Protein AF-A0A6A0IP07-F1 (afdb_monomer)

Mean predicted aligned error: 9.45 Å

Radius of gyration: 27.87 Å; Cα contacts (8 Å, |Δi|>4): 1183; chains: 1; bounding box: 54×119×68 Å

Sequence (436 aa):
MTGLREAGRGGFFGLLAGALLALASPRAQAQEIVVAAAGDIACDPSDPGFNGGEGTATRCRMRATSDLLVGAGLTAVLLLGDDQYWDGAYAKFLASYDPTWGRVKAITRPAPGNHDYGTAGAAGYFAYFGPAAGEPGKGWYSFDLGSWHVVVLNSSCDSVGGCGAGSPQETWLKADLAASAAPCTLALWHHPRFSSGPHGDDVGFDAFWRALHEAAADVVLNGHEHSYERFAPQDPHGRADPAGGIRELVVGTGGIELRPFTTVRANSEVRDASSFGVLKLTLKPASYEWRFVAAPPGTLADAGFGTCHRAPPARFHALPPCRLADTRRAAGPDGSPALGAGASREFPVAGACGIPPSARAAALNVTAVGATAAGHLRLGPAGTPPPETSVVNFAAGRTRANNAVALLGTAGKVSVTNGMSDGTVHVVLDASGWFE

pLDDT: mean 92.01, std 14.82, range [34.69, 98.94]

Nearest PDB structures (foldseek):
  8xmz-assembly2_B  TM=5.438E-01  e=3.748E-02  Aquimarina sp. BL5
  4kmq-assembly1_A  TM=3.718E-01  e=8.012E-02  Listeria monocytogenes EGD-e
  5f7u-assembly1_A  TM=1.801E-01  e=2.215E-02  Listeria monocytogenes EGD-e
  3afg-assembly2_B  TM=1.953E-01  e=3.334E-02  Thermococcus kodakarensis
  4qd2-assembly1_A  TM=3.144E-01  e=6.568E-01  Clostridium botulinum A str. Hall

Solvent-accessible surface area (backbone atoms only — not comparable to full-atom values): 22124 Å² total; per-residue (Å²): 132,88,87,86,90,88,86,88,79,86,84,81,86,76,88,79,83,78,82,79,77,80,76,76,71,80,75,76,71,79,76,76,43,26,34,37,32,30,4,30,20,18,38,28,75,82,41,91,40,17,64,95,47,62,25,49,97,71,24,14,28,22,33,55,29,31,61,68,54,65,90,61,75,60,67,34,38,40,36,12,7,25,56,22,35,73,28,12,44,44,71,43,34,65,68,28,25,35,82,30,54,42,76,51,48,93,38,42,42,51,16,44,18,71,27,17,50,57,27,80,79,20,48,20,44,42,67,70,53,37,76,53,32,32,54,84,68,56,29,41,48,69,51,75,59,89,46,29,37,36,40,32,36,46,58,51,24,92,76,47,69,37,40,38,78,81,13,66,52,36,51,47,48,50,53,52,55,70,70,53,84,49,22,27,32,40,39,34,22,7,70,42,51,72,42,30,33,80,82,30,60,35,75,66,41,48,39,49,49,42,49,38,44,76,66,38,28,35,37,39,38,15,6,72,43,29,21,37,37,31,39,51,26,21,42,90,82,61,44,80,25,91,82,64,23,33,27,41,36,32,30,4,18,17,14,38,51,60,44,67,72,68,55,81,49,92,42,56,73,48,76,45,52,78,40,40,19,35,40,36,36,41,54,50,70,44,32,38,35,43,32,47,46,43,22,84,92,26,75,58,80,48,56,38,71,52,68,25,68,56,28,78,82,64,44,81,45,79,46,79,79,35,79,61,34,36,16,84,44,69,78,46,88,47,19,21,70,55,41,39,44,65,32,71,50,64,42,66,44,34,71,41,92,82,38,49,77,74,39,48,26,34,37,31,40,44,29,44,33,72,18,66,33,52,35,31,35,24,67,27,32,20,70,45,83,78,55,95,60,70,63,40,73,44,42,51,71,38,74,37,70,32,78,46,78,38,50,40,27,59,88,24,11,32,24,42,32,28,66,21,90,50,54,38,32,24,48,34,36,31,36,44,27,36,25,73

Secondary structure (DSSP, 8-state):
---------PPP------------PPP-----EEEEEE-S-BPPTT-TT-GGGT--SSB-THHHHHTTTTTS--SEEEEES--BTTT--HHHIIIIITTTGGGGGGGEEEEP-TTGGGSGGGHHHHHHHGGGG-STTT--EEEEETTEEEEE----GGGTT-SSTT-HHHHHHHHHHHH---SEEEEE-SS-SS-SSSS---GGGHHHHHHHHHTT--EEEE-SSSSEEEEPSB-TTS-B-TTTPBEEEEE--SSSB-----S--TTEEEEESS--EEEEEEEETTEEEEEEEEPTT-----EEEEE-TTSPPPPEEEEEEEEEEETTSSBSTTSBSPEETT-EEEEE-TTSTT--TT--EEEEEEEEES-SS-EEEEEEETTSPPPSS-SEEE-TT--EEEEEEEE--GGGEEEEEE--SSSEEEEEEEEEEEE-

Foldseek 3Di:
DDDDDDDDDDDDDDDDPDDDPPPPDPPPPPQFAKEWEFEQAWEQPPPPQCPQQCGDLFFNNLQLQQVCVPPVSHQAYEYQAPQFPDALALVRCVRINCVHNVNRLVRYQYAHDPNCHSDPQSVNVCVVNPCSQPDRQFSWDWDDDPLEIETEHHPPQVSRQAQDPPGPRLVVLLVSLVPDPRLAYEYHYEDDQADQAPVGHDCSNLSVQQSCLVSLHAEYEYENQQWWWKFAFDDSVSDHDNQRGHIYIYRNLRGGGFGDGDHDDPRIDDIGRNFRYMWMWGDARFKIKIFTDTRPPDDDTDIWMDGGNSRPFWDKDFDDKAWQAWQCDDDDLRHDDFAWAQGKHKTADDPPRPHHLNFFKFWKKKKKAQWQAWWFKFKEAPPDDTDPDGQDTDGHHDIDIGIDIYTYHPSRIMMITTNDPGTGIIIIIITGITID

Structure (mmCIF, N/CA/C/O backbone):
data_AF-A0A6A0IP07-F1
#
_entry.id   AF-A0A6A0IP07-F1
#
loop_
_atom_site.group_PDB
_atom_site.id
_atom_site.type_symbol
_atom_site.label_atom_id
_atom_site.label_alt_id
_atom_site.label_comp_id
_atom_site.label_asym_id
_atom_site.label_entity_id
_atom_site.label_seq_id
_atom_site.pdbx_PDB_ins_code
_atom_site.Cartn_x
_atom_site.Cartn_y
_atom_site.Cartn_z
_atom_site.occupancy
_atom_site.B_iso_or_equiv
_atom_site.auth_seq_id
_atom_site.auth_comp_id
_atom_site.auth_asym_id
_atom_site.auth_atom_id
_atom_site.pdbx_PDB_model_num
ATOM 1 N N . MET A 1 1 ? -21.171 -97.384 33.807 1.00 41.00 1 MET A N 1
ATOM 2 C CA . MET A 1 1 ? -19.738 -97.483 34.157 1.00 41.00 1 MET A CA 1
ATOM 3 C C . MET A 1 1 ? -18.973 -96.553 33.232 1.00 41.00 1 MET A C 1
ATOM 5 O O . MET A 1 1 ? -19.302 -96.557 32.055 1.00 41.00 1 MET A O 1
ATOM 9 N N . THR A 1 2 ? -18.040 -95.774 33.806 1.00 38.56 2 THR A N 1
ATOM 10 C CA . THR A 1 2 ? -16.982 -94.938 33.174 1.00 38.56 2 THR A CA 1
ATOM 11 C C . THR A 1 2 ? -17.436 -93.863 32.165 1.00 38.56 2 THR A C 1
ATOM 13 O O . THR A 1 2 ? -17.964 -94.205 31.123 1.00 38.56 2 THR A O 1
ATOM 16 N N . GLY A 1 3 ? -17.259 -92.548 32.339 1.00 35.31 3 GLY A N 1
ATOM 17 C CA . GLY A 1 3 ? -16.491 -91.746 33.302 1.00 35.31 3 GLY A CA 1
ATOM 18 C C .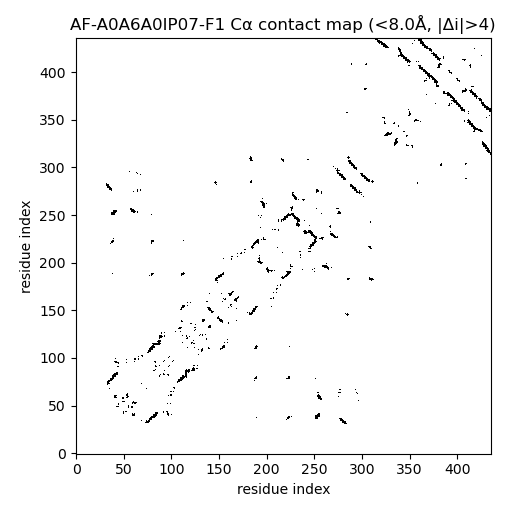 GLY A 1 3 ? -15.585 -90.729 32.576 1.00 35.31 3 GLY A C 1
ATOM 19 O O . GLY A 1 3 ? -14.901 -91.131 31.646 1.00 35.31 3 GLY A O 1
ATOM 20 N N . LEU A 1 4 ? -15.548 -89.483 33.094 1.00 36.91 4 LEU A N 1
ATOM 21 C CA . LEU A 1 4 ? -14.625 -88.340 32.835 1.00 36.91 4 LEU A CA 1
ATOM 22 C C . LEU A 1 4 ? -15.051 -87.363 31.712 1.00 36.91 4 LEU A C 1
ATOM 24 O O . LEU A 1 4 ? -15.030 -87.712 30.543 1.00 36.91 4 LEU A O 1
ATOM 28 N N . ARG A 1 5 ? -15.684 -86.219 32.037 1.00 40.66 5 ARG A N 1
ATOM 29 C CA . ARG A 1 5 ? -15.185 -84.917 32.572 1.00 40.66 5 ARG A CA 1
ATOM 30 C C . ARG A 1 5 ? -14.577 -84.013 31.488 1.00 40.66 5 ARG A C 1
ATOM 32 O O . ARG A 1 5 ? -13.480 -84.300 31.047 1.00 40.66 5 ARG A O 1
ATOM 39 N N . GLU A 1 6 ? -15.210 -82.863 31.229 1.00 36.78 6 GLU A N 1
ATOM 40 C CA . GLU A 1 6 ? -14.540 -81.551 31.265 1.00 36.78 6 GLU A CA 1
ATOM 41 C C . GLU A 1 6 ? -15.523 -80.367 31.278 1.00 36.78 6 GLU A C 1
ATOM 43 O O . GLU A 1 6 ? -16.719 -80.513 31.039 1.00 36.78 6 GLU A O 1
ATOM 48 N N . ALA A 1 7 ? -14.997 -79.231 31.729 1.00 37.44 7 ALA A N 1
ATOM 49 C CA . ALA A 1 7 ? -15.658 -78.141 32.431 1.00 37.44 7 ALA A CA 1
ATOM 50 C C . ALA A 1 7 ? -16.333 -77.088 31.536 1.00 37.44 7 ALA A C 1
ATOM 52 O O . ALA A 1 7 ? -15.896 -76.802 30.426 1.00 37.44 7 ALA A O 1
ATOM 53 N N . GLY A 1 8 ? -17.365 -76.442 32.084 1.00 39.81 8 GLY A N 1
ATOM 54 C CA . GLY A 1 8 ? -17.989 -75.263 31.493 1.00 39.81 8 GLY A CA 1
ATOM 55 C C . GLY A 1 8 ? -17.217 -73.967 31.747 1.00 39.81 8 GLY A C 1
ATOM 56 O O . GLY A 1 8 ? -16.426 -73.866 32.684 1.00 39.81 8 GLY A O 1
ATOM 57 N N . ARG A 1 9 ? -17.529 -72.943 30.947 1.00 39.59 9 ARG A N 1
ATOM 58 C CA . ARG A 1 9 ? -17.380 -71.526 31.303 1.00 39.59 9 ARG A CA 1
ATOM 59 C C . ARG A 1 9 ? -18.317 -70.681 30.440 1.00 39.59 9 ARG A C 1
ATOM 61 O O . ARG A 1 9 ? -18.189 -70.651 29.221 1.00 39.59 9 ARG A O 1
ATOM 68 N N . GLY A 1 10 ? -19.274 -70.029 31.099 1.00 35.66 10 GLY A N 1
ATOM 69 C CA . GLY A 1 10 ? -20.163 -69.036 30.505 1.00 35.66 10 GLY A CA 1
ATOM 70 C C . GLY A 1 10 ? -19.410 -67.744 30.186 1.00 35.66 10 GLY A C 1
ATOM 71 O O . GLY A 1 10 ? -18.614 -67.266 30.994 1.00 35.66 10 GLY A O 1
ATOM 72 N N . GLY A 1 11 ? -19.659 -67.200 28.996 1.00 34.69 11 GLY A N 1
ATOM 73 C CA . GLY A 1 11 ? -19.146 -65.906 28.564 1.00 34.69 11 GLY A CA 1
ATOM 74 C C . GLY A 1 11 ? -19.986 -64.765 29.134 1.00 34.69 11 GLY A C 1
ATOM 75 O O . GLY A 1 11 ? -21.178 -64.663 28.857 1.00 34.69 11 GLY A O 1
ATOM 76 N N . PHE A 1 12 ? -19.344 -63.909 29.926 1.00 37.66 12 PHE A N 1
ATOM 77 C CA . PHE A 1 12 ? -19.845 -62.598 30.331 1.00 37.66 12 PHE A CA 1
ATOM 78 C C . PHE A 1 12 ? -19.728 -61.623 29.145 1.00 37.66 12 PHE A C 1
ATOM 80 O O . PHE A 1 12 ? -18.630 -61.396 28.641 1.00 37.66 12 PHE A O 1
ATOM 87 N N . PHE A 1 13 ? -20.842 -61.019 28.723 1.00 37.38 13 PHE A N 1
ATOM 88 C CA . PHE A 1 13 ? -20.849 -59.848 27.839 1.00 37.38 13 PHE A CA 1
ATOM 89 C C . PHE A 1 13 ? -20.558 -58.594 28.678 1.00 37.38 13 PHE A C 1
ATOM 91 O O . PHE A 1 13 ? -21.405 -58.148 29.447 1.00 37.38 13 PHE A O 1
ATOM 98 N N . GLY A 1 14 ? -19.355 -58.032 28.549 1.00 36.22 14 GLY A N 1
ATOM 99 C CA . GLY A 1 14 ? -19.017 -56.711 29.078 1.00 36.22 14 GLY A CA 1
ATOM 100 C C . GLY A 1 14 ? -19.212 -55.641 28.004 1.00 36.22 14 GLY A C 1
ATOM 101 O O . GLY A 1 14 ? -18.491 -55.640 27.009 1.00 36.22 14 GLY A O 1
ATOM 102 N N . LEU A 1 15 ? -20.168 -54.727 28.200 1.00 41.00 15 LEU A N 1
ATOM 103 C CA . LEU A 1 15 ? -20.252 -53.486 27.427 1.00 41.00 15 LEU A CA 1
ATOM 104 C C . LEU A 1 15 ? -19.100 -52.557 27.839 1.00 41.00 15 LEU A C 1
ATOM 106 O O . LEU A 1 15 ? -19.097 -52.011 28.940 1.00 41.00 15 LEU A O 1
ATOM 110 N N . LEU A 1 16 ? -18.141 -52.349 26.938 1.00 39.84 16 LEU A N 1
ATOM 111 C CA . LEU A 1 16 ? -17.163 -51.265 27.021 1.00 39.84 16 LEU A CA 1
ATOM 112 C C . LEU A 1 16 ? -17.750 -50.023 26.339 1.00 39.84 16 LEU A C 1
ATOM 114 O O . LEU A 1 16 ? -17.776 -49.926 25.114 1.00 39.84 16 LEU A O 1
ATOM 118 N N . ALA A 1 17 ? -18.228 -49.071 27.139 1.00 43.97 17 ALA A N 1
ATOM 119 C CA . ALA A 1 17 ? -18.533 -47.722 26.679 1.00 43.97 17 ALA A CA 1
ATOM 120 C C . ALA A 1 17 ? -17.212 -46.961 26.472 1.00 43.97 17 ALA A C 1
ATOM 122 O O . ALA A 1 17 ? -16.594 -46.487 27.425 1.00 43.97 17 ALA A O 1
ATOM 123 N N . GLY A 1 18 ? -16.750 -46.885 25.224 1.00 39.25 18 GLY A N 1
ATOM 124 C CA . GLY A 1 18 ? -15.611 -46.055 24.840 1.00 39.25 18 GLY A CA 1
ATOM 125 C C . GLY A 1 18 ? -16.012 -44.582 24.806 1.00 39.25 18 GLY A C 1
ATOM 126 O O . GLY A 1 18 ? -16.773 -44.166 23.936 1.00 39.25 18 GLY A O 1
ATOM 127 N N . ALA A 1 19 ? -15.498 -43.787 25.743 1.00 47.31 19 ALA A N 1
ATOM 128 C CA . ALA A 1 19 ? -15.572 -42.335 25.667 1.00 47.31 19 ALA A CA 1
ATOM 129 C C . ALA A 1 19 ? -14.651 -41.843 24.535 1.00 47.31 19 ALA A C 1
ATOM 131 O O . ALA A 1 19 ? -13.428 -41.856 24.669 1.00 47.31 19 ALA A O 1
ATOM 132 N N . LEU A 1 20 ? -15.235 -41.416 23.413 1.00 41.00 20 LEU A N 1
ATOM 133 C CA . LEU A 1 20 ? -14.522 -40.657 22.387 1.00 41.00 20 LEU A CA 1
ATOM 134 C C . LEU A 1 20 ? -14.231 -39.252 22.928 1.00 41.00 20 LEU A C 1
ATOM 136 O O . LEU A 1 20 ? -15.091 -38.373 22.899 1.00 41.00 20 LEU A O 1
ATOM 140 N N . LEU A 1 21 ? -13.007 -39.026 23.411 1.00 43.88 21 LEU A N 1
ATOM 141 C CA . LEU A 1 21 ? -12.469 -37.673 23.513 1.00 43.88 21 LEU A CA 1
ATOM 142 C C . LEU A 1 21 ? -12.229 -37.153 22.092 1.00 43.88 21 LEU A C 1
ATOM 144 O O . LEU A 1 21 ? -11.258 -37.526 21.436 1.00 43.88 21 LEU A O 1
ATOM 148 N N . ALA A 1 22 ? -13.121 -36.285 21.619 1.00 42.53 22 ALA A N 1
ATOM 149 C CA . ALA A 1 22 ? -12.862 -35.461 20.451 1.00 42.53 22 ALA A CA 1
ATOM 150 C C . ALA A 1 22 ? -11.725 -34.486 20.795 1.00 42.53 22 ALA A C 1
ATOM 152 O O . ALA A 1 22 ? -11.934 -33.466 21.451 1.00 42.53 22 ALA A O 1
ATOM 153 N N . LEU A 1 23 ? -10.504 -34.821 20.379 1.00 43.94 23 LEU A N 1
ATOM 154 C CA . LEU A 1 23 ? -9.408 -33.863 20.320 1.00 43.94 23 LEU A CA 1
ATOM 155 C C . LEU A 1 23 ? -9.808 -32.795 19.300 1.00 43.94 23 LEU A C 1
ATOM 157 O O . LEU A 1 23 ? -9.828 -33.053 18.098 1.00 43.94 23 LEU A O 1
ATOM 161 N N . ALA A 1 24 ? -10.178 -31.609 19.782 1.00 42.50 24 ALA A N 1
ATOM 162 C CA . ALA A 1 24 ? -10.356 -30.451 18.924 1.00 42.50 24 ALA A CA 1
ATOM 163 C C . ALA A 1 24 ? -9.035 -30.207 18.182 1.00 42.50 24 ALA A C 1
ATOM 165 O O . ALA A 1 24 ? -8.013 -29.915 18.806 1.00 42.50 24 ALA A O 1
ATOM 166 N N . SER A 1 25 ? -9.043 -30.359 16.857 1.00 41.47 25 SER A N 1
ATOM 167 C CA . SER A 1 25 ? -7.923 -29.925 16.028 1.00 41.47 25 SER A CA 1
ATOM 168 C C . SER A 1 25 ? -7.661 -28.443 16.308 1.00 41.47 25 SER A C 1
ATOM 170 O O . SER A 1 25 ? -8.627 -27.674 16.388 1.00 41.47 25 SER A O 1
ATOM 172 N N . PRO A 1 26 ? -6.397 -28.004 16.448 1.00 37.50 26 PRO A N 1
ATOM 173 C CA . PRO A 1 26 ? -6.109 -26.581 16.464 1.00 37.50 26 PRO A CA 1
ATOM 174 C C . PRO A 1 26 ? -6.655 -26.008 15.155 1.00 37.50 26 PRO A C 1
ATOM 176 O O . PRO A 1 26 ? -6.240 -26.421 14.072 1.00 37.50 26 PRO A O 1
ATOM 179 N N . ARG A 1 27 ? -7.650 -25.114 15.244 1.00 44.09 27 ARG A N 1
ATOM 180 C CA . ARG A 1 27 ? -8.077 -24.321 14.089 1.00 44.09 27 ARG A CA 1
ATOM 181 C C . ARG A 1 27 ? -6.814 -23.662 13.550 1.00 44.09 27 ARG A C 1
ATOM 183 O O . ARG A 1 27 ? -6.182 -22.906 14.285 1.00 44.0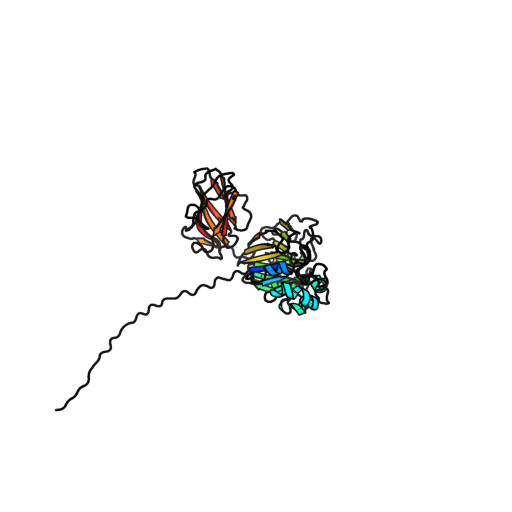9 27 ARG A O 1
ATOM 190 N N . ALA A 1 28 ? -6.447 -23.978 12.309 1.00 38.44 28 ALA A N 1
ATOM 191 C CA . ALA A 1 28 ? -5.443 -23.221 11.583 1.00 38.44 28 ALA A CA 1
ATOM 192 C C . ALA A 1 28 ? -5.865 -21.754 11.678 1.00 38.44 28 ALA A C 1
ATOM 194 O O . ALA A 1 28 ? -6.934 -21.375 11.197 1.00 38.44 28 ALA A O 1
ATOM 195 N N . GLN A 1 29 ? -5.093 -20.964 12.417 1.00 42.34 29 GLN A N 1
ATOM 196 C CA . GLN A 1 29 ? -5.284 -19.529 12.475 1.00 42.34 29 GLN A CA 1
ATOM 197 C C . GLN A 1 29 ? -5.183 -19.058 11.025 1.00 42.34 29 GLN A C 1
ATOM 199 O O . GLN A 1 29 ? -4.175 -19.337 10.378 1.00 42.34 29 GLN A O 1
ATOM 204 N N . ALA A 1 30 ? -6.262 -18.483 10.480 1.00 53.06 30 ALA A N 1
ATOM 205 C CA . ALA A 1 30 ? -6.257 -17.987 9.110 1.00 53.06 30 ALA A CA 1
ATOM 206 C C . ALA A 1 30 ? -5.044 -17.062 8.975 1.00 53.06 30 ALA A C 1
ATOM 208 O O . ALA A 1 30 ? -4.939 -16.085 9.718 1.00 53.06 30 ALA A O 1
ATOM 209 N N . GLN A 1 31 ? -4.084 -17.452 8.135 1.00 56.81 31 GLN A N 1
ATOM 210 C CA . GLN A 1 31 ? -2.835 -16.724 7.998 1.00 56.81 31 GLN A CA 1
ATOM 211 C C . GLN A 1 31 ? -3.179 -15.325 7.491 1.00 56.81 31 GLN A C 1
ATOM 213 O O . GLN A 1 31 ? -3.814 -15.178 6.448 1.00 56.81 31 GLN A O 1
ATOM 218 N N . GLU A 1 32 ? -2.841 -14.314 8.285 1.00 75.94 32 GLU A N 1
ATOM 219 C CA . GLU A 1 32 ? -3.067 -12.920 7.931 1.00 75.94 32 GLU A CA 1
ATOM 220 C C . GLU A 1 32 ? -2.316 -12.630 6.625 1.00 75.94 32 GLU A C 1
ATOM 222 O O . GLU A 1 32 ? -1.118 -12.903 6.519 1.00 75.94 32 GLU A O 1
ATOM 227 N N . ILE A 1 33 ? -3.033 -12.147 5.606 1.00 93.75 33 ILE A N 1
ATOM 228 C CA . ILE A 1 33 ? -2.446 -11.876 4.296 1.00 93.75 33 ILE A CA 1
ATOM 229 C C . ILE A 1 33 ? -1.699 -10.556 4.398 1.00 93.75 33 ILE A C 1
ATOM 231 O O . ILE A 1 33 ? -2.293 -9.480 4.421 1.00 93.75 33 ILE A O 1
ATOM 235 N N . VAL A 1 34 ? -0.381 -10.651 4.486 1.00 96.44 34 VAL A N 1
ATOM 236 C CA . VAL A 1 34 ? 0.491 -9.493 4.644 1.00 96.44 34 VAL A CA 1
ATOM 237 C C . VAL A 1 34 ? 1.375 -9.374 3.417 1.00 96.44 34 VAL A C 1
ATOM 239 O O . VAL A 1 34 ? 2.101 -10.309 3.082 1.00 96.44 34 VAL A O 1
ATOM 242 N N . VAL A 1 35 ? 1.347 -8.218 2.766 1.00 98.62 35 VAL A N 1
ATOM 243 C CA . VAL A 1 35 ? 2.211 -7.905 1.626 1.00 98.62 35 VAL A CA 1
ATOM 244 C C . VAL A 1 35 ? 3.077 -6.689 1.924 1.00 98.62 35 VAL A C 1
ATOM 246 O O . VAL A 1 35 ? 2.769 -5.895 2.814 1.00 98.62 35 VAL A O 1
ATOM 249 N N . ALA A 1 36 ? 4.176 -6.551 1.191 1.00 98.75 36 ALA A N 1
ATOM 250 C CA . ALA A 1 36 ? 4.981 -5.335 1.193 1.00 98.75 36 ALA A CA 1
ATOM 251 C C . ALA A 1 36 ? 5.161 -4.813 -0.234 1.00 98.75 36 ALA A C 1
ATOM 253 O O . ALA A 1 36 ? 5.177 -5.616 -1.164 1.00 98.75 36 ALA A O 1
ATOM 254 N N . ALA A 1 37 ? 5.306 -3.501 -0.401 1.00 98.94 37 ALA A N 1
ATOM 255 C CA . ALA A 1 37 ? 5.463 -2.867 -1.703 1.00 98.94 37 ALA A CA 1
ATOM 256 C C . ALA A 1 37 ? 6.478 -1.717 -1.688 1.00 98.94 37 ALA A C 1
ATOM 258 O O . ALA A 1 37 ? 6.545 -0.967 -0.711 1.00 98.94 37 ALA A O 1
ATOM 259 N N . ALA A 1 38 ? 7.244 -1.589 -2.771 1.00 98.88 38 ALA A N 1
ATOM 260 C CA . ALA A 1 38 ? 8.024 -0.401 -3.125 1.00 98.88 38 ALA A CA 1
ATOM 261 C C . ALA A 1 38 ? 8.397 -0.443 -4.620 1.00 98.88 38 ALA A C 1
ATOM 263 O O . ALA A 1 38 ? 8.440 -1.524 -5.213 1.00 98.88 38 ALA A O 1
ATOM 264 N N . GLY A 1 39 ? 8.674 0.720 -5.204 1.00 98.75 39 GLY A N 1
ATOM 265 C CA . GLY A 1 39 ? 9.317 0.881 -6.514 1.00 98.75 39 GLY A CA 1
ATOM 266 C C . GLY A 1 39 ? 10.666 1.588 -6.387 1.00 98.75 39 GLY A C 1
ATOM 267 O O . GLY A 1 39 ? 11.075 1.952 -5.278 1.00 98.75 39 GLY A O 1
ATOM 268 N N . ASP A 1 40 ? 11.348 1.776 -7.516 1.00 98.88 40 ASP A N 1
ATOM 269 C CA . ASP A 1 40 ? 12.549 2.618 -7.622 1.00 98.88 40 ASP A CA 1
ATOM 270 C C . ASP A 1 40 ? 13.717 2.056 -6.786 1.00 98.88 40 ASP A C 1
ATOM 272 O O . ASP A 1 40 ? 14.269 2.686 -5.873 1.00 98.88 40 ASP A O 1
ATOM 276 N N . ILE A 1 41 ? 14.042 0.786 -7.057 1.00 98.69 41 ILE A N 1
ATOM 277 C CA . ILE A 1 41 ? 14.749 -0.098 -6.125 1.00 98.69 41 ILE A CA 1
ATOM 278 C C . ILE A 1 41 ? 16.262 -0.100 -6.352 1.00 98.69 41 ILE A C 1
ATOM 280 O O . ILE A 1 41 ? 17.007 0.550 -5.611 1.00 98.69 41 ILE A O 1
ATOM 284 N N . ALA A 1 42 ? 16.746 -0.921 -7.290 1.00 98.50 42 ALA A N 1
ATOM 285 C CA . ALA A 1 42 ? 18.143 -1.327 -7.312 1.00 98.50 42 ALA A CA 1
ATOM 286 C C . ALA A 1 42 ? 18.951 -0.412 -8.222 1.00 98.50 42 ALA A C 1
ATOM 288 O O . ALA A 1 42 ? 18.735 -0.357 -9.432 1.00 98.50 42 ALA A O 1
ATOM 289 N N . CYS A 1 43 ? 19.938 0.264 -7.639 1.00 98.31 43 CYS A N 1
ATOM 290 C CA . CYS A 1 43 ? 20.883 1.062 -8.405 1.00 98.31 43 CYS A CA 1
ATOM 291 C C . CYS A 1 43 ? 21.606 0.240 -9.472 1.00 98.31 43 CYS A C 1
ATOM 293 O O . CYS A 1 43 ? 21.829 -0.967 -9.333 1.00 98.31 43 CYS A O 1
ATOM 295 N N . ASP A 1 44 ? 22.062 0.933 -10.505 1.00 98.06 44 ASP A N 1
ATOM 296 C CA . ASP A 1 44 ? 23.038 0.388 -11.436 1.00 98.06 44 ASP A CA 1
ATOM 297 C C . ASP A 1 44 ? 24.328 -0.015 -10.688 1.00 98.06 44 ASP A C 1
ATOM 299 O O . ASP A 1 44 ? 24.786 0.743 -9.828 1.00 98.06 44 ASP A O 1
ATOM 303 N N . PRO A 1 45 ? 24.949 -1.173 -10.993 1.00 97.88 45 PRO A N 1
ATOM 304 C CA . PRO A 1 45 ? 26.214 -1.578 -10.373 1.00 97.88 45 PRO A CA 1
ATOM 305 C C . PRO A 1 45 ? 27.365 -0.569 -10.531 1.00 97.88 45 PRO A C 1
ATOM 307 O O . PRO A 1 45 ? 28.318 -0.599 -9.754 1.00 97.88 45 PRO A O 1
ATOM 310 N N . SER A 1 46 ? 27.306 0.299 -11.546 1.00 97.62 46 SER A N 1
ATOM 311 C CA . SER A 1 46 ? 28.275 1.374 -11.779 1.00 97.62 46 SER A CA 1
ATOM 312 C C . SER A 1 46 ? 27.926 2.690 -11.079 1.00 97.62 46 SER A C 1
ATOM 314 O O . SER A 1 46 ? 28.709 3.639 -11.156 1.00 97.62 46 SER A O 1
ATOM 316 N N . ASP A 1 47 ? 26.779 2.772 -10.396 1.00 98.06 47 ASP A N 1
ATOM 317 C CA . ASP A 1 47 ? 26.395 3.976 -9.671 1.00 98.06 47 ASP A CA 1
ATOM 318 C C . ASP A 1 47 ? 27.447 4.297 -8.591 1.00 98.06 47 ASP A C 1
ATOM 320 O O . ASP A 1 47 ? 27.824 3.408 -7.819 1.00 98.06 47 ASP A O 1
ATOM 324 N N . PRO A 1 48 ? 27.917 5.553 -8.474 1.00 96.38 48 PRO A N 1
ATOM 325 C CA . PRO A 1 48 ? 28.893 5.927 -7.450 1.00 96.38 48 PRO A CA 1
ATOM 326 C C . PRO A 1 48 ? 28.432 5.625 -6.018 1.00 96.38 48 PRO A C 1
ATOM 328 O O . PRO A 1 48 ? 29.256 5.432 -5.126 1.00 96.38 48 PRO A O 1
ATOM 331 N N . GLY A 1 49 ? 27.117 5.595 -5.789 1.00 96.56 49 GLY A N 1
ATOM 332 C CA . GLY A 1 49 ? 26.498 5.245 -4.522 1.00 96.56 49 GLY A CA 1
ATOM 333 C C . GLY A 1 49 ? 26.276 3.749 -4.312 1.00 96.56 49 GLY A C 1
ATOM 334 O O . GLY A 1 49 ? 25.890 3.388 -3.207 1.00 96.56 49 GLY A O 1
ATOM 335 N N . PHE A 1 50 ? 26.514 2.879 -5.304 1.00 97.88 50 PHE A N 1
ATOM 336 C CA . PHE A 1 50 ? 26.201 1.444 -5.226 1.00 97.88 50 PHE A CA 1
ATOM 337 C C . PHE A 1 50 ? 26.927 0.750 -4.068 1.00 97.88 50 PHE A C 1
ATOM 339 O O . PHE A 1 50 ? 26.319 -0.041 -3.349 1.00 97.88 50 PHE A O 1
ATOM 346 N N . ASN A 1 51 ? 28.213 1.067 -3.866 1.00 97.25 51 ASN A N 1
ATOM 347 C CA . ASN A 1 51 ? 29.035 0.587 -2.746 1.00 97.25 51 ASN A CA 1
ATOM 348 C C . ASN A 1 51 ? 28.915 -0.936 -2.504 1.00 97.25 51 ASN A C 1
ATOM 350 O O . ASN A 1 51 ? 28.647 -1.394 -1.394 1.00 97.25 51 ASN A O 1
ATOM 354 N N . GLY A 1 52 ? 29.034 -1.727 -3.578 1.00 95.31 52 GLY A N 1
ATOM 355 C CA . GLY A 1 52 ? 28.914 -3.189 -3.516 1.00 95.31 52 GLY A CA 1
ATOM 356 C C . GLY A 1 52 ? 27.521 -3.704 -3.131 1.00 95.31 52 GLY A C 1
ATOM 357 O O . GLY A 1 52 ? 27.404 -4.832 -2.665 1.00 95.31 52 GLY A O 1
ATOM 358 N N . GLY A 1 53 ? 26.481 -2.885 -3.289 1.00 94.56 53 GLY A N 1
ATOM 359 C CA . GLY A 1 53 ? 25.106 -3.197 -2.909 1.00 94.56 53 GLY A CA 1
ATOM 360 C C . GLY A 1 53 ? 24.683 -2.629 -1.551 1.00 94.56 53 GLY A C 1
ATOM 361 O O . GLY A 1 53 ? 23.492 -2.614 -1.254 1.00 94.56 53 GLY A O 1
ATOM 362 N N . GLU A 1 54 ? 25.617 -2.137 -0.732 1.00 96.44 54 GLU A N 1
ATOM 363 C CA . GLU A 1 54 ? 25.316 -1.600 0.607 1.00 96.44 54 GLU A CA 1
ATOM 364 C C . GLU A 1 54 ? 24.783 -0.160 0.574 1.00 96.44 54 GLU A C 1
ATOM 366 O O . GLU A 1 54 ? 24.131 0.296 1.519 1.00 96.44 54 GLU A O 1
ATOM 371 N N . GLY A 1 55 ? 25.034 0.562 -0.518 1.00 97.44 55 GLY A N 1
ATOM 372 C CA . GLY A 1 55 ? 24.578 1.932 -0.671 1.00 97.44 55 GLY A CA 1
ATOM 373 C C . GLY A 1 55 ? 25.358 2.961 0.146 1.00 97.44 55 GLY A C 1
ATOM 374 O O . GLY A 1 55 ? 26.389 2.689 0.771 1.00 97.44 55 GLY A O 1
ATOM 375 N N . THR A 1 56 ? 24.809 4.173 0.169 1.00 97.00 56 THR A N 1
ATOM 376 C CA . THR A 1 56 ? 25.203 5.270 1.068 1.00 97.00 56 THR A CA 1
ATOM 377 C C . THR A 1 56 ? 24.050 5.601 2.018 1.00 97.00 56 THR A C 1
ATOM 379 O O . THR A 1 56 ? 23.097 4.834 2.113 1.00 97.00 56 THR A O 1
ATOM 382 N N . ALA A 1 57 ? 24.100 6.718 2.752 1.00 93.38 57 ALA A N 1
ATOM 383 C CA . ALA A 1 57 ? 22.973 7.156 3.584 1.00 93.38 57 ALA A CA 1
ATOM 384 C C . ALA A 1 57 ? 21.784 7.697 2.765 1.00 93.38 57 ALA A C 1
ATOM 386 O O . ALA A 1 57 ? 20.651 7.633 3.233 1.00 93.38 57 ALA A O 1
ATOM 387 N N . THR A 1 58 ? 22.031 8.216 1.559 1.00 95.75 58 THR A N 1
ATOM 388 C CA . THR A 1 58 ? 21.038 8.960 0.760 1.00 95.75 58 THR A CA 1
ATOM 389 C C . THR A 1 58 ? 20.827 8.399 -0.645 1.00 95.75 58 THR A C 1
ATOM 391 O O . THR A 1 58 ? 20.044 8.954 -1.410 1.00 95.75 58 THR A O 1
ATOM 394 N N . ARG A 1 59 ? 21.533 7.324 -1.006 1.00 97.06 59 ARG A N 1
ATOM 395 C CA . ARG A 1 59 ? 21.513 6.740 -2.350 1.00 97.06 59 ARG A CA 1
ATOM 396 C C . ARG A 1 59 ? 21.738 5.235 -2.295 1.00 97.06 59 ARG A C 1
ATOM 398 O O . ARG A 1 59 ? 22.505 4.778 -1.444 1.00 97.06 59 ARG A O 1
ATOM 405 N N . CYS A 1 60 ? 21.125 4.493 -3.208 1.00 98.31 60 CYS A N 1
ATOM 406 C CA . CYS A 1 60 ? 21.269 3.045 -3.361 1.00 98.31 60 CYS A CA 1
ATOM 407 C C . CYS A 1 60 ? 20.964 2.252 -2.081 1.00 98.31 60 CYS A C 1
ATOM 409 O O . CYS A 1 60 ? 21.704 1.360 -1.678 1.00 98.31 60 CYS A O 1
ATOM 411 N N . ARG A 1 61 ? 19.855 2.570 -1.414 1.00 98.38 61 ARG A N 1
ATOM 412 C CA . ARG A 1 61 ? 19.409 1.934 -0.164 1.00 98.38 61 ARG A CA 1
ATOM 413 C C . ARG A 1 61 ? 18.712 0.581 -0.360 1.00 98.38 61 ARG A C 1
ATOM 415 O O . ARG A 1 61 ? 18.100 0.098 0.590 1.00 98.38 61 ARG A O 1
ATOM 422 N N . MET A 1 62 ? 18.821 -0.058 -1.529 1.00 98.31 62 MET A N 1
ATOM 423 C CA . MET A 1 62 ? 18.117 -1.311 -1.844 1.00 98.31 62 MET A CA 1
ATOM 424 C C . MET A 1 62 ? 18.409 -2.446 -0.856 1.00 98.31 62 MET A C 1
ATOM 426 O O . MET A 1 62 ? 17.514 -3.228 -0.543 1.00 98.31 62 MET A O 1
ATOM 430 N N . ARG A 1 63 ? 19.626 -2.538 -0.298 1.00 98.38 63 ARG A N 1
ATOM 431 C CA . ARG A 1 63 ? 19.924 -3.521 0.755 1.00 98.38 63 ARG A CA 1
ATOM 432 C C . ARG A 1 63 ? 19.166 -3.220 2.047 1.00 98.38 63 ARG A C 1
ATOM 434 O O . ARG A 1 63 ? 18.525 -4.115 2.592 1.00 98.38 63 ARG A O 1
ATOM 441 N N . ALA A 1 64 ? 19.200 -1.966 2.495 1.00 98.50 64 ALA A N 1
ATOM 442 C CA . ALA A 1 64 ? 18.555 -1.535 3.731 1.00 98.50 64 ALA A CA 1
ATOM 443 C C . ALA A 1 64 ? 17.027 -1.691 3.683 1.00 98.50 64 ALA A C 1
ATOM 445 O O . ALA A 1 64 ? 16.423 -2.094 4.674 1.00 98.50 64 ALA A O 1
ATOM 446 N N . THR A 1 65 ? 16.400 -1.408 2.540 1.00 98.62 65 THR A N 1
ATOM 447 C CA . THR A 1 65 ? 14.959 -1.627 2.344 1.00 98.62 65 THR A CA 1
ATOM 448 C C . THR A 1 65 ? 14.627 -3.110 2.203 1.00 98.62 65 THR A C 1
ATOM 450 O O . THR A 1 65 ? 13.664 -3.580 2.803 1.00 98.62 65 THR A O 1
ATOM 453 N N . SER A 1 66 ? 15.458 -3.886 1.502 1.00 98.44 66 SER A N 1
ATOM 454 C CA . SER A 1 66 ? 15.282 -5.335 1.370 1.00 98.44 66 SER A CA 1
ATOM 455 C C . SER A 1 66 ? 15.396 -6.076 2.708 1.00 98.44 66 SER A C 1
ATOM 457 O O . SER A 1 66 ? 14.683 -7.055 2.932 1.00 98.44 66 SER A O 1
ATOM 459 N N . ASP A 1 67 ? 16.246 -5.612 3.629 1.00 98.50 67 ASP A N 1
ATOM 460 C CA . ASP A 1 67 ? 16.374 -6.197 4.972 1.00 98.50 67 ASP A CA 1
ATOM 461 C C . ASP A 1 67 ? 15.069 -6.098 5.791 1.00 98.50 67 ASP A C 1
ATOM 463 O O . ASP A 1 67 ? 14.862 -6.899 6.699 1.00 98.50 67 ASP A O 1
ATOM 467 N N . LEU A 1 68 ? 14.146 -5.193 5.434 1.00 98.50 68 LEU A N 1
ATOM 468 C CA . LEU A 1 68 ? 12.807 -5.115 6.037 1.00 98.50 68 LEU A CA 1
ATOM 469 C C . LEU A 1 68 ? 11.867 -6.246 5.582 1.00 98.50 68 LEU A C 1
ATOM 471 O O . LEU A 1 68 ? 10.831 -6.471 6.207 1.00 98.50 68 LEU A O 1
ATOM 475 N N . LEU A 1 69 ? 12.198 -6.935 4.486 1.00 98.56 69 LEU A N 1
ATOM 476 C CA . LEU A 1 69 ? 11.352 -7.950 3.851 1.00 98.56 69 LEU A CA 1
ATOM 477 C C . LEU A 1 69 ? 11.739 -9.371 4.266 1.00 98.56 69 LEU A C 1
ATOM 479 O O . LEU A 1 69 ? 10.879 -10.241 4.435 1.00 98.56 69 LEU A O 1
ATOM 483 N N . VAL A 1 70 ? 13.040 -9.626 4.414 1.00 97.75 70 VAL A N 1
ATOM 484 C CA . VAL A 1 70 ? 13.572 -10.965 4.684 1.00 97.75 70 VAL A CA 1
ATOM 485 C C . VAL A 1 70 ? 13.121 -11.445 6.064 1.00 97.75 70 VAL A C 1
ATOM 487 O O . VAL A 1 70 ? 13.369 -10.804 7.079 1.00 97.75 70 VAL A O 1
ATOM 490 N N . GLY A 1 71 ? 12.452 -12.600 6.107 1.00 94.19 71 GLY A N 1
ATOM 491 C CA . GLY A 1 71 ? 11.960 -13.185 7.358 1.00 94.19 71 GLY A CA 1
ATOM 492 C C . GLY A 1 71 ? 10.761 -12.457 7.981 1.00 94.19 71 GLY A C 1
ATOM 493 O O . GLY A 1 71 ? 10.334 -12.834 9.068 1.00 94.19 71 GLY A O 1
ATOM 494 N N . ALA A 1 72 ? 10.169 -11.469 7.300 1.00 94.50 72 ALA A N 1
ATOM 495 C CA . ALA A 1 72 ? 9.053 -10.676 7.826 1.00 94.50 72 ALA A CA 1
ATOM 496 C C . ALA A 1 72 ? 7.681 -11.386 7.779 1.00 94.50 72 ALA A C 1
ATOM 498 O O . ALA A 1 72 ? 6.667 -10.789 8.144 1.00 94.50 72 ALA A O 1
ATOM 499 N N . GLY A 1 73 ? 7.633 -12.649 7.333 1.00 94.56 73 GLY A N 1
ATOM 500 C CA . GLY A 1 73 ? 6.400 -13.443 7.260 1.00 94.56 73 GLY A CA 1
ATOM 501 C C . GLY A 1 73 ? 5.411 -12.964 6.191 1.00 94.56 73 GLY A C 1
ATOM 502 O O . GLY A 1 73 ? 4.205 -13.105 6.372 1.00 94.56 73 GLY A O 1
ATOM 503 N N . LEU A 1 74 ? 5.910 -12.367 5.104 1.00 97.06 74 LEU A N 1
ATOM 504 C CA . LEU A 1 74 ? 5.092 -11.834 4.014 1.00 97.06 74 LEU A CA 1
ATOM 505 C C . LEU A 1 74 ? 4.529 -12.954 3.131 1.00 97.06 74 LEU A C 1
ATOM 507 O O . LEU A 1 74 ? 5.199 -13.946 2.853 1.00 97.06 74 LEU A O 1
ATOM 511 N N . THR A 1 75 ? 3.303 -12.757 2.653 1.00 98.06 75 THR A N 1
ATOM 512 C CA . THR A 1 75 ? 2.647 -13.609 1.653 1.00 98.06 75 THR A CA 1
ATOM 513 C C . THR A 1 75 ? 3.101 -13.255 0.235 1.00 98.06 75 THR A C 1
ATOM 515 O O . THR A 1 75 ? 3.289 -14.149 -0.586 1.00 98.06 75 THR A O 1
ATOM 518 N N . ALA A 1 76 ? 3.291 -11.964 -0.053 1.00 98.38 76 ALA A N 1
ATOM 519 C CA . ALA A 1 76 ? 3.799 -11.478 -1.334 1.00 98.38 76 ALA A CA 1
ATOM 520 C C . ALA A 1 76 ? 4.592 -10.171 -1.176 1.00 98.38 76 ALA A C 1
ATOM 522 O O . ALA A 1 76 ? 4.382 -9.414 -0.224 1.00 98.38 76 ALA A O 1
ATOM 523 N N . VAL A 1 77 ? 5.480 -9.901 -2.131 1.00 98.88 77 VAL A N 1
ATOM 524 C CA . VAL A 1 77 ? 6.174 -8.616 -2.296 1.00 98.88 77 VAL A CA 1
ATOM 525 C C . VAL A 1 77 ? 5.796 -8.042 -3.657 1.00 98.88 77 VAL A C 1
ATOM 527 O O . VAL A 1 77 ? 6.022 -8.681 -4.680 1.00 98.88 77 VAL A O 1
ATOM 530 N N . LEU A 1 78 ? 5.192 -6.860 -3.666 1.00 98.94 78 LEU A N 1
ATOM 531 C CA . LEU A 1 78 ? 4.685 -6.187 -4.857 1.00 98.94 78 LEU A CA 1
ATOM 532 C C . LEU A 1 78 ? 5.723 -5.157 -5.314 1.00 98.94 78 LEU A C 1
ATOM 534 O O . LEU A 1 78 ? 6.042 -4.248 -4.548 1.00 98.94 78 LEU A O 1
ATOM 538 N N . LEU A 1 79 ? 6.271 -5.291 -6.521 1.00 98.88 79 LEU A N 1
ATOM 539 C CA . LEU A 1 79 ? 7.202 -4.279 -7.034 1.00 98.88 79 LEU A CA 1
ATOM 540 C C . LEU A 1 79 ? 6.457 -3.267 -7.883 1.00 98.88 79 LEU A C 1
ATOM 542 O O . LEU A 1 79 ? 5.647 -3.646 -8.728 1.00 98.88 79 LEU A O 1
ATOM 546 N N . LEU A 1 80 ? 6.752 -1.992 -7.657 1.00 98.94 80 LEU A N 1
ATOM 547 C CA . LEU A 1 80 ? 6.063 -0.874 -8.294 1.00 98.94 80 LEU A CA 1
ATOM 548 C C . LEU A 1 80 ? 6.884 -0.296 -9.457 1.00 98.94 80 LEU A C 1
ATOM 550 O O . LEU A 1 80 ? 6.808 0.899 -9.719 1.00 98.94 80 LEU A O 1
ATOM 554 N N . GLY A 1 81 ? 7.663 -1.137 -10.143 1.00 98.50 81 GLY A N 1
ATOM 555 C CA . GLY A 1 81 ? 8.498 -0.777 -11.289 1.00 98.50 81 GLY A CA 1
ATOM 556 C C . GLY A 1 81 ? 9.815 -0.095 -10.938 1.00 98.50 81 GLY A C 1
ATOM 557 O O . GLY A 1 81 ? 10.056 0.297 -9.793 1.00 98.50 81 GLY A O 1
ATOM 558 N N . ASP A 1 82 ? 10.657 0.028 -11.965 1.00 98.81 82 ASP A N 1
ATOM 559 C CA . ASP A 1 82 ? 12.052 0.448 -11.863 1.00 98.81 82 ASP A CA 1
ATOM 560 C C . ASP A 1 82 ? 12.822 -0.443 -10.888 1.00 98.81 82 ASP A C 1
ATOM 562 O O . ASP A 1 82 ? 13.448 -0.016 -9.908 1.00 98.81 82 ASP A O 1
ATOM 566 N N . ASP A 1 83 ? 12.741 -1.740 -11.171 1.00 98.50 83 ASP A N 1
ATOM 567 C CA . ASP A 1 83 ? 13.314 -2.762 -10.311 1.00 98.50 83 ASP A CA 1
ATOM 568 C C . ASP A 1 83 ? 14.842 -2.709 -10.373 1.00 98.50 83 ASP A C 1
ATOM 570 O O . ASP A 1 83 ? 15.509 -2.773 -9.338 1.00 98.50 83 ASP A O 1
ATOM 574 N N . GLN A 1 84 ? 15.401 -2.539 -11.577 1.00 98.56 84 GLN A N 1
ATOM 575 C CA . GLN A 1 84 ? 16.840 -2.447 -11.816 1.00 98.56 84 GLN A CA 1
ATOM 576 C C . GLN A 1 84 ? 17.205 -1.287 -12.748 1.00 98.56 84 GLN A C 1
ATOM 578 O O . GLN A 1 84 ? 16.989 -1.326 -13.960 1.00 98.56 84 GLN A O 1
ATOM 583 N N . TYR A 1 85 ? 17.921 -0.310 -12.202 1.00 98.44 85 TYR A N 1
ATOM 584 C CA . TYR A 1 85 ? 18.457 0.810 -12.966 1.00 98.44 85 TYR A CA 1
ATOM 585 C C . TYR A 1 85 ? 19.757 0.465 -13.715 1.00 98.44 85 TYR A C 1
ATOM 587 O O . TYR A 1 85 ? 20.490 -0.451 -13.349 1.00 98.44 85 TYR A O 1
ATOM 595 N N . TRP A 1 86 ? 20.130 1.198 -14.763 1.00 95.19 86 TRP A N 1
ATOM 596 C CA . TRP A 1 86 ? 19.335 2.240 -15.441 1.00 95.19 86 TRP A CA 1
ATOM 597 C C . TRP A 1 86 ? 18.510 1.715 -16.619 1.00 95.19 86 TRP A C 1
ATOM 599 O O . TRP A 1 86 ? 17.736 2.466 -17.196 1.00 95.19 86 TRP A O 1
ATOM 609 N N . ASP A 1 87 ? 18.712 0.469 -17.027 1.00 96.25 87 ASP A N 1
ATOM 610 C CA . ASP A 1 87 ? 18.189 -0.051 -18.292 1.00 96.25 87 ASP A CA 1
ATOM 611 C C . ASP A 1 87 ? 17.543 -1.437 -18.176 1.00 96.25 87 ASP A C 1
ATOM 613 O O . ASP A 1 87 ? 17.216 -2.048 -19.195 1.00 96.25 87 ASP A O 1
ATOM 617 N N . GLY A 1 88 ? 17.379 -1.966 -16.958 1.00 97.12 88 GLY A N 1
ATOM 618 C CA . GLY A 1 88 ? 16.741 -3.263 -16.749 1.00 97.12 88 GLY A CA 1
ATOM 619 C C . GLY A 1 88 ? 17.512 -4.433 -17.362 1.00 97.12 88 GLY A C 1
ATOM 620 O O . GLY A 1 88 ? 16.933 -5.489 -17.623 1.00 97.12 88 GLY A O 1
ATOM 621 N N . ALA A 1 89 ? 18.811 -4.281 -17.647 1.00 98.44 89 ALA A N 1
ATOM 622 C CA . ALA A 1 89 ? 19.599 -5.348 -18.252 1.00 98.44 89 ALA A CA 1
ATOM 623 C C . ALA A 1 89 ? 19.699 -6.574 -17.325 1.00 98.44 89 ALA A C 1
ATOM 625 O O . ALA A 1 89 ? 20.015 -6.454 -16.141 1.00 98.44 89 ALA A O 1
ATOM 626 N N . TYR A 1 90 ? 19.531 -7.781 -17.883 1.00 98.56 90 TYR A N 1
ATOM 627 C CA . TYR A 1 90 ? 19.564 -9.039 -17.117 1.00 98.56 90 TYR A CA 1
ATOM 628 C C . TYR A 1 90 ? 20.838 -9.198 -16.271 1.00 98.56 90 TYR A C 1
ATOM 630 O O . TYR A 1 90 ? 20.787 -9.606 -15.115 1.00 98.56 90 TYR A O 1
ATOM 638 N N . ALA A 1 91 ? 21.995 -8.820 -16.824 1.00 98.62 91 ALA A N 1
ATOM 639 C CA . ALA A 1 91 ? 23.262 -8.880 -16.101 1.00 98.62 91 ALA A CA 1
ATOM 640 C C . ALA A 1 91 ? 23.287 -7.954 -14.870 1.00 98.62 91 ALA A C 1
ATOM 642 O O . ALA A 1 91 ? 23.897 -8.303 -13.862 1.00 98.62 91 ALA A O 1
ATOM 643 N N . LYS A 1 92 ? 22.606 -6.802 -14.924 1.00 98.56 92 LYS A N 1
ATOM 644 C CA . LYS A 1 92 ? 22.500 -5.877 -13.789 1.00 98.56 92 LYS A CA 1
ATOM 645 C C . LYS A 1 92 ? 21.524 -6.394 -12.744 1.00 98.56 92 LYS A C 1
ATOM 647 O O . LYS A 1 92 ? 21.848 -6.309 -11.566 1.00 98.56 92 LYS A O 1
ATOM 652 N N . PHE A 1 93 ? 20.427 -7.032 -13.164 1.00 98.75 93 PHE A N 1
ATOM 653 C CA . PHE A 1 93 ? 19.558 -7.760 -12.239 1.00 98.75 93 PHE A CA 1
ATOM 654 C C . PHE A 1 93 ? 20.365 -8.773 -11.424 1.00 98.75 93 PHE A C 1
ATOM 656 O O . PHE A 1 93 ? 20.276 -8.773 -10.206 1.00 98.75 93 PHE A O 1
ATOM 663 N N . LEU A 1 94 ? 21.215 -9.581 -12.065 1.00 98.69 94 LEU A N 1
ATOM 664 C CA . LEU A 1 94 ? 22.064 -10.545 -11.353 1.00 98.69 94 LEU A CA 1
ATOM 665 C C . LEU A 1 94 ? 23.136 -9.888 -10.464 1.00 98.69 94 LEU A C 1
ATOM 667 O O . LEU A 1 94 ? 23.532 -10.469 -9.458 1.00 98.69 94 LEU A O 1
ATOM 671 N N . ALA A 1 95 ? 23.627 -8.703 -10.832 1.00 98.38 95 ALA A N 1
ATOM 672 C CA . ALA A 1 95 ? 24.730 -8.042 -10.137 1.00 98.38 95 ALA A CA 1
ATOM 673 C C . ALA A 1 95 ? 24.301 -7.103 -8.992 1.00 98.38 95 ALA A C 1
ATOM 675 O O . ALA A 1 95 ? 25.100 -6.872 -8.087 1.00 98.38 95 ALA A O 1
ATOM 676 N N . SER A 1 96 ? 23.085 -6.544 -9.023 1.00 98.38 96 SER A N 1
ATOM 677 C CA . SER A 1 96 ? 22.619 -5.521 -8.070 1.00 98.38 96 SER A CA 1
ATOM 678 C C . SER A 1 96 ? 21.281 -5.878 -7.413 1.00 98.38 96 SER A C 1
ATOM 680 O O . SER A 1 96 ? 21.210 -5.985 -6.182 1.00 98.38 96 SER A O 1
ATOM 682 N N . TYR A 1 97 ? 20.235 -6.137 -8.202 1.00 98.62 97 TYR A N 1
ATOM 683 C CA . TYR A 1 97 ? 18.929 -6.518 -7.659 1.00 98.62 97 TYR A CA 1
ATOM 684 C C . TYR A 1 97 ? 18.963 -7.873 -6.930 1.00 98.62 97 TYR A C 1
ATOM 686 O O . TYR A 1 97 ? 18.505 -7.981 -5.792 1.00 98.62 97 TYR A O 1
ATOM 694 N N . ASP A 1 98 ? 19.518 -8.914 -7.557 1.00 98.69 98 ASP A N 1
ATOM 695 C CA . ASP A 1 98 ? 19.458 -10.299 -7.074 1.00 98.69 98 ASP A CA 1
ATOM 696 C C . ASP A 1 98 ? 20.118 -10.493 -5.695 1.00 98.69 98 ASP A C 1
ATOM 698 O O . ASP A 1 98 ? 19.469 -11.054 -4.806 1.00 98.69 98 ASP A O 1
ATOM 702 N N . PRO A 1 99 ? 21.321 -9.938 -5.430 1.00 98.44 99 PRO A N 1
ATOM 703 C CA . PRO A 1 99 ? 21.941 -10.009 -4.105 1.00 98.44 99 PRO A CA 1
ATOM 704 C C . PRO A 1 99 ? 21.156 -9.284 -2.999 1.00 98.44 99 PRO A C 1
ATOM 706 O O . PRO A 1 99 ? 21.387 -9.536 -1.814 1.00 98.44 99 PRO A O 1
ATOM 709 N N . THR A 1 100 ? 20.247 -8.372 -3.361 1.00 97.81 100 THR A N 1
ATOM 710 C CA . THR A 1 100 ? 19.456 -7.573 -2.419 1.00 97.81 100 THR A CA 1
ATOM 711 C C . THR A 1 100 ? 17.992 -8.009 -2.426 1.00 97.81 100 THR A C 1
ATOM 713 O O . THR A 1 100 ? 17.619 -8.913 -1.677 1.00 97.81 100 THR A O 1
ATOM 716 N N . TRP A 1 101 ? 17.150 -7.406 -3.259 1.00 98.38 101 TRP A N 1
ATOM 717 C CA . TRP A 1 101 ? 15.723 -7.713 -3.354 1.00 98.38 101 TRP A CA 1
ATOM 718 C C . TRP A 1 101 ? 15.428 -9.095 -3.954 1.00 98.38 101 TRP A C 1
ATOM 720 O O . TRP A 1 101 ? 14.404 -9.691 -3.618 1.00 98.38 101 TRP A O 1
ATOM 730 N N . GLY A 1 102 ? 16.352 -9.691 -4.715 1.00 98.50 102 GLY A N 1
ATOM 731 C CA . GLY A 1 102 ? 16.221 -11.078 -5.185 1.00 98.50 102 GLY A CA 1
ATOM 732 C C . GLY A 1 102 ? 16.085 -12.113 -4.063 1.00 98.50 102 GLY A C 1
ATOM 733 O O . GLY A 1 102 ? 15.505 -13.179 -4.272 1.00 98.50 102 GLY A O 1
ATOM 734 N N . ARG A 1 103 ? 16.493 -11.776 -2.831 1.00 98.38 103 ARG A N 1
ATOM 735 C CA . ARG A 1 103 ? 16.312 -12.619 -1.634 1.00 98.38 103 ARG A CA 1
ATOM 736 C C . ARG A 1 103 ? 14.847 -12.958 -1.330 1.00 98.38 103 ARG A C 1
ATOM 738 O O . ARG A 1 103 ? 14.593 -13.953 -0.656 1.00 98.38 103 ARG A O 1
ATOM 745 N N . VAL A 1 104 ? 13.891 -12.163 -1.821 1.00 98.44 104 VAL A N 1
ATOM 746 C CA . VAL A 1 104 ? 12.441 -12.410 -1.677 1.00 98.44 104 VAL A CA 1
ATOM 747 C C . VAL A 1 104 ? 11.747 -12.770 -2.996 1.00 98.44 104 VAL A C 1
ATOM 749 O O . VAL A 1 104 ? 10.526 -12.912 -3.023 1.00 98.44 104 VAL A O 1
ATOM 752 N N . LYS A 1 105 ? 12.508 -13.021 -4.073 1.00 98.50 105 LYS A N 1
ATOM 753 C CA . LYS A 1 105 ? 12.000 -13.292 -5.431 1.00 98.50 105 LYS A CA 1
ATOM 754 C C . LYS A 1 105 ? 10.908 -14.362 -5.496 1.00 98.50 105 LYS A C 1
ATOM 756 O O . LYS A 1 105 ? 9.991 -14.256 -6.303 1.00 98.50 105 LYS A O 1
ATOM 761 N N . ALA A 1 106 ? 10.989 -15.387 -4.646 1.00 98.19 106 ALA A N 1
ATOM 762 C CA . ALA A 1 106 ? 10.028 -16.492 -4.621 1.00 98.19 106 ALA A CA 1
ATOM 763 C C . ALA A 1 106 ? 8.577 -16.051 -4.339 1.00 98.19 106 ALA A C 1
ATOM 765 O O . ALA A 1 106 ? 7.644 -16.747 -4.734 1.00 98.19 106 ALA A O 1
ATOM 766 N N . ILE A 1 107 ? 8.389 -14.906 -3.675 1.00 98.19 107 ILE A N 1
ATOM 767 C CA . ILE A 1 107 ? 7.076 -14.333 -3.349 1.00 98.19 107 ILE A CA 1
ATOM 768 C C . ILE A 1 107 ? 6.831 -12.995 -4.063 1.00 98.19 107 ILE A C 1
ATOM 770 O O . ILE A 1 107 ? 5.888 -12.276 -3.735 1.00 98.19 107 ILE A O 1
ATOM 774 N N . THR A 1 108 ? 7.673 -12.649 -5.037 1.00 98.75 108 THR A N 1
ATOM 775 C CA . THR A 1 108 ? 7.603 -11.372 -5.745 1.00 98.75 108 THR A CA 1
ATOM 776 C C . THR A 1 108 ? 6.537 -11.384 -6.846 1.00 98.75 108 THR A C 1
ATOM 778 O O . THR A 1 108 ? 6.350 -12.370 -7.569 1.00 98.75 108 THR A O 1
ATOM 781 N N . ARG A 1 109 ? 5.838 -10.255 -6.975 1.00 98.69 109 ARG A N 1
ATOM 782 C CA . ARG A 1 109 ? 4.860 -9.921 -8.015 1.00 98.69 109 ARG A CA 1
ATOM 783 C C . ARG A 1 109 ? 5.244 -8.556 -8.599 1.00 98.69 109 ARG A C 1
ATOM 785 O O . ARG A 1 109 ? 4.921 -7.535 -7.993 1.00 98.69 109 ARG A O 1
ATOM 792 N N . PRO A 1 110 ? 6.026 -8.528 -9.689 1.00 98.75 110 PRO A N 1
ATOM 793 C CA . PRO A 1 110 ? 6.586 -7.294 -10.216 1.00 98.75 110 PRO A CA 1
ATOM 794 C C . PRO A 1 110 ? 5.642 -6.615 -11.218 1.00 98.75 110 PRO A C 1
ATOM 796 O O . PRO A 1 110 ? 5.037 -7.301 -12.043 1.00 98.75 110 PRO A O 1
ATOM 799 N N . ALA A 1 111 ? 5.568 -5.286 -11.181 1.00 98.81 111 ALA A N 1
ATOM 800 C CA . ALA A 1 111 ? 5.204 -4.442 -12.320 1.00 98.81 111 ALA A CA 1
ATOM 801 C C . ALA A 1 111 ? 6.491 -3.899 -12.965 1.00 98.81 111 ALA A C 1
ATOM 803 O O . ALA A 1 111 ? 7.438 -3.641 -12.227 1.00 98.81 111 ALA A O 1
ATOM 804 N N . PRO A 1 112 ? 6.558 -3.702 -14.291 1.00 98.56 112 PRO A N 1
ATOM 805 C CA . PRO A 1 112 ? 7.689 -3.020 -14.912 1.00 98.56 112 PRO A CA 1
ATOM 806 C C . PRO A 1 112 ? 7.550 -1.488 -14.831 1.00 98.56 112 PRO A C 1
ATOM 808 O O . PRO A 1 112 ? 6.441 -0.942 -14.889 1.00 98.56 112 PRO A O 1
ATOM 811 N N . GLY A 1 113 ? 8.687 -0.798 -14.749 1.00 98.19 113 GLY A N 1
ATOM 812 C CA . GLY A 1 113 ? 8.832 0.654 -14.882 1.00 98.19 113 GLY A CA 1
ATOM 813 C C . GLY A 1 113 ? 9.559 1.072 -16.159 1.00 98.19 113 GLY A C 1
ATOM 814 O O . GLY A 1 113 ? 9.905 0.248 -17.012 1.00 98.19 113 GLY A O 1
ATOM 815 N N . ASN A 1 114 ? 9.780 2.376 -16.334 1.00 98.00 114 ASN A N 1
ATOM 816 C CA . ASN A 1 114 ? 10.442 2.886 -17.537 1.00 98.00 114 ASN A CA 1
ATOM 817 C C . ASN A 1 114 ? 11.910 2.448 -17.634 1.00 98.00 114 ASN A C 1
ATOM 819 O O . ASN A 1 114 ? 12.392 2.224 -18.745 1.00 98.00 114 ASN A O 1
ATOM 823 N N . HIS A 1 115 ? 12.613 2.274 -16.514 1.00 98.44 115 HIS A N 1
ATOM 824 C CA . HIS A 1 115 ? 13.989 1.781 -16.525 1.00 98.44 115 HIS A CA 1
ATOM 825 C C . HIS A 1 115 ? 14.076 0.289 -16.859 1.00 98.44 115 HIS A C 1
ATOM 827 O O . HIS A 1 115 ? 15.056 -0.124 -17.475 1.00 98.44 115 HIS A O 1
ATOM 833 N N . ASP A 1 116 ? 13.038 -0.507 -16.590 1.00 98.19 116 ASP A N 1
ATOM 834 C CA . ASP A 1 116 ? 12.989 -1.920 -16.998 1.00 98.19 116 ASP A CA 1
ATOM 835 C C . ASP A 1 116 ? 12.914 -2.086 -18.528 1.00 98.19 116 ASP A C 1
ATOM 837 O O . ASP A 1 116 ? 13.406 -3.068 -19.092 1.00 98.19 116 ASP A O 1
ATOM 841 N N . TYR A 1 117 ? 12.359 -1.082 -19.214 1.00 97.50 117 TYR A N 1
ATOM 842 C CA . TYR A 1 117 ? 12.265 -0.988 -20.673 1.00 97.50 117 TYR A CA 1
ATOM 843 C C . TYR A 1 117 ? 13.487 -0.347 -21.349 1.00 97.50 117 TYR A C 1
ATOM 845 O O . TYR A 1 117 ? 13.472 -0.137 -22.564 1.00 97.50 117 TYR A O 1
ATOM 853 N N . GLY A 1 118 ? 14.575 -0.086 -20.615 1.00 95.12 118 GLY A N 1
ATOM 854 C CA . GLY A 1 118 ? 15.829 0.380 -21.221 1.00 95.12 118 GLY A CA 1
ATOM 855 C C . GLY A 1 118 ? 16.497 -0.662 -22.129 1.00 95.12 118 GLY A C 1
ATOM 856 O O . GLY A 1 118 ? 17.291 -0.309 -23.002 1.00 95.12 118 GLY A O 1
ATOM 857 N N . THR A 1 119 ? 16.130 -1.941 -21.990 1.00 94.19 119 THR A N 1
ATOM 858 C CA . THR A 1 119 ? 16.398 -2.989 -22.983 1.00 94.19 119 THR A CA 1
ATOM 859 C C . THR A 1 119 ? 15.171 -3.248 -23.855 1.00 94.19 119 THR A C 1
ATOM 861 O O . THR A 1 119 ? 14.031 -3.151 -23.403 1.00 94.19 119 THR A O 1
ATOM 864 N N . ALA A 1 120 ? 15.398 -3.619 -25.120 1.00 94.44 120 ALA A N 1
ATOM 865 C CA . ALA A 1 120 ? 14.322 -3.863 -26.079 1.00 94.44 120 ALA A CA 1
ATOM 866 C C . ALA A 1 120 ? 13.285 -4.861 -25.529 1.00 94.44 120 ALA A C 1
ATOM 868 O O . ALA A 1 120 ? 13.627 -5.989 -25.171 1.00 94.44 120 ALA A O 1
ATOM 869 N N . GLY A 1 121 ? 12.023 -4.425 -25.454 1.00 95.38 121 GLY A N 1
ATOM 870 C CA . GLY A 1 121 ? 10.910 -5.230 -24.943 1.00 95.38 121 GLY A CA 1
ATOM 871 C C . GLY A 1 121 ? 11.036 -5.636 -23.470 1.00 95.38 121 GLY A C 1
ATOM 872 O O . GLY A 1 121 ? 10.448 -6.645 -23.091 1.00 95.38 121 GLY A O 1
ATOM 873 N N . ALA A 1 122 ? 11.826 -4.907 -22.672 1.00 97.69 122 ALA A N 1
ATOM 874 C CA . ALA A 1 122 ? 12.154 -5.248 -21.286 1.00 97.69 122 ALA A CA 1
ATOM 875 C C . ALA A 1 122 ? 12.719 -6.675 -21.140 1.00 97.69 122 ALA A C 1
ATOM 877 O O . ALA A 1 122 ? 12.395 -7.417 -20.209 1.00 97.69 122 ALA A O 1
ATOM 878 N N . ALA A 1 123 ? 13.560 -7.096 -22.093 1.00 97.88 123 ALA A N 1
ATOM 879 C CA . ALA A 1 123 ? 14.065 -8.466 -22.165 1.00 97.88 123 ALA A CA 1
ATOM 880 C C . ALA A 1 123 ? 14.755 -8.921 -20.868 1.00 97.88 123 ALA A C 1
ATOM 882 O O . ALA A 1 123 ? 14.597 -10.074 -20.468 1.00 97.88 123 ALA A O 1
ATOM 883 N N . GLY A 1 124 ? 15.500 -8.035 -20.197 1.00 98.31 124 GLY A N 1
ATOM 884 C CA . GLY A 1 124 ? 16.169 -8.382 -18.943 1.00 98.31 124 GLY A CA 1
ATOM 885 C C . GLY A 1 124 ? 15.209 -8.595 -17.773 1.00 98.31 124 GLY A C 1
ATOM 886 O O . GLY A 1 124 ? 15.360 -9.576 -17.044 1.00 98.31 124 GLY A O 1
ATOM 887 N N . TYR A 1 125 ? 14.181 -7.754 -17.664 1.00 98.69 125 TYR A N 1
ATOM 888 C CA . TYR A 1 125 ? 13.095 -7.883 -16.693 1.00 98.69 125 TYR A CA 1
ATOM 889 C C . TYR A 1 125 ? 12.343 -9.214 -16.856 1.00 98.69 125 TYR A C 1
ATOM 891 O O . TYR A 1 125 ? 12.268 -10.010 -15.914 1.00 98.69 125 TYR A O 1
ATOM 899 N N . PHE A 1 126 ? 11.874 -9.530 -18.070 1.00 98.56 126 PHE A N 1
ATOM 900 C CA . PHE A 1 126 ? 11.159 -10.788 -18.325 1.00 98.56 126 PHE A CA 1
ATOM 901 C C . PHE A 1 126 ? 12.057 -12.019 -18.160 1.00 98.56 126 PHE A C 1
ATOM 903 O O . PHE A 1 126 ? 11.601 -13.046 -17.660 1.00 98.56 126 PHE A O 1
ATOM 910 N N . ALA A 1 127 ? 13.340 -11.933 -18.528 1.00 98.44 127 ALA A N 1
ATOM 911 C CA . ALA A 1 127 ? 14.291 -13.019 -18.298 1.00 98.44 127 ALA A CA 1
ATOM 912 C C . ALA A 1 127 ? 14.549 -13.260 -16.803 1.00 98.44 127 ALA A C 1
ATOM 914 O O . ALA A 1 127 ? 14.709 -14.406 -16.380 1.00 98.44 127 ALA A O 1
ATOM 915 N N . TYR A 1 128 ? 14.589 -12.199 -15.992 1.00 98.75 128 TYR A N 1
ATOM 916 C CA . TYR A 1 128 ? 14.831 -12.318 -14.560 1.00 98.75 128 TYR A CA 1
ATOM 917 C C . TYR A 1 128 ? 13.609 -12.838 -13.804 1.00 98.75 128 TYR A C 1
ATOM 919 O O . TYR A 1 128 ? 13.730 -13.825 -13.073 1.00 98.75 128 TYR A O 1
ATOM 927 N N . PHE A 1 129 ? 12.439 -12.223 -13.973 1.00 98.62 129 PHE A N 1
ATOM 928 C CA . PHE A 1 129 ? 11.236 -12.588 -13.218 1.00 98.62 129 PHE A CA 1
ATOM 929 C C . PHE A 1 129 ? 10.460 -13.766 -13.818 1.00 98.62 129 PHE A C 1
ATOM 931 O O . PHE A 1 129 ? 9.710 -14.436 -13.103 1.00 98.62 129 PHE A O 1
ATOM 938 N N . GLY A 1 130 ? 10.666 -14.071 -15.102 1.00 98.19 130 GLY A N 1
ATOM 939 C CA . GLY A 1 130 ? 10.011 -15.186 -15.775 1.00 98.19 130 GLY A CA 1
ATOM 940 C C . GLY A 1 130 ? 8.481 -15.082 -15.689 1.00 98.19 130 GLY A C 1
ATOM 941 O O . GLY A 1 130 ? 7.937 -13.988 -15.825 1.00 98.19 130 GLY A O 1
ATOM 942 N N . PRO A 1 131 ? 7.764 -16.188 -15.415 1.00 97.06 131 PRO A N 1
ATOM 943 C CA . PRO A 1 131 ? 6.300 -16.188 -15.361 1.00 97.06 131 PRO A CA 1
ATOM 944 C C . PRO A 1 131 ? 5.682 -15.246 -14.318 1.00 97.06 131 PRO A C 1
ATOM 946 O O . PRO A 1 131 ? 4.506 -14.913 -14.431 1.00 97.06 131 PRO A O 1
ATOM 949 N N . ALA A 1 132 ? 6.440 -14.821 -13.297 1.00 97.81 132 ALA A N 1
ATOM 950 C CA . ALA A 1 132 ? 5.931 -13.889 -12.293 1.00 97.81 132 ALA A CA 1
ATOM 951 C C . ALA A 1 132 ? 5.627 -12.501 -12.881 1.00 97.81 132 ALA A C 1
ATOM 953 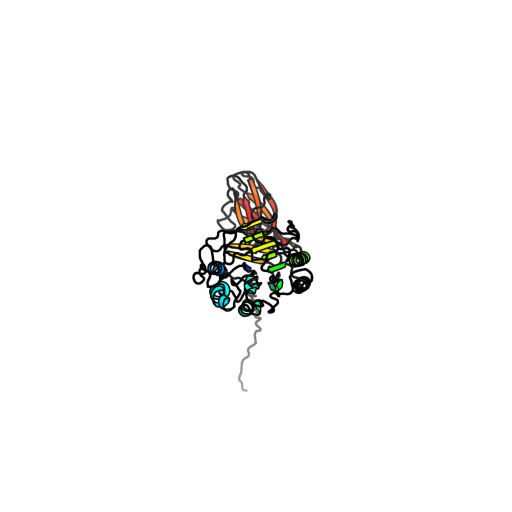O O . ALA A 1 132 ? 4.783 -11.803 -12.338 1.00 97.81 132 ALA A O 1
ATOM 954 N N . ALA A 1 133 ? 6.276 -12.128 -13.989 1.00 97.94 133 ALA A N 1
ATOM 955 C CA . ALA A 1 133 ? 6.075 -10.864 -14.698 1.00 97.94 133 ALA A CA 1
ATOM 956 C C . ALA A 1 133 ? 4.890 -10.881 -15.688 1.00 97.94 133 ALA A C 1
ATOM 958 O O . ALA A 1 133 ? 4.725 -9.956 -16.483 1.00 97.94 133 ALA A O 1
ATOM 959 N N . GLY A 1 134 ? 4.073 -11.937 -15.678 1.00 96.44 134 GLY A N 1
ATOM 960 C CA . GLY A 1 134 ? 3.009 -12.126 -16.659 1.00 96.44 134 GLY A CA 1
ATOM 961 C C . GLY A 1 134 ? 3.541 -12.528 -18.038 1.00 96.44 134 GLY A C 1
ATOM 962 O O . GLY A 1 134 ? 4.652 -13.040 -18.185 1.00 96.44 134 GLY A O 1
ATOM 963 N N . GLU A 1 135 ? 2.712 -12.344 -19.065 1.00 96.00 135 GLU A N 1
ATOM 964 C CA . GLU A 1 135 ? 3.071 -12.703 -20.438 1.00 96.00 135 GLU A CA 1
ATOM 965 C C . GLU A 1 135 ? 4.188 -11.780 -20.967 1.00 96.00 135 GLU A C 1
ATOM 967 O O . GLU A 1 135 ? 4.020 -10.552 -20.95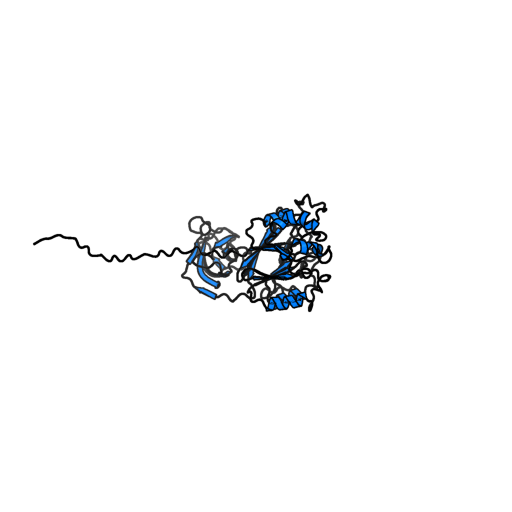1 1.00 96.00 135 GLU A O 1
ATOM 972 N N . PRO A 1 136 ? 5.313 -12.337 -21.461 1.00 93.56 136 PRO A N 1
ATOM 973 C CA . PRO A 1 136 ? 6.372 -11.547 -22.076 1.00 93.56 136 PRO A CA 1
ATOM 974 C C . PRO A 1 136 ? 5.845 -10.641 -23.190 1.00 93.56 136 PRO A C 1
ATOM 976 O O . PRO A 1 136 ? 5.096 -11.077 -24.061 1.00 93.56 136 PRO A O 1
ATOM 979 N N . GLY A 1 137 ? 6.243 -9.369 -23.156 1.00 90.38 137 GLY A N 1
ATOM 980 C CA . GLY A 1 137 ? 5.770 -8.341 -24.088 1.00 90.38 137 GLY A CA 1
ATOM 981 C C . GLY A 1 137 ? 4.481 -7.627 -23.664 1.00 90.38 137 GLY A C 1
ATOM 982 O O . GLY A 1 137 ? 4.172 -6.589 -24.243 1.00 90.38 137 GLY A O 1
ATOM 983 N N . LYS A 1 138 ? 3.766 -8.118 -22.641 1.00 96.25 138 LYS A N 1
ATOM 984 C CA . LYS A 1 138 ? 2.626 -7.414 -22.026 1.00 96.25 138 LYS A CA 1
ATOM 985 C C . LYS A 1 138 ? 2.999 -6.813 -20.678 1.00 96.25 138 LYS A C 1
ATOM 987 O O . LYS A 1 138 ? 2.907 -5.606 -20.506 1.00 96.25 138 LYS A O 1
ATOM 992 N N . GLY A 1 139 ? 3.455 -7.630 -19.727 1.00 96.69 139 GLY A N 1
ATOM 993 C CA . GLY A 1 139 ? 3.827 -7.150 -18.387 1.00 96.69 139 GLY A CA 1
ATOM 994 C C . GLY A 1 139 ? 2.651 -6.705 -17.503 1.00 96.69 139 GLY A C 1
ATOM 995 O O . GLY A 1 139 ? 2.881 -6.068 -16.482 1.00 96.69 139 GLY A O 1
ATOM 996 N N . TRP A 1 140 ? 1.408 -7.025 -17.883 1.00 98.50 140 TRP A N 1
ATOM 997 C CA . TRP A 1 140 ? 0.219 -6.899 -17.031 1.00 98.50 140 TRP A CA 1
ATOM 998 C C . TRP A 1 140 ? -0.432 -8.258 -16.806 1.00 98.50 140 TRP A C 1
ATOM 1000 O O . TRP A 1 140 ? -0.375 -9.144 -17.665 1.00 98.50 140 TRP A O 1
ATOM 1010 N N . TYR A 1 141 ? -1.031 -8.424 -15.635 1.00 98.88 141 TYR A N 1
ATOM 1011 C CA . TYR A 1 141 ? -1.680 -9.652 -15.188 1.00 98.88 141 TYR A CA 1
ATOM 1012 C C . TYR A 1 141 ? -2.503 -9.375 -13.926 1.00 98.88 141 TYR A C 1
ATOM 1014 O O . TYR A 1 141 ? -2.392 -8.315 -13.315 1.00 98.88 141 TYR A O 1
ATOM 1022 N N . SER A 1 142 ? -3.313 -10.341 -13.512 1.00 98.88 142 SER A N 1
ATOM 1023 C CA . SER A 1 142 ? -4.060 -10.288 -12.258 1.00 98.88 142 SER A CA 1
ATOM 1024 C C . SER A 1 142 ? -3.933 -11.608 -11.503 1.00 98.88 142 SER A C 1
ATOM 1026 O O . SER A 1 142 ? -3.543 -12.639 -12.063 1.00 98.88 142 SER A O 1
ATOM 1028 N N . PHE A 1 143 ? -4.190 -11.571 -10.201 1.00 98.56 143 PHE A N 1
ATOM 1029 C CA . PHE A 1 143 ? -4.244 -12.751 -9.346 1.00 98.56 143 PHE A CA 1
ATOM 1030 C C . PHE A 1 143 ? -5.060 -12.460 -8.091 1.00 98.56 143 PHE A C 1
ATOM 1032 O O . PHE A 1 143 ? -5.157 -11.318 -7.647 1.00 98.56 143 PHE A O 1
ATOM 1039 N N . ASP A 1 144 ? -5.587 -13.513 -7.473 1.00 98.12 144 ASP A N 1
ATOM 1040 C CA . ASP A 1 144 ? -6.289 -13.381 -6.202 1.00 98.12 144 ASP A CA 1
ATOM 1041 C C . ASP A 1 144 ? -5.354 -13.677 -5.024 1.00 98.12 144 ASP A C 1
ATOM 1043 O O . ASP A 1 144 ? -4.550 -14.616 -5.047 1.00 98.12 144 ASP A O 1
ATOM 1047 N N . LEU A 1 145 ? -5.477 -12.879 -3.964 1.00 95.56 145 LEU A N 1
ATOM 1048 C CA . LEU A 1 145 ? -4.753 -13.042 -2.710 1.00 95.56 145 LEU A CA 1
ATOM 1049 C C . LEU A 1 145 ? -5.739 -13.028 -1.536 1.00 95.56 145 LEU A C 1
ATOM 1051 O O . LEU A 1 145 ? -6.154 -11.982 -1.038 1.00 95.56 145 LEU A O 1
ATOM 1055 N N . GLY A 1 146 ? -6.152 -14.216 -1.094 1.00 92.88 146 GLY A N 1
ATOM 1056 C CA . GLY A 1 146 ? -7.246 -14.342 -0.132 1.00 92.88 146 GLY A CA 1
ATOM 1057 C C . GLY A 1 146 ? -8.564 -13.872 -0.752 1.00 92.88 146 GLY A C 1
ATOM 1058 O O . GLY A 1 146 ? -9.043 -14.469 -1.707 1.00 92.88 146 GLY A O 1
ATOM 1059 N N . SER A 1 147 ? -9.155 -12.815 -0.201 1.00 92.00 147 SER A N 1
ATOM 1060 C CA . SER A 1 147 ? -10.381 -12.182 -0.713 1.00 92.00 147 SER A CA 1
ATOM 1061 C C . SER A 1 147 ? -10.115 -10.977 -1.620 1.00 92.00 147 SER A C 1
ATOM 1063 O O . SER A 1 147 ? -11.046 -10.237 -1.929 1.00 92.00 147 SER A O 1
ATOM 1065 N N . TRP A 1 148 ? -8.852 -10.700 -1.936 1.00 97.75 148 TRP A N 1
ATOM 1066 C CA . TRP A 1 148 ? -8.457 -9.544 -2.726 1.00 97.75 148 TRP A CA 1
ATOM 1067 C C . TRP A 1 148 ? -8.206 -9.957 -4.157 1.00 97.75 148 TRP A C 1
ATOM 1069 O O . TRP A 1 148 ? -7.488 -10.925 -4.392 1.00 97.75 148 TRP A O 1
ATOM 1079 N N . HIS A 1 149 ? -8.735 -9.175 -5.085 1.00 98.81 149 HIS A N 1
ATOM 1080 C CA . HIS A 1 149 ? -8.308 -9.214 -6.467 1.00 98.81 149 HIS A CA 1
ATOM 1081 C C . HIS A 1 149 ? -7.174 -8.208 -6.658 1.00 98.81 149 HIS A C 1
ATOM 1083 O O . HIS A 1 149 ? -7.322 -7.028 -6.332 1.00 98.81 149 HIS A O 1
ATOM 1089 N N . VAL A 1 150 ? -6.019 -8.679 -7.117 1.00 98.94 150 VAL A N 1
ATOM 1090 C CA . VAL A 1 150 ? -4.831 -7.850 -7.324 1.00 98.94 150 VAL A CA 1
ATOM 1091 C C . VAL A 1 150 ? -4.558 -7.737 -8.813 1.00 98.94 150 VAL A C 1
ATOM 1093 O O . VAL A 1 150 ? -4.406 -8.750 -9.494 1.00 98.94 150 VAL A O 1
ATOM 1096 N N . VAL A 1 151 ? -4.456 -6.505 -9.302 1.00 98.94 151 VAL A N 1
ATOM 1097 C CA . VAL A 1 151 ? -4.195 -6.191 -10.707 1.00 98.94 151 VAL A CA 1
ATOM 1098 C C . VAL A 1 151 ? -2.841 -5.508 -10.841 1.00 98.94 151 VAL A C 1
ATOM 1100 O O . VAL A 1 151 ? -2.551 -4.527 -10.159 1.00 98.94 151 VAL A O 1
ATOM 1103 N N . VAL A 1 152 ? -2.005 -6.024 -11.733 1.00 98.94 152 VAL A N 1
ATOM 1104 C CA . VAL A 1 152 ? -0.693 -5.469 -12.061 1.00 98.94 152 VAL A CA 1
ATOM 1105 C C . VAL A 1 152 ? -0.754 -4.921 -13.476 1.00 98.94 152 VAL A C 1
ATOM 1107 O O . VAL A 1 152 ? -1.039 -5.669 -14.411 1.00 98.94 152 VAL A O 1
ATOM 1110 N N . LEU A 1 153 ? -0.502 -3.622 -13.629 1.00 98.88 153 LEU A N 1
ATOM 1111 C CA . LEU A 1 153 ? -0.513 -2.935 -14.918 1.00 98.88 153 LEU A CA 1
ATOM 1112 C C . LEU A 1 153 ? 0.900 -2.520 -15.330 1.00 98.88 153 LEU A C 1
ATOM 1114 O O . LEU A 1 153 ? 1.767 -2.220 -14.509 1.00 98.88 153 LEU A O 1
ATOM 1118 N N . ASN A 1 154 ? 1.105 -2.465 -16.637 1.00 98.69 154 ASN A N 1
ATOM 1119 C CA . ASN A 1 154 ? 2.306 -1.969 -17.272 1.00 98.69 154 ASN A CA 1
ATOM 1120 C C . ASN A 1 154 ? 2.083 -0.540 -17.761 1.00 98.69 154 ASN A C 1
ATOM 1122 O O . ASN A 1 154 ? 1.272 -0.291 -18.655 1.00 98.69 154 ASN A O 1
ATOM 1126 N N . SER A 1 155 ? 2.841 0.391 -17.195 1.00 98.31 155 SER A N 1
ATOM 1127 C CA . SER A 1 155 ? 2.728 1.818 -17.514 1.00 98.31 155 SER A CA 1
ATOM 1128 C C . SER A 1 155 ? 3.736 2.308 -18.560 1.00 98.31 155 SER A C 1
ATOM 1130 O O . SER A 1 155 ? 3.778 3.497 -18.858 1.00 98.31 155 SER A O 1
ATOM 1132 N N . SER A 1 156 ? 4.514 1.415 -19.179 1.00 96.69 156 SER A N 1
ATOM 1133 C CA . SER A 1 156 ? 5.395 1.731 -20.312 1.00 96.69 156 SER A CA 1
ATOM 1134 C C . SER A 1 156 ? 4.606 1.746 -21.626 1.00 96.69 156 SER A C 1
ATOM 1136 O O . SER A 1 156 ? 4.824 0.925 -22.517 1.00 96.69 156 SER A O 1
ATOM 1138 N N . CYS A 1 157 ? 3.647 2.671 -21.724 1.00 95.94 157 CYS A N 1
ATOM 1139 C CA . CYS A 1 157 ? 2.562 2.679 -22.712 1.00 95.94 157 CYS A CA 1
ATOM 1140 C C . CYS A 1 157 ? 3.020 2.536 -24.169 1.00 95.94 157 CYS A C 1
ATOM 1142 O O . CYS A 1 157 ? 2.423 1.763 -24.924 1.00 95.94 157 CYS A O 1
ATOM 1144 N N . ASP A 1 158 ? 4.094 3.228 -24.552 1.00 94.06 158 ASP A N 1
ATOM 1145 C CA . ASP A 1 158 ? 4.641 3.193 -25.915 1.00 94.06 158 ASP A CA 1
ATOM 1146 C C . ASP A 1 158 ? 5.125 1.796 -26.325 1.00 94.06 158 ASP A C 1
ATOM 1148 O O . ASP A 1 158 ? 5.094 1.436 -27.502 1.00 94.06 158 ASP A O 1
ATOM 1152 N N . SER A 1 159 ? 5.518 0.974 -25.352 1.00 94.69 159 SER A N 1
ATOM 1153 C CA . SER A 1 159 ? 6.026 -0.377 -25.582 1.00 94.69 159 SER A CA 1
ATOM 1154 C C . SER A 1 159 ? 4.927 -1.431 -25.697 1.00 94.69 159 SER A C 1
ATOM 1156 O O . SER A 1 159 ? 5.217 -2.561 -26.087 1.00 94.69 159 SER A O 1
ATOM 1158 N N . VAL A 1 160 ? 3.684 -1.102 -25.333 1.00 95.62 160 VAL A N 1
ATOM 1159 C CA . VAL A 1 160 ? 2.640 -2.113 -25.106 1.00 95.62 160 VAL A CA 1
ATOM 1160 C C . VAL A 1 160 ? 1.279 -1.800 -25.734 1.00 95.62 160 VAL A C 1
ATOM 1162 O O . VAL A 1 160 ? 0.255 -2.380 -25.371 1.00 95.62 160 VAL A O 1
ATOM 1165 N N . GLY A 1 161 ? 1.262 -0.908 -26.725 1.00 95.19 161 GLY A N 1
ATOM 1166 C CA . GLY A 1 161 ? 0.047 -0.564 -27.471 1.00 95.19 161 GLY A CA 1
ATOM 1167 C C . GLY A 1 161 ? -0.832 0.487 -26.787 1.00 95.19 161 GLY A C 1
ATOM 1168 O O . GLY A 1 161 ? -2.010 0.608 -27.128 1.00 95.19 161 GLY A O 1
ATOM 1169 N N . GLY A 1 162 ? -0.261 1.255 -25.855 1.00 96.94 162 GLY A N 1
ATOM 1170 C CA . GLY A 1 162 ? -0.906 2.364 -25.158 1.00 96.94 162 GLY A CA 1
ATOM 1171 C C . GLY A 1 162 ? -1.545 1.988 -23.817 1.00 96.94 162 GLY A C 1
ATOM 1172 O O . GLY A 1 162 ? -1.767 0.819 -23.511 1.00 96.94 162 GLY A O 1
ATOM 1173 N N . CYS A 1 163 ? -1.870 3.021 -23.034 1.00 97.81 163 CYS A N 1
ATOM 1174 C CA . CYS A 1 163 ? -2.579 2.914 -21.748 1.00 97.81 163 CYS A CA 1
ATOM 1175 C C . CYS A 1 163 ? -3.924 3.663 -21.728 1.00 97.81 163 CYS A C 1
ATOM 1177 O O . CYS A 1 163 ? -4.649 3.630 -20.738 1.00 97.81 163 CYS A O 1
ATOM 1179 N N . GLY A 1 164 ? -4.263 4.357 -22.819 1.00 97.69 164 GLY A N 1
ATOM 1180 C CA . GLY A 1 164 ? -5.500 5.125 -22.933 1.00 97.69 164 GLY A CA 1
ATOM 1181 C C . GLY A 1 164 ? -6.745 4.254 -23.122 1.00 97.69 164 GLY A C 1
ATOM 1182 O O . GLY A 1 164 ? -6.672 3.028 -23.241 1.00 97.69 164 GLY A O 1
ATOM 1183 N N . ALA A 1 165 ? -7.903 4.913 -23.195 1.00 97.88 165 ALA A N 1
ATOM 1184 C CA . ALA A 1 165 ? -9.185 4.255 -23.430 1.00 97.88 165 ALA A CA 1
ATOM 1185 C C . ALA A 1 165 ? -9.179 3.492 -24.765 1.00 97.88 165 ALA A C 1
ATOM 1187 O O . ALA A 1 165 ? -8.785 4.039 -25.797 1.00 97.88 165 ALA A O 1
ATOM 1188 N N . GLY A 1 166 ? -9.616 2.232 -24.744 1.00 97.62 166 GLY A N 1
ATOM 1189 C CA . GLY A 1 166 ? -9.609 1.351 -25.912 1.00 97.62 166 GLY A CA 1
ATOM 1190 C C . GLY A 1 166 ? -8.245 0.736 -26.236 1.00 97.62 166 GLY A C 1
ATOM 1191 O O . GLY A 1 166 ? -8.138 0.002 -27.218 1.00 97.62 166 GLY A O 1
ATOM 1192 N N . SER A 1 167 ? -7.205 0.991 -25.432 1.00 98.56 167 SER A N 1
ATOM 1193 C CA . SER A 1 167 ? -5.946 0.247 -25.544 1.00 98.56 167 SER A CA 1
ATOM 1194 C C . SER A 1 167 ? -6.163 -1.243 -25.235 1.00 98.56 167 SER A C 1
ATOM 1196 O O . SER A 1 167 ? -7.113 -1.599 -24.522 1.00 98.56 167 SER A O 1
ATOM 1198 N N . PRO A 1 168 ? -5.286 -2.143 -25.726 1.00 98.56 168 PRO A N 1
ATOM 1199 C CA . PRO A 1 168 ? -5.383 -3.568 -25.414 1.00 98.56 168 PRO A CA 1
ATOM 1200 C C . PRO A 1 168 ? -5.393 -3.842 -23.906 1.00 98.56 168 PRO A C 1
ATOM 1202 O O . PRO A 1 168 ? -6.169 -4.672 -23.434 1.00 98.56 168 PRO A O 1
ATOM 1205 N N . GLN A 1 169 ? -4.565 -3.115 -23.153 1.00 98.56 169 GLN A N 1
ATOM 1206 C CA . GLN A 1 169 ? -4.455 -3.270 -21.708 1.00 98.56 169 GLN A CA 1
ATOM 1207 C C . GLN A 1 169 ? -5.676 -2.721 -20.963 1.00 98.56 169 GLN A C 1
ATOM 1209 O O . GLN A 1 169 ? -6.172 -3.387 -20.063 1.00 98.56 169 GLN A O 1
ATOM 1214 N N . GLU A 1 170 ? -6.208 -1.555 -21.342 1.00 98.69 170 GLU A N 1
ATOM 1215 C CA . GLU A 1 170 ? -7.413 -1.011 -20.696 1.00 98.69 170 GLU A CA 1
ATOM 1216 C C . GLU A 1 170 ? -8.659 -1.860 -20.987 1.00 98.69 170 GLU A C 1
ATOM 1218 O O . GLU A 1 170 ? -9.475 -2.102 -20.096 1.00 98.69 170 GLU A O 1
ATOM 1223 N N . THR A 1 171 ? -8.765 -2.396 -22.205 1.00 98.75 171 THR A N 1
ATOM 1224 C CA . THR A 1 171 ? -9.837 -3.331 -22.573 1.00 98.75 171 THR A CA 1
ATOM 1225 C C . THR A 1 171 ? -9.747 -4.617 -21.751 1.00 98.75 171 THR A C 1
ATOM 1227 O O . THR A 1 171 ? -10.761 -5.107 -21.250 1.00 98.75 171 THR A O 1
ATOM 1230 N N . TRP A 1 172 ? -8.534 -5.154 -21.584 1.00 98.81 172 TRP A N 1
ATOM 1231 C CA . TRP A 1 172 ? -8.283 -6.307 -20.721 1.00 98.81 172 TRP A CA 1
ATOM 1232 C C . TRP A 1 172 ? -8.634 -6.006 -19.259 1.00 98.81 172 TRP A C 1
ATOM 1234 O O . TRP A 1 172 ? -9.375 -6.778 -18.660 1.00 98.81 172 TRP A O 1
ATOM 1244 N N . LEU A 1 173 ? -8.186 -4.867 -18.722 1.00 98.88 173 LEU A N 1
ATOM 1245 C CA . LEU A 1 173 ? -8.442 -4.442 -17.344 1.00 98.88 173 LEU A CA 1
ATOM 1246 C C . LEU A 1 173 ? -9.943 -4.399 -17.044 1.00 98.88 173 LEU A C 1
ATOM 1248 O O . LEU A 1 173 ? -10.397 -4.949 -16.045 1.00 98.88 173 LEU A O 1
ATOM 1252 N N . LYS A 1 174 ? -10.741 -3.795 -17.929 1.00 98.88 174 LYS A N 1
ATOM 1253 C CA . LYS A 1 174 ? -12.201 -3.757 -17.767 1.00 98.88 174 LYS A CA 1
ATOM 1254 C C . LYS A 1 174 ? -12.825 -5.150 -17.738 1.00 98.88 174 LYS A C 1
ATOM 1256 O O . LYS A 1 174 ? -13.726 -5.394 -16.938 1.00 98.88 174 LYS A O 1
ATOM 1261 N N . ALA A 1 175 ? -12.366 -6.053 -18.602 1.00 98.88 175 ALA A N 1
ATOM 1262 C CA . ALA A 1 175 ? -12.869 -7.423 -18.644 1.00 98.88 175 ALA A CA 1
ATOM 1263 C C . ALA A 1 175 ? -12.483 -8.220 -17.385 1.00 98.88 175 ALA A C 1
ATOM 1265 O O . ALA A 1 175 ? -13.317 -8.941 -16.842 1.00 98.88 175 ALA A O 1
ATOM 1266 N N . ASP A 1 176 ? -11.248 -8.059 -16.915 1.00 98.88 176 ASP A N 1
ATOM 1267 C CA . ASP A 1 176 ? -10.710 -8.690 -15.708 1.00 98.88 176 ASP A CA 1
ATOM 1268 C C . ASP A 1 176 ? -11.477 -8.244 -14.450 1.00 98.88 176 ASP A C 1
ATOM 1270 O O . ASP A 1 176 ? -12.049 -9.069 -13.732 1.00 98.88 176 ASP A O 1
ATOM 1274 N N . LEU A 1 177 ? -11.642 -6.930 -14.267 1.00 98.69 177 LEU A N 1
ATOM 1275 C CA . LEU A 1 177 ? -12.411 -6.353 -13.160 1.00 98.69 177 LEU A CA 1
ATOM 1276 C C . LEU A 1 177 ? -13.881 -6.801 -13.165 1.00 98.69 177 LEU A C 1
ATOM 1278 O O . LEU A 1 177 ? -14.446 -7.090 -12.108 1.00 98.69 177 LEU A O 1
ATOM 1282 N N . ALA A 1 178 ? -14.503 -6.888 -14.345 1.00 98.12 178 ALA A N 1
ATOM 1283 C CA . ALA A 1 178 ? -15.882 -7.354 -14.487 1.00 98.12 178 ALA A CA 1
ATOM 1284 C C . ALA A 1 178 ? -16.046 -8.852 -14.175 1.00 98.12 178 ALA A C 1
ATOM 1286 O O . ALA A 1 178 ? -17.116 -9.272 -13.731 1.00 98.12 178 ALA A O 1
ATOM 1287 N N . ALA A 1 179 ? -15.004 -9.657 -14.396 1.00 97.94 179 ALA A N 1
ATOM 1288 C CA . ALA A 1 179 ? -15.000 -11.079 -14.067 1.00 97.94 179 ALA A CA 1
ATOM 1289 C C . ALA A 1 179 ? -14.787 -11.340 -12.565 1.00 97.94 179 ALA A C 1
ATOM 1291 O O . ALA A 1 179 ? -15.150 -12.411 -12.071 1.00 97.94 179 ALA A O 1
ATOM 1292 N N . SER A 1 180 ? -14.237 -10.372 -11.826 1.00 96.44 180 SER A N 1
ATOM 1293 C CA . SER A 1 180 ? -13.949 -10.515 -10.402 1.00 96.44 180 SER A CA 1
ATOM 1294 C C . SER A 1 180 ? -15.160 -10.236 -9.503 1.00 96.44 180 SER A C 1
ATOM 1296 O O . SER A 1 180 ? -15.817 -9.187 -9.553 1.00 96.44 180 SER A O 1
ATOM 1298 N N . ALA A 1 181 ? -15.425 -11.181 -8.600 1.00 93.81 181 ALA A N 1
ATOM 1299 C CA . ALA A 1 181 ? -16.399 -11.049 -7.516 1.00 93.81 181 ALA A CA 1
ATOM 1300 C C . ALA A 1 181 ? -15.747 -10.695 -6.167 1.00 93.81 181 ALA A C 1
ATOM 1302 O O . ALA A 1 181 ? -16.423 -10.737 -5.136 1.00 93.81 181 ALA A O 1
ATOM 1303 N N . ALA A 1 182 ? -14.447 -10.383 -6.156 1.00 95.31 182 ALA A N 1
ATOM 1304 C CA . ALA A 1 182 ? -13.735 -10.074 -4.928 1.00 95.31 182 ALA A CA 1
ATOM 1305 C C . ALA A 1 182 ? -14.341 -8.839 -4.231 1.00 95.31 182 ALA A C 1
ATOM 1307 O O . ALA A 1 182 ? -14.664 -7.848 -4.893 1.00 95.31 182 ALA A O 1
ATOM 1308 N N . PRO A 1 183 ? -14.492 -8.867 -2.895 1.00 92.88 183 PRO A N 1
ATOM 1309 C CA . PRO A 1 183 ? -14.956 -7.712 -2.129 1.00 92.88 183 PRO A CA 1
ATOM 1310 C C . PRO A 1 183 ? -13.963 -6.547 -2.135 1.00 92.88 183 PRO A C 1
ATOM 1312 O O . PRO A 1 183 ? -14.375 -5.425 -1.851 1.00 92.88 183 PRO A O 1
ATOM 1315 N N . CYS A 1 184 ? -12.687 -6.824 -2.414 1.00 97.19 184 CYS A N 1
ATOM 1316 C CA . CYS A 1 184 ? -11.609 -5.851 -2.388 1.00 97.19 184 CYS A CA 1
ATOM 1317 C C . CYS A 1 184 ? -10.756 -5.938 -3.657 1.00 97.19 184 CYS A C 1
ATOM 1319 O O . CYS A 1 184 ? -10.447 -7.045 -4.108 1.00 97.19 184 CYS A O 1
ATOM 1321 N N . THR A 1 185 ? -10.335 -4.795 -4.196 1.00 98.75 185 THR A N 1
ATOM 1322 C CA . THR A 1 185 ? -9.432 -4.702 -5.350 1.00 98.75 185 THR A CA 1
ATOM 1323 C C . THR A 1 185 ? -8.250 -3.780 -5.059 1.00 98.75 185 THR A C 1
ATOM 1325 O O . THR A 1 185 ? -8.418 -2.625 -4.661 1.00 98.75 185 THR A O 1
ATOM 1328 N N . LEU A 1 186 ? -7.048 -4.298 -5.308 1.00 98.88 186 LEU A N 1
ATOM 1329 C CA . LEU A 1 186 ? -5.775 -3.585 -5.253 1.00 98.88 186 LEU A CA 1
ATOM 1330 C C . LEU A 1 186 ? -5.182 -3.537 -6.662 1.00 98.88 186 LEU A C 1
ATOM 1332 O O . LEU A 1 186 ? -5.032 -4.580 -7.291 1.00 98.88 186 LEU A O 1
ATOM 1336 N N . ALA A 1 187 ? -4.793 -2.360 -7.137 1.00 98.94 187 ALA A N 1
ATOM 1337 C CA . ALA A 1 187 ? -4.049 -2.218 -8.382 1.00 98.94 187 ALA A CA 1
ATOM 1338 C C . ALA A 1 187 ? -2.646 -1.658 -8.126 1.00 98.94 187 ALA A C 1
ATOM 1340 O O . ALA A 1 187 ? -2.444 -0.861 -7.208 1.00 98.94 187 ALA A O 1
ATOM 1341 N N . LEU A 1 188 ? -1.675 -2.063 -8.941 1.00 98.81 188 LEU A N 1
ATOM 1342 C CA . LEU A 1 188 ? -0.331 -1.493 -8.925 1.00 98.81 188 LEU A CA 1
ATOM 1343 C C . LEU A 1 188 ? 0.254 -1.328 -10.325 1.00 98.81 188 LEU A C 1
ATOM 1345 O O . LEU A 1 188 ? 0.037 -2.165 -11.201 1.00 98.81 188 LEU A O 1
ATOM 1349 N N . TRP A 1 189 ? 1.016 -0.253 -10.511 1.00 98.88 189 TRP A N 1
ATOM 1350 C CA . TRP A 1 189 ? 1.854 0.005 -11.687 1.00 98.88 189 TRP A CA 1
ATOM 1351 C C . TRP A 1 189 ? 2.899 1.073 -11.373 1.00 98.88 189 TRP A C 1
ATOM 1353 O O . TRP A 1 189 ? 2.903 1.618 -10.279 1.00 98.88 189 TRP A O 1
ATOM 1363 N N . HIS A 1 190 ? 3.781 1.399 -12.315 1.00 98.88 190 HIS A N 1
ATOM 1364 C CA . HIS A 1 190 ? 4.905 2.288 -12.026 1.00 98.88 190 HIS A CA 1
ATOM 1365 C C . HIS A 1 190 ? 4.547 3.785 -11.930 1.00 98.88 190 HIS A C 1
ATOM 1367 O O . HIS A 1 190 ? 4.601 4.341 -10.837 1.00 98.88 190 HIS A O 1
ATOM 1373 N N . HIS A 1 191 ? 4.146 4.433 -13.028 1.00 98.75 191 HIS A N 1
ATOM 1374 C CA . HIS A 1 191 ? 3.944 5.893 -13.077 1.00 98.75 191 HIS A CA 1
ATOM 1375 C C . HIS A 1 191 ? 2.613 6.342 -12.435 1.00 98.75 191 HIS A C 1
ATOM 1377 O O . HIS A 1 191 ? 1.560 5.960 -12.945 1.00 98.75 191 HIS A O 1
ATOM 1383 N N . PRO A 1 192 ? 2.598 7.162 -11.370 1.00 98.50 192 PRO A N 1
ATOM 1384 C CA . PRO A 1 192 ? 1.369 7.530 -10.669 1.00 98.50 192 PRO A CA 1
ATOM 1385 C C . PRO A 1 192 ? 0.416 8.367 -11.521 1.00 98.50 192 PRO A C 1
ATOM 1387 O O . PRO A 1 192 ? 0.830 9.137 -12.389 1.00 98.50 192 PRO A O 1
ATOM 1390 N N . ARG A 1 193 ? -0.886 8.257 -11.233 1.00 98.19 193 ARG A N 1
ATOM 1391 C CA . ARG A 1 193 ? -1.883 9.142 -11.850 1.00 98.19 193 ARG A CA 1
ATOM 1392 C C . ARG A 1 193 ? -1.893 10.495 -11.149 1.00 98.19 193 ARG A C 1
ATOM 1394 O O . ARG A 1 193 ? -2.045 11.517 -11.825 1.00 98.19 193 ARG A O 1
ATOM 1401 N N . PHE A 1 194 ? -1.761 10.509 -9.824 1.00 98.56 194 PHE A N 1
ATOM 1402 C CA . PHE A 1 194 ? -1.705 11.733 -9.036 1.00 98.56 194 PHE A CA 1
ATOM 1403 C C . PHE A 1 194 ? -0.395 11.804 -8.255 1.00 98.56 194 PHE A C 1
ATOM 1405 O O . PHE A 1 194 ? 0.018 10.853 -7.601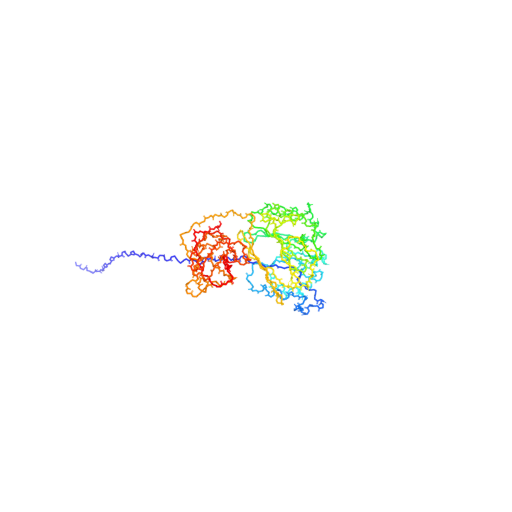 1.00 98.56 194 PHE A O 1
ATOM 1412 N N . SER A 1 195 ? 0.268 12.956 -8.309 1.00 98.25 195 SER A N 1
ATOM 1413 C CA . SER A 1 195 ? 1.549 13.142 -7.628 1.00 98.25 195 SER A CA 1
ATOM 1414 C C . SER A 1 195 ? 1.824 14.613 -7.325 1.00 98.25 195 SER A C 1
ATOM 1416 O O . SER A 1 195 ? 1.534 15.517 -8.117 1.00 98.25 195 SER A O 1
ATOM 1418 N N . SER A 1 196 ? 2.429 14.860 -6.165 1.00 98.62 196 SER A N 1
ATOM 1419 C CA . SER A 1 196 ? 3.025 16.145 -5.795 1.00 98.62 196 SER A CA 1
ATOM 1420 C C . SER A 1 196 ? 4.525 16.232 -6.110 1.00 98.62 196 SER A C 1
ATOM 1422 O O . SER A 1 196 ? 5.154 17.264 -5.840 1.00 98.62 196 SER A O 1
ATOM 1424 N N . GLY A 1 197 ? 5.118 15.151 -6.616 1.00 97.81 197 GLY A N 1
ATOM 1425 C CA . GLY A 1 197 ? 6.521 15.048 -6.997 1.00 97.81 197 GLY A CA 1
ATOM 1426 C C . GLY A 1 197 ? 6.880 15.866 -8.245 1.00 97.81 197 GLY A C 1
ATOM 1427 O O . GLY A 1 197 ? 6.075 16.666 -8.737 1.00 97.81 197 GLY A O 1
ATOM 1428 N N . PRO A 1 198 ? 8.129 15.770 -8.726 1.00 97.50 198 PRO A N 1
ATOM 1429 C CA . PRO A 1 198 ? 8.582 16.510 -9.900 1.00 97.50 198 PRO A CA 1
ATOM 1430 C C . PRO A 1 198 ? 7.872 16.154 -11.210 1.00 97.50 198 PRO A C 1
ATOM 1432 O O . PRO A 1 198 ? 7.789 17.026 -12.075 1.00 97.50 198 PRO A O 1
ATOM 1435 N N . HIS A 1 199 ? 7.377 14.922 -11.365 1.00 97.12 199 HIS A N 1
ATOM 1436 C CA . HIS A 1 199 ? 6.637 14.517 -12.565 1.00 97.12 199 HIS A CA 1
ATOM 1437 C C . HIS A 1 199 ? 5.166 14.934 -12.476 1.00 97.12 199 HIS A C 1
ATOM 1439 O O . HIS A 1 199 ? 4.591 15.388 -13.465 1.00 97.12 199 HIS A O 1
ATOM 1445 N N . GLY A 1 200 ? 4.604 14.916 -11.267 1.00 97.62 200 GLY A N 1
ATOM 1446 C CA . GLY A 1 200 ? 3.249 15.376 -10.997 1.00 97.62 200 GLY A CA 1
ATOM 1447 C C . GLY A 1 200 ? 2.184 14.460 -11.602 1.00 97.62 200 GLY A C 1
ATOM 1448 O O . GLY A 1 200 ? 2.454 13.323 -11.969 1.00 97.62 200 GLY A O 1
ATOM 1449 N N . ASP A 1 201 ? 0.949 14.952 -11.668 1.00 97.81 201 ASP A N 1
ATOM 1450 C CA . ASP A 1 201 ? -0.165 14.199 -12.255 1.00 97.81 201 ASP A CA 1
ATOM 1451 C C . ASP A 1 201 ? 0.080 13.822 -13.726 1.00 97.81 201 ASP A C 1
ATOM 1453 O O . ASP A 1 201 ? 0.372 14.697 -14.547 1.00 97.81 201 ASP A O 1
ATOM 1457 N N . ASP A 1 202 ? -0.181 12.560 -14.078 1.00 97.25 202 ASP A N 1
ATOM 1458 C CA . ASP A 1 202 ? -0.088 12.063 -15.453 1.00 97.25 202 ASP A CA 1
ATOM 1459 C C . ASP A 1 202 ? -1.446 11.576 -15.981 1.00 97.25 202 ASP A C 1
ATOM 1461 O O . ASP A 1 202 ? -1.926 10.475 -15.700 1.00 97.25 202 ASP A O 1
ATOM 1465 N N . VAL A 1 203 ? -2.072 12.412 -16.812 1.00 96.75 203 VAL A N 1
ATOM 1466 C CA . VAL A 1 203 ? -3.370 12.129 -17.447 1.00 96.75 203 VAL A CA 1
ATOM 1467 C C . VAL A 1 203 ? -3.338 10.937 -18.413 1.00 96.75 203 VAL A C 1
ATOM 1469 O O . VAL A 1 203 ? -4.399 10.424 -18.769 1.00 96.75 203 VAL A O 1
ATOM 1472 N N . GLY A 1 204 ? -2.159 10.448 -18.811 1.00 96.31 204 GLY A N 1
ATOM 1473 C CA . GLY A 1 204 ? -2.001 9.234 -19.614 1.00 96.31 204 GLY A CA 1
ATOM 1474 C C . GLY A 1 204 ? -2.612 7.989 -18.963 1.00 96.31 204 GLY A C 1
ATOM 1475 O O . GLY A 1 204 ? -3.026 7.068 -19.671 1.00 96.31 204 GLY A O 1
ATOM 1476 N N . PHE A 1 205 ? -2.765 7.995 -17.634 1.00 97.88 205 PHE A N 1
ATOM 1477 C CA . PHE A 1 205 ? -3.356 6.902 -16.855 1.00 97.88 205 PHE A CA 1
ATOM 1478 C C . PHE A 1 205 ? -4.817 7.148 -16.439 1.00 97.88 205 PHE A C 1
ATOM 1480 O O . PHE A 1 205 ? -5.379 6.367 -15.669 1.00 97.88 205 PHE A O 1
ATOM 1487 N N . ASP A 1 206 ? -5.479 8.185 -16.978 1.00 97.56 206 ASP A N 1
ATOM 1488 C CA . ASP A 1 206 ? -6.902 8.474 -16.720 1.00 97.56 206 ASP A CA 1
ATOM 1489 C C . ASP A 1 206 ? -7.807 7.271 -17.001 1.00 97.56 206 ASP A C 1
ATOM 1491 O O . ASP A 1 206 ? -8.773 7.025 -16.279 1.00 97.56 206 ASP A O 1
ATOM 1495 N N . ALA A 1 207 ? -7.513 6.526 -18.068 1.00 98.56 207 ALA A N 1
ATOM 1496 C CA . ALA A 1 207 ? -8.343 5.406 -18.487 1.00 98.56 207 ALA A CA 1
ATOM 1497 C C . ALA A 1 207 ? -8.262 4.230 -17.499 1.00 98.56 207 ALA A C 1
ATOM 1499 O O . ALA A 1 207 ? -9.296 3.658 -17.154 1.00 98.56 207 ALA A O 1
ATOM 1500 N N . PHE A 1 208 ? -7.066 3.930 -16.978 1.00 98.75 208 PHE A N 1
ATOM 1501 C CA . PHE A 1 208 ? -6.889 2.936 -15.915 1.00 98.75 208 PHE A CA 1
ATOM 1502 C C . PHE A 1 208 ? -7.611 3.361 -14.641 1.00 98.75 208 PHE A C 1
ATOM 1504 O O . PHE A 1 208 ? -8.393 2.585 -14.092 1.00 98.75 208 PHE A O 1
ATOM 1511 N N . TRP A 1 209 ? -7.418 4.610 -14.210 1.00 98.56 209 TRP A N 1
ATOM 1512 C CA . TRP A 1 209 ? -8.049 5.115 -12.994 1.00 98.56 209 TRP A CA 1
ATOM 1513 C C . TRP A 1 209 ? -9.578 5.083 -13.081 1.00 98.56 209 TRP A C 1
ATOM 1515 O O . TRP A 1 209 ? -10.247 4.646 -12.147 1.00 98.56 209 TRP A O 1
ATOM 1525 N N . ARG A 1 210 ? -10.154 5.489 -14.220 1.00 98.62 210 ARG A N 1
ATOM 1526 C CA . ARG A 1 210 ? -11.607 5.427 -14.448 1.00 98.62 210 ARG A CA 1
ATOM 1527 C C . ARG A 1 210 ? -12.130 3.997 -14.445 1.00 98.62 210 ARG A C 1
ATOM 1529 O O . ARG A 1 210 ? -13.125 3.750 -13.775 1.00 98.62 210 ARG A O 1
ATOM 1536 N N . ALA A 1 211 ? -11.459 3.068 -15.127 1.00 98.75 211 ALA A N 1
ATOM 1537 C CA . ALA A 1 211 ? -11.857 1.661 -15.130 1.00 98.75 211 ALA A CA 1
ATOM 1538 C C . ALA A 1 211 ? -11.852 1.064 -13.710 1.00 98.75 211 ALA A C 1
ATOM 1540 O O . ALA A 1 211 ? -12.809 0.402 -13.312 1.00 98.75 211 ALA A O 1
ATOM 1541 N N . LEU A 1 212 ? -10.811 1.355 -12.925 1.00 98.81 212 LEU A N 1
ATOM 1542 C CA . LEU A 1 212 ? -10.701 0.929 -11.529 1.00 98.81 212 LEU A CA 1
ATOM 1543 C C . LEU A 1 212 ? -11.786 1.561 -10.648 1.00 98.81 212 LEU A C 1
ATOM 1545 O O . LEU A 1 212 ? -12.411 0.867 -9.850 1.00 98.81 212 LEU A O 1
ATOM 1549 N N . HIS A 1 213 ? -12.053 2.856 -10.814 1.00 98.50 213 HIS A N 1
ATOM 1550 C CA . HIS A 1 213 ? -13.057 3.572 -10.027 1.00 98.50 213 HIS A CA 1
ATOM 1551 C C . HIS A 1 213 ? -14.476 3.088 -10.353 1.00 98.50 213 HIS A C 1
ATOM 1553 O O . HIS A 1 213 ? -15.280 2.864 -9.454 1.00 98.50 213 HIS A O 1
ATOM 1559 N N . GLU A 1 214 ? -14.794 2.872 -11.632 1.00 97.19 214 GLU A N 1
ATOM 1560 C CA . GLU A 1 214 ? -16.067 2.280 -12.073 1.00 97.19 214 GLU A CA 1
ATOM 1561 C C . GLU A 1 214 ? -16.267 0.860 -11.522 1.00 97.19 214 GLU A C 1
ATOM 1563 O O . GLU A 1 214 ? -17.390 0.475 -11.198 1.00 97.19 214 GLU A O 1
ATOM 1568 N N . ALA A 1 215 ? -15.180 0.101 -11.360 1.00 97.81 215 ALA A N 1
ATOM 1569 C CA . ALA A 1 215 ? -15.184 -1.214 -10.724 1.00 97.81 215 ALA A CA 1
ATOM 1570 C C . ALA A 1 215 ? -15.143 -1.167 -9.183 1.00 97.81 215 ALA A C 1
ATOM 1572 O O . ALA A 1 215 ? -15.108 -2.225 -8.548 1.00 97.81 215 ALA A O 1
ATOM 1573 N N . ALA A 1 216 ? -15.171 0.031 -8.589 1.00 97.50 216 ALA A N 1
ATOM 1574 C CA . ALA A 1 216 ? -15.083 0.272 -7.153 1.00 97.50 216 ALA A CA 1
ATOM 1575 C C . ALA A 1 216 ? -13.815 -0.324 -6.510 1.00 97.50 216 ALA A C 1
ATOM 1577 O O . ALA A 1 216 ? -13.880 -0.940 -5.445 1.00 97.50 216 ALA A O 1
ATOM 1578 N N . ALA A 1 217 ? -12.660 -0.155 -7.163 1.00 98.50 217 ALA A N 1
ATOM 1579 C CA . ALA A 1 217 ? -11.370 -0.522 -6.589 1.00 98.50 217 ALA A CA 1
ATOM 1580 C C . ALA A 1 217 ? -11.036 0.309 -5.342 1.00 98.50 217 ALA A C 1
ATOM 1582 O O . ALA A 1 217 ? -11.543 1.414 -5.166 1.00 98.50 217 ALA A O 1
ATOM 1583 N N . ASP A 1 218 ? -10.186 -0.224 -4.465 1.00 98.56 218 ASP A N 1
ATOM 1584 C CA . ASP A 1 218 ? -9.974 0.352 -3.133 1.00 98.56 218 ASP A CA 1
ATOM 1585 C C . ASP A 1 218 ? -8.639 1.082 -3.019 1.00 98.56 218 ASP A C 1
ATOM 1587 O O . ASP A 1 218 ? -8.546 2.157 -2.419 1.00 98.56 218 ASP A O 1
ATOM 1591 N N . VAL A 1 219 ? -7.588 0.482 -3.584 1.00 98.88 219 VAL A N 1
ATOM 1592 C CA . VAL A 1 219 ? -6.210 0.944 -3.417 1.00 98.88 219 VAL A CA 1
ATOM 1593 C C . VAL A 1 219 ? -5.457 0.883 -4.736 1.00 98.88 219 VAL A C 1
ATOM 1595 O O . VAL A 1 219 ? -5.536 -0.108 -5.463 1.00 98.88 219 VAL A O 1
ATOM 1598 N N . VAL A 1 220 ? -4.678 1.927 -4.993 1.00 98.94 220 VAL A N 1
ATOM 1599 C CA . VAL A 1 220 ? -3.682 1.998 -6.060 1.00 98.94 220 VAL A CA 1
ATOM 1600 C C . VAL A 1 220 ? -2.306 2.233 -5.443 1.00 98.94 220 VAL A C 1
ATOM 1602 O O . VAL A 1 220 ? -2.163 3.075 -4.555 1.00 98.94 220 VAL A O 1
ATOM 1605 N N . LEU A 1 221 ? -1.303 1.492 -5.915 1.00 98.94 221 LEU A N 1
ATOM 1606 C CA . LEU A 1 221 ? 0.095 1.658 -5.521 1.00 98.94 221 LEU A CA 1
ATOM 1607 C C . LEU A 1 221 ? 0.968 2.008 -6.723 1.00 98.94 221 LEU A C 1
ATOM 1609 O O . LEU A 1 221 ? 0.902 1.332 -7.752 1.00 98.94 221 LEU A O 1
ATOM 1613 N N . ASN A 1 222 ? 1.838 2.999 -6.544 1.00 98.94 222 ASN A N 1
ATOM 1614 C CA . ASN A 1 222 ? 2.764 3.461 -7.573 1.00 98.94 222 ASN A CA 1
ATOM 1615 C C . ASN A 1 222 ? 4.197 3.647 -7.071 1.00 98.94 222 ASN A C 1
ATOM 1617 O O . ASN A 1 222 ? 4.426 3.747 -5.868 1.00 98.94 222 ASN A O 1
ATOM 1621 N N . GLY A 1 223 ? 5.152 3.683 -7.998 1.00 98.75 223 GLY A N 1
ATOM 1622 C CA . GLY A 1 223 ? 6.542 4.093 -7.774 1.00 98.75 223 GLY A CA 1
ATOM 1623 C C . GLY A 1 223 ? 6.819 5.406 -8.509 1.00 98.75 223 GLY A C 1
ATOM 1624 O O . GLY A 1 223 ? 5.999 6.325 -8.434 1.00 98.75 223 GLY A O 1
ATOM 1625 N N . HIS A 1 224 ? 7.926 5.457 -9.254 1.00 98.75 224 HIS A N 1
ATOM 1626 C CA . HIS A 1 224 ? 8.368 6.490 -10.207 1.00 98.75 224 HIS A CA 1
ATOM 1627 C C . HIS A 1 224 ? 8.746 7.835 -9.587 1.00 98.75 224 HIS A C 1
ATOM 1629 O O . HIS A 1 224 ? 9.773 8.445 -9.893 1.00 98.75 224 HIS A O 1
ATOM 1635 N N . GLU A 1 225 ? 7.900 8.334 -8.697 1.00 98.50 225 GLU A N 1
ATOM 1636 C CA . GLU A 1 225 ? 8.235 9.467 -7.864 1.00 98.50 225 GLU A CA 1
ATOM 1637 C C . GLU A 1 225 ? 9.030 8.950 -6.685 1.00 98.50 225 GLU A C 1
ATOM 1639 O O . GLU A 1 225 ? 8.535 8.180 -5.863 1.00 98.50 225 GLU A O 1
ATOM 1644 N N . HIS A 1 226 ? 10.268 9.415 -6.592 1.00 98.69 226 HIS A N 1
ATOM 1645 C CA . HIS A 1 226 ? 11.238 8.967 -5.605 1.00 98.69 226 HIS A CA 1
ATOM 1646 C C . HIS A 1 226 ? 10.937 9.535 -4.203 1.00 98.69 226 HIS A C 1
ATOM 1648 O O . HIS A 1 226 ? 11.696 10.327 -3.639 1.00 98.69 226 HIS A O 1
ATOM 1654 N N . SER A 1 227 ? 9.760 9.229 -3.674 1.00 98.69 227 SER A N 1
ATOM 1655 C CA . SER A 1 227 ? 9.213 9.753 -2.430 1.00 98.69 227 SER A CA 1
ATOM 1656 C C . SER A 1 227 ? 8.087 8.850 -1.923 1.00 98.69 227 SER A C 1
ATOM 1658 O O . SER A 1 227 ? 7.617 7.955 -2.629 1.00 98.69 227 SER A O 1
ATOM 1660 N N . TYR A 1 228 ? 7.655 9.090 -0.688 1.00 98.88 228 TYR A N 1
ATOM 1661 C CA . TYR A 1 228 ? 6.408 8.555 -0.166 1.00 98.88 228 TYR A CA 1
ATOM 1662 C C . TYR A 1 228 ? 5.318 9.619 -0.223 1.00 98.88 228 TYR A C 1
ATOM 1664 O O . TYR A 1 228 ? 5.465 10.693 0.367 1.00 98.88 228 TYR A O 1
ATOM 1672 N N . GLU A 1 229 ? 4.192 9.303 -0.846 1.00 98.88 229 GLU A N 1
ATOM 1673 C CA . GLU A 1 229 ? 3.009 10.152 -0.832 1.00 98.88 229 GLU A CA 1
ATOM 1674 C C . GLU A 1 229 ? 1.745 9.315 -0.664 1.00 98.88 229 GLU A C 1
ATOM 1676 O O . GLU A 1 229 ? 1.593 8.259 -1.268 1.00 98.88 229 GLU A O 1
ATOM 1681 N N . ARG A 1 230 ? 0.815 9.793 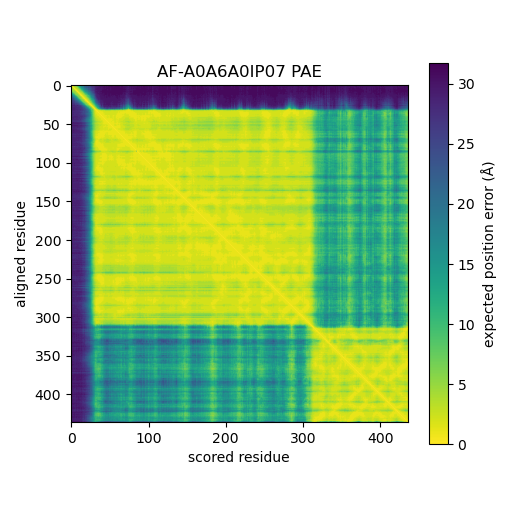0.161 1.00 98.69 230 ARG A N 1
ATOM 1682 C CA . ARG A 1 230 ? -0.487 9.161 0.352 1.00 98.69 230 ARG A CA 1
ATOM 1683 C C . ARG A 1 230 ? -1.597 10.178 0.172 1.00 98.69 230 ARG A C 1
ATOM 1685 O O . ARG A 1 230 ? -1.613 11.212 0.842 1.00 98.69 230 ARG A O 1
ATOM 1692 N N . PHE A 1 231 ? -2.559 9.825 -0.665 1.00 98.62 231 PHE A N 1
ATOM 1693 C CA . PHE A 1 231 ? -3.760 10.608 -0.915 1.00 98.62 231 PHE A CA 1
ATOM 1694 C C . PHE A 1 231 ? -4.931 10.110 -0.064 1.00 98.62 231 PHE A C 1
ATOM 1696 O O . PHE A 1 231 ? -4.994 8.932 0.308 1.00 98.62 231 PHE A O 1
ATOM 1703 N N . ALA A 1 232 ? -5.875 11.003 0.236 1.00 97.06 232 ALA A N 1
ATOM 1704 C CA . ALA A 1 232 ? -7.194 10.573 0.689 1.00 97.06 232 ALA A CA 1
ATOM 1705 C C . ALA A 1 232 ? -7.911 9.831 -0.462 1.00 97.06 232 ALA A C 1
ATOM 1707 O O . ALA A 1 232 ? -7.546 10.028 -1.625 1.00 97.06 232 ALA A O 1
ATOM 1708 N N . PRO A 1 233 ? -8.946 9.015 -0.186 1.00 98.06 233 PRO A N 1
ATOM 1709 C CA . PRO A 1 233 ? -9.804 8.453 -1.228 1.00 98.06 233 PRO A CA 1
ATOM 1710 C C . PRO A 1 233 ? -10.264 9.525 -2.225 1.00 98.06 233 PRO A C 1
ATOM 1712 O O . PRO A 1 233 ? -10.755 10.580 -1.805 1.00 98.06 233 PRO A O 1
ATOM 1715 N N . GLN A 1 234 ? -10.066 9.283 -3.524 1.00 97.69 234 GLN A N 1
ATOM 1716 C CA . GLN A 1 234 ? -10.331 10.281 -4.561 1.00 97.69 234 GLN A CA 1
ATOM 1717 C C . GLN A 1 234 ? -11.006 9.753 -5.818 1.00 97.69 234 GLN A C 1
ATOM 1719 O O . GLN A 1 234 ? -10.802 8.614 -6.246 1.00 97.69 234 GLN A O 1
ATOM 1724 N N . ASP A 1 235 ? -11.802 10.636 -6.414 1.00 96.12 235 ASP A N 1
ATOM 1725 C CA . ASP A 1 235 ? -12.449 10.417 -7.699 1.00 96.12 235 ASP A CA 1
ATOM 1726 C C . ASP A 1 235 ? -11.444 10.552 -8.869 1.00 96.12 235 ASP A C 1
ATOM 1728 O O . ASP A 1 235 ? -10.296 10.966 -8.677 1.00 96.12 235 ASP A O 1
ATOM 1732 N N . PRO A 1 236 ? -11.842 10.251 -10.120 1.00 96.69 236 PRO A N 1
ATOM 1733 C CA . PRO A 1 236 ? -10.967 10.394 -11.289 1.00 96.69 236 PRO A CA 1
ATOM 1734 C C . PRO A 1 236 ? -10.512 11.821 -11.618 1.00 96.69 236 PRO A C 1
ATOM 1736 O O . PRO A 1 236 ? -9.798 12.024 -12.596 1.00 96.69 236 PRO A O 1
ATOM 1739 N N . HIS A 1 237 ? -10.942 12.820 -10.851 1.00 95.06 237 HIS A N 1
ATOM 1740 C CA . HIS A 1 237 ? -10.519 14.210 -10.973 1.00 95.06 237 HIS A CA 1
ATOM 1741 C C . HIS A 1 237 ? -9.597 14.641 -9.821 1.00 95.06 237 HIS A C 1
ATOM 1743 O O . HIS A 1 237 ? -9.267 15.823 -9.732 1.00 95.06 237 HIS A O 1
ATOM 1749 N N . GLY A 1 238 ? -9.186 13.715 -8.944 1.00 95.75 238 GLY A N 1
ATOM 1750 C CA . GLY A 1 238 ? -8.328 13.998 -7.791 1.00 95.75 238 GLY A CA 1
ATOM 1751 C C . GLY A 1 238 ? -9.051 14.748 -6.670 1.00 95.75 238 GLY A C 1
ATOM 1752 O O . GLY A 1 238 ? -8.414 15.409 -5.848 1.00 95.75 238 GLY A O 1
ATOM 1753 N N . ARG A 1 239 ? -10.391 14.711 -6.649 1.00 95.81 239 ARG A N 1
ATOM 1754 C CA . ARG A 1 239 ? -11.205 15.327 -5.594 1.00 95.81 239 ARG A CA 1
ATOM 1755 C C . ARG A 1 239 ? -11.505 14.295 -4.517 1.00 95.81 239 ARG A C 1
ATOM 1757 O O . ARG A 1 239 ? -11.770 13.141 -4.840 1.00 95.81 239 ARG A O 1
ATOM 1764 N N . ALA A 1 240 ? -11.523 14.735 -3.260 1.00 93.88 240 ALA A N 1
ATOM 1765 C CA . ALA A 1 240 ? -11.871 13.884 -2.128 1.00 93.88 240 ALA A CA 1
ATOM 1766 C C . ALA A 1 240 ? -13.245 13.222 -2.331 1.00 93.88 240 ALA A C 1
ATOM 1768 O O . ALA A 1 240 ? -14.258 13.911 -2.472 1.00 93.88 240 ALA A O 1
ATOM 1769 N N . ASP A 1 241 ? -13.270 11.894 -2.294 1.00 94.50 241 ASP A N 1
ATOM 1770 C CA . ASP A 1 241 ? -14.480 11.079 -2.290 1.00 94.50 241 ASP A CA 1
ATOM 1771 C C . ASP A 1 241 ? -14.324 9.969 -1.238 1.00 94.50 241 ASP A C 1
ATOM 1773 O O . ASP A 1 241 ? -13.849 8.876 -1.546 1.00 94.50 241 ASP A O 1
ATOM 1777 N N . PRO A 1 242 ? -14.705 10.228 0.026 1.00 87.38 242 PRO A N 1
ATOM 1778 C CA . PRO A 1 242 ? -14.554 9.254 1.104 1.00 87.38 242 PRO A CA 1
ATOM 1779 C C . PRO A 1 242 ? -15.497 8.046 0.988 1.00 87.38 242 PRO A C 1
ATOM 1781 O O . PRO A 1 242 ? -15.367 7.123 1.790 1.00 87.38 242 PRO A O 1
ATOM 1784 N N . ALA A 1 243 ? -16.471 8.064 0.070 1.00 83.56 243 ALA A N 1
ATOM 1785 C CA . ALA A 1 243 ? -17.481 7.017 -0.054 1.00 83.56 243 ALA A CA 1
ATOM 1786 C C . ALA A 1 243 ? -17.181 6.023 -1.185 1.00 83.56 243 ALA A C 1
ATOM 1788 O O . ALA A 1 243 ? -17.495 4.843 -1.030 1.00 83.56 243 ALA A O 1
ATOM 1789 N N . GLY A 1 244 ? -16.617 6.493 -2.301 1.00 87.81 244 GLY A N 1
ATOM 1790 C CA . GLY A 1 244 ? -16.321 5.656 -3.470 1.00 87.81 244 GLY A CA 1
ATOM 1791 C C . GLY A 1 244 ? -14.969 5.911 -4.135 1.00 87.81 244 GLY A C 1
ATOM 1792 O O . GLY A 1 244 ? -14.668 5.269 -5.140 1.00 87.81 244 GLY A O 1
ATOM 1793 N N . GLY A 1 245 ? -14.161 6.832 -3.605 1.00 97.19 245 GLY A N 1
ATOM 1794 C CA . GLY A 1 245 ? -12.861 7.171 -4.166 1.00 97.19 245 GLY A CA 1
ATOM 1795 C C . GLY A 1 245 ? -11.790 6.123 -3.873 1.00 97.19 245 GLY A C 1
ATOM 1796 O O . GLY A 1 245 ? -11.811 5.441 -2.852 1.00 97.19 245 GLY A O 1
ATOM 1797 N N . ILE A 1 246 ? -10.789 6.037 -4.743 1.00 98.62 246 ILE A N 1
ATOM 1798 C CA . ILE A 1 246 ? -9.661 5.112 -4.579 1.00 98.62 246 ILE A CA 1
ATOM 1799 C C . ILE A 1 246 ? -8.575 5.792 -3.743 1.00 98.62 246 ILE A C 1
ATOM 1801 O O . ILE A 1 246 ? -8.282 6.972 -3.945 1.00 98.62 246 ILE A O 1
ATOM 1805 N N . ARG A 1 247 ? -7.940 5.062 -2.822 1.00 98.62 247 ARG A N 1
ATOM 1806 C CA . ARG A 1 247 ? -6.747 5.544 -2.112 1.00 98.62 247 ARG A CA 1
ATOM 1807 C C . ARG A 1 247 ? -5.482 5.259 -2.926 1.00 98.62 247 ARG A C 1
ATOM 1809 O O . ARG A 1 247 ? -5.152 4.096 -3.136 1.00 98.62 247 ARG A O 1
ATOM 1816 N N . GLU A 1 248 ? -4.742 6.297 -3.306 1.00 98.81 248 GLU A N 1
ATOM 1817 C CA . GLU A 1 248 ? -3.417 6.163 -3.936 1.00 98.81 248 GLU A CA 1
ATOM 1818 C C . GLU A 1 248 ? -2.294 6.292 -2.910 1.00 98.81 248 GLU A C 1
ATOM 1820 O O . GLU A 1 248 ? -2.327 7.173 -2.039 1.00 98.81 248 GLU A O 1
ATOM 1825 N N . LEU A 1 249 ? -1.295 5.418 -3.029 1.00 98.88 249 LEU A N 1
ATOM 1826 C CA . LEU A 1 249 ? -0.021 5.540 -2.334 1.00 98.88 249 LEU A CA 1
ATOM 1827 C C . LEU A 1 249 ? 1.122 5.446 -3.342 1.00 98.88 249 LEU A C 1
ATOM 1829 O O . LEU A 1 249 ? 1.300 4.422 -4.002 1.00 98.88 249 LEU A O 1
ATOM 1833 N N . VAL A 1 250 ? 1.927 6.497 -3.400 1.00 98.94 250 VAL A N 1
ATOM 1834 C CA . VAL A 1 250 ? 3.184 6.528 -4.138 1.00 98.94 250 VAL A CA 1
ATOM 1835 C C . VAL A 1 250 ? 4.299 6.117 -3.181 1.00 98.94 250 VAL A C 1
ATOM 1837 O O . VAL A 1 250 ? 4.441 6.677 -2.094 1.00 98.94 250 VAL A O 1
ATOM 1840 N N . VAL A 1 251 ? 5.040 5.077 -3.546 1.00 98.94 251 VAL A N 1
ATOM 1841 C CA . VAL A 1 251 ? 6.022 4.378 -2.708 1.00 98.94 251 VAL A CA 1
ATOM 1842 C C . VAL A 1 251 ? 7.295 4.119 -3.520 1.00 98.94 251 VAL A C 1
ATOM 1844 O O . VAL A 1 251 ? 7.818 3.001 -3.558 1.00 98.94 251 VAL A O 1
ATOM 1847 N N . GLY A 1 252 ? 7.823 5.162 -4.165 1.00 98.81 252 GLY A N 1
ATOM 1848 C CA . GLY A 1 252 ? 9.116 5.125 -4.856 1.00 98.81 252 GLY A CA 1
ATOM 1849 C C . GLY A 1 252 ? 10.293 5.279 -3.897 1.00 98.81 252 GLY A C 1
ATOM 1850 O O . GLY A 1 252 ? 11.180 6.112 -4.057 1.00 98.81 252 GLY A O 1
ATOM 1851 N N . THR A 1 253 ? 10.263 4.513 -2.811 1.00 98.88 253 THR A N 1
ATOM 1852 C CA . THR A 1 253 ? 11.199 4.615 -1.684 1.00 98.88 253 THR A CA 1
ATOM 1853 C C . THR A 1 253 ? 12.161 3.430 -1.622 1.00 98.88 253 THR A C 1
ATOM 1855 O O . THR A 1 253 ? 12.782 3.196 -0.579 1.00 98.88 253 THR A O 1
ATOM 1858 N N . GLY A 1 254 ? 12.247 2.651 -2.705 1.00 98.44 254 GLY A N 1
ATOM 1859 C CA . GLY A 1 254 ? 12.882 1.338 -2.750 1.00 98.44 254 GLY A CA 1
ATOM 1860 C C . GLY A 1 254 ? 14.397 1.375 -2.628 1.00 98.44 254 GLY A C 1
ATOM 1861 O O . GLY A 1 254 ? 14.967 0.493 -1.982 1.00 98.44 254 GLY A O 1
ATOM 1862 N N . GLY A 1 255 ? 15.071 2.393 -3.162 1.00 97.81 255 GLY A N 1
ATOM 1863 C CA . GLY A 1 255 ? 16.502 2.509 -2.923 1.00 97.81 255 GLY A CA 1
ATOM 1864 C C . GLY A 1 255 ? 17.281 3.555 -3.697 1.00 97.81 255 GLY A C 1
ATOM 1865 O O . GLY A 1 255 ? 18.274 4.020 -3.140 1.00 97.81 255 GLY A O 1
ATOM 1866 N N . ILE A 1 256 ? 16.913 3.924 -4.923 1.00 97.88 256 ILE A N 1
ATOM 1867 C CA . ILE A 1 256 ? 17.868 4.618 -5.799 1.00 97.88 256 ILE A CA 1
ATOM 1868 C C . ILE A 1 256 ? 18.310 5.995 -5.266 1.00 97.88 256 ILE A C 1
ATOM 1870 O O . ILE A 1 256 ? 19.463 6.150 -4.865 1.00 97.88 256 ILE A O 1
ATOM 1874 N N . GLU A 1 257 ? 17.403 6.954 -5.150 1.00 97.50 257 GLU A N 1
ATOM 1875 C CA . GLU A 1 257 ? 17.562 8.237 -4.465 1.00 97.50 257 GLU A CA 1
ATOM 1876 C C . GLU A 1 257 ? 16.180 8.733 -4.028 1.00 97.50 257 GLU A C 1
ATOM 1878 O O . GLU A 1 257 ? 15.188 8.142 -4.433 1.00 97.50 257 GLU A O 1
ATOM 1883 N N . LEU A 1 258 ? 16.102 9.813 -3.244 1.00 98.38 258 LEU A N 1
ATOM 1884 C CA . LEU A 1 258 ? 14.836 10.500 -2.954 1.00 98.38 258 LEU A CA 1
ATOM 1885 C C . LEU A 1 258 ? 14.814 11.891 -3.593 1.00 98.38 258 LEU A C 1
ATOM 1887 O O . LEU A 1 258 ? 15.854 12.547 -3.706 1.00 98.38 258 LEU A O 1
ATOM 1891 N N . ARG A 1 259 ? 13.628 12.349 -4.001 1.00 98.12 259 ARG A N 1
ATOM 1892 C CA . ARG A 1 259 ? 13.406 13.635 -4.678 1.00 98.12 259 ARG A CA 1
ATOM 1893 C C . ARG A 1 259 ? 12.402 14.498 -3.908 1.00 98.12 259 ARG A C 1
ATOM 1895 O O . ARG A 1 259 ? 11.462 13.967 -3.322 1.00 98.12 259 ARG A O 1
ATOM 1902 N N . PRO A 1 260 ? 12.580 15.832 -3.895 1.00 97.75 260 PRO A N 1
ATOM 1903 C CA . PRO A 1 260 ? 11.663 16.732 -3.208 1.00 97.75 260 PRO A CA 1
ATOM 1904 C C . PRO A 1 260 ? 10.326 16.862 -3.949 1.00 97.75 260 PRO A C 1
ATOM 1906 O O . PRO A 1 260 ? 10.252 16.706 -5.166 1.00 97.75 260 PRO A O 1
ATOM 1909 N N . PHE A 1 261 ? 9.290 17.257 -3.212 1.00 98.25 261 PHE A N 1
ATOM 1910 C CA . PHE A 1 261 ? 7.999 17.643 -3.783 1.00 98.25 261 PHE A CA 1
ATOM 1911 C C . PHE A 1 261 ? 8.073 19.016 -4.453 1.00 98.25 261 PHE A C 1
ATOM 1913 O O . PHE A 1 261 ? 8.805 19.899 -4.000 1.00 98.25 261 PHE A O 1
ATOM 1920 N N . THR A 1 262 ? 7.275 19.211 -5.504 1.00 96.50 262 THR A N 1
ATOM 1921 C CA . THR A 1 262 ? 7.197 20.482 -6.235 1.00 96.50 262 THR A CA 1
ATOM 1922 C C . THR A 1 262 ? 5.886 21.206 -5.944 1.00 96.50 262 THR A C 1
ATOM 1924 O O . THR A 1 262 ? 5.872 22.213 -5.239 1.00 96.50 262 THR A O 1
ATOM 1927 N N . THR A 1 263 ? 4.767 20.682 -6.442 1.00 96.94 263 THR A N 1
ATOM 1928 C CA . THR A 1 263 ? 3.434 21.271 -6.297 1.00 96.94 263 THR A CA 1
ATOM 1929 C C . THR A 1 263 ? 2.545 20.312 -5.530 1.00 96.94 263 THR A C 1
ATOM 1931 O O . THR A 1 263 ? 2.093 19.305 -6.070 1.00 96.94 263 THR A O 1
ATOM 1934 N N . VAL A 1 264 ? 2.264 20.645 -4.271 1.00 98.06 264 VAL A N 1
ATOM 1935 C CA . VAL A 1 264 ? 1.414 19.816 -3.412 1.00 98.06 264 VAL A CA 1
ATOM 1936 C C . VAL A 1 264 ? -0.018 19.790 -3.938 1.00 98.06 264 VAL A C 1
ATOM 1938 O O . VAL A 1 264 ? -0.659 20.832 -4.082 1.00 98.06 264 VAL A O 1
ATOM 1941 N N . ARG A 1 265 ? -0.527 18.587 -4.202 1.00 97.88 265 ARG A N 1
ATOM 1942 C CA . ARG A 1 265 ? -1.912 18.357 -4.612 1.00 97.88 265 ARG A CA 1
ATOM 1943 C C . ARG A 1 265 ? -2.868 18.485 -3.435 1.00 97.88 265 ARG A C 1
ATOM 1945 O O . ARG A 1 265 ? -2.562 18.081 -2.317 1.00 97.88 265 ARG A O 1
ATOM 1952 N N . ALA A 1 266 ? -4.050 19.040 -3.706 1.00 94.62 266 ALA A N 1
ATOM 1953 C CA . ALA A 1 266 ? -5.014 19.414 -2.671 1.00 94.62 266 ALA A CA 1
ATOM 1954 C C . ALA A 1 266 ? -5.461 18.235 -1.790 1.00 94.62 266 ALA A C 1
ATOM 1956 O O . ALA A 1 266 ? -5.713 18.429 -0.606 1.00 94.62 266 ALA A O 1
ATOM 1957 N N . ASN A 1 267 ? -5.532 17.028 -2.359 1.00 96.62 267 ASN A N 1
ATOM 1958 C CA . ASN A 1 267 ? -5.994 15.825 -1.669 1.00 96.62 267 ASN A CA 1
ATOM 1959 C C . ASN A 1 267 ? -4.856 14.938 -1.111 1.00 96.62 267 ASN A C 1
ATOM 1961 O O . ASN A 1 267 ? -5.087 13.813 -0.668 1.00 96.62 267 ASN A O 1
ATOM 1965 N N . SER A 1 268 ? -3.616 15.434 -1.146 1.00 98.25 268 SER A N 1
ATOM 1966 C CA . SER A 1 268 ? -2.444 14.756 -0.590 1.00 98.25 268 SER A CA 1
ATOM 1967 C C . SER A 1 268 ? -2.406 14.906 0.937 1.00 98.25 268 SER A C 1
ATOM 1969 O O . SER A 1 268 ? -2.312 16.022 1.460 1.00 98.25 268 SER A O 1
ATOM 1971 N N . GLU A 1 269 ? -2.455 13.790 1.669 1.00 97.62 269 GLU A N 1
ATOM 1972 C CA . GLU A 1 269 ? -2.549 13.758 3.137 1.00 97.62 269 GLU A CA 1
ATOM 1973 C C . GLU A 1 269 ? -1.177 13.669 3.812 1.00 97.62 269 GLU A C 1
ATOM 1975 O O . GLU A 1 269 ? -0.922 14.367 4.794 1.00 97.62 269 GLU A O 1
ATOM 1980 N N . VAL A 1 270 ? -0.286 12.819 3.293 1.00 98.31 270 VAL A N 1
ATOM 1981 C CA . VAL A 1 270 ? 1.055 12.589 3.852 1.00 98.31 270 VAL A CA 1
ATOM 1982 C C . VAL A 1 270 ? 2.081 12.576 2.733 1.00 98.31 270 VAL A C 1
ATOM 1984 O O . VAL A 1 270 ? 1.836 12.014 1.672 1.00 98.31 270 VAL A O 1
ATOM 1987 N N . ARG A 1 271 ? 3.230 13.203 2.988 1.00 98.38 271 ARG A N 1
ATOM 1988 C CA . ARG A 1 271 ? 4.346 13.361 2.056 1.00 98.38 271 ARG A CA 1
ATOM 1989 C C . ARG A 1 271 ? 5.657 13.227 2.819 1.00 98.38 271 ARG A C 1
ATOM 1991 O O . ARG A 1 271 ? 5.822 13.883 3.847 1.00 98.38 271 ARG A O 1
ATOM 1998 N N . ASP A 1 272 ? 6.584 12.429 2.310 1.00 98.62 272 ASP A N 1
ATOM 1999 C CA . ASP A 1 272 ? 7.954 12.346 2.806 1.00 98.62 272 ASP A CA 1
ATOM 2000 C C . ASP A 1 272 ? 8.938 12.098 1.660 1.00 98.62 272 ASP A C 1
ATOM 2002 O O . ASP A 1 272 ? 8.733 11.238 0.811 1.00 98.62 272 ASP A O 1
ATOM 2006 N N . ALA A 1 273 ? 10.023 12.865 1.653 1.00 97.75 273 ALA A N 1
ATOM 2007 C CA . ALA A 1 273 ? 11.102 12.770 0.671 1.00 97.75 273 ALA A CA 1
ATOM 2008 C C . ALA A 1 273 ? 12.452 12.507 1.361 1.00 97.75 273 ALA A C 1
ATOM 2010 O O . ALA A 1 273 ? 13.504 12.902 0.861 1.00 97.75 273 ALA A O 1
ATOM 2011 N N . SER A 1 274 ? 12.422 11.916 2.562 1.00 97.62 274 SER A N 1
ATOM 2012 C CA . SER A 1 274 ? 13.599 11.770 3.427 1.00 97.62 274 SER A CA 1
ATOM 2013 C C . SER A 1 274 ? 13.842 10.343 3.924 1.00 97.62 274 SER A C 1
ATOM 2015 O O . SER A 1 274 ? 14.953 10.019 4.347 1.00 97.62 274 SER A O 1
ATOM 2017 N N . SER A 1 275 ? 12.835 9.475 3.841 1.00 98.38 275 SER A N 1
ATOM 2018 C CA . SER A 1 275 ? 12.860 8.105 4.334 1.00 98.38 275 SER A CA 1
ATOM 2019 C C . SER A 1 275 ? 12.743 7.113 3.184 1.00 98.38 275 SER A C 1
ATOM 2021 O O . SER A 1 275 ? 11.733 7.042 2.490 1.00 98.38 275 SER A O 1
ATOM 2023 N N . PHE A 1 276 ? 13.761 6.270 3.040 1.00 98.88 276 PHE A N 1
ATOM 2024 C CA . PHE A 1 276 ? 13.629 5.028 2.285 1.00 98.88 276 PHE A CA 1
ATOM 2025 C C . PHE A 1 276 ? 12.834 4.018 3.109 1.00 98.88 276 PHE A C 1
ATOM 2027 O O . PHE A 1 276 ? 12.854 4.062 4.342 1.00 98.88 276 PHE A O 1
ATOM 2034 N N . GLY A 1 277 ? 12.163 3.078 2.458 1.00 98.69 277 GLY A N 1
ATOM 2035 C CA . GLY A 1 277 ? 11.344 2.102 3.163 1.00 98.69 277 GLY A CA 1
ATOM 2036 C C . GLY A 1 277 ? 10.420 1.328 2.246 1.00 98.69 277 GLY A C 1
ATOM 2037 O O . GLY A 1 277 ? 10.536 1.391 1.023 1.00 98.69 277 GLY A O 1
ATOM 2038 N N . VAL A 1 278 ? 9.512 0.587 2.870 1.00 98.88 278 VAL A N 1
ATOM 2039 C CA . VAL A 1 278 ? 8.502 -0.220 2.183 1.00 98.88 278 VAL A CA 1
ATOM 2040 C C . VAL A 1 278 ? 7.128 0.035 2.788 1.00 98.88 278 VAL A C 1
ATOM 2042 O O . VAL A 1 278 ? 6.988 0.233 4.000 1.00 98.88 278 VAL A O 1
ATOM 2045 N N . LEU A 1 279 ? 6.093 -0.008 1.956 1.00 98.88 279 LEU A N 1
ATOM 2046 C CA . LEU A 1 279 ? 4.712 -0.013 2.415 1.00 98.88 279 LEU A CA 1
ATOM 2047 C C . LEU A 1 279 ? 4.321 -1.439 2.789 1.00 98.88 279 LEU A C 1
ATOM 2049 O O . LEU A 1 279 ? 4.311 -2.318 1.936 1.00 98.88 279 LEU A O 1
ATOM 2053 N N . LYS A 1 280 ? 3.959 -1.675 4.046 1.00 98.56 280 LYS A N 1
ATOM 2054 C CA . LYS A 1 280 ? 3.351 -2.929 4.490 1.00 98.56 280 LYS A CA 1
ATOM 2055 C C . LYS A 1 280 ? 1.833 -2.800 4.432 1.00 98.56 280 LYS A C 1
ATOM 2057 O O . LYS A 1 280 ? 1.285 -1.865 5.012 1.00 98.56 280 LYS A O 1
ATOM 2062 N N . LEU A 1 281 ? 1.166 -3.758 3.795 1.00 98.19 281 LEU A N 1
ATOM 2063 C CA . LEU A 1 281 ? -0.289 -3.874 3.779 1.00 98.19 281 LEU A CA 1
ATOM 2064 C C . LEU A 1 281 ? -0.724 -5.177 4.444 1.00 98.19 281 LEU A C 1
ATOM 2066 O O . LEU A 1 281 ? -0.223 -6.252 4.118 1.00 98.19 281 LEU A O 1
ATOM 2070 N N . THR A 1 282 ? -1.693 -5.076 5.342 1.00 95.56 282 THR A N 1
ATOM 2071 C CA . THR A 1 282 ? -2.445 -6.217 5.861 1.00 95.56 282 THR A CA 1
ATOM 2072 C C . THR A 1 282 ? -3.788 -6.250 5.148 1.00 95.56 282 THR A C 1
ATOM 2074 O O . THR A 1 282 ? -4.618 -5.363 5.344 1.00 95.56 282 THR A O 1
ATOM 2077 N N . LEU A 1 283 ? -4.003 -7.270 4.325 1.00 94.81 283 LEU A N 1
ATOM 2078 C CA . LEU A 1 283 ? -5.203 -7.453 3.519 1.00 94.81 283 LEU A CA 1
ATOM 2079 C C . LEU A 1 283 ? -6.194 -8.360 4.259 1.00 94.81 283 LEU A C 1
ATOM 2081 O O . LEU A 1 283 ? -5.900 -9.516 4.569 1.00 94.81 283 LEU A O 1
ATOM 2085 N N . LYS A 1 284 ? -7.382 -7.832 4.559 1.00 90.19 284 LYS A N 1
ATOM 2086 C CA . LYS A 1 284 ? -8.459 -8.536 5.272 1.00 90.19 284 LYS A CA 1
ATOM 2087 C C . LYS A 1 284 ? -9.659 -8.769 4.346 1.00 90.19 284 LYS A C 1
ATOM 2089 O O . LYS A 1 284 ? -9.777 -8.084 3.335 1.00 90.19 284 LYS A O 1
ATOM 2094 N N . PRO A 1 285 ? -10.607 -9.655 4.705 1.00 87.75 285 PRO A N 1
ATOM 2095 C CA . PRO A 1 285 ? -11.790 -9.957 3.892 1.00 87.75 285 PRO A CA 1
ATOM 2096 C C . PRO A 1 285 ? -12.589 -8.766 3.341 1.00 87.75 285 PRO A C 1
ATOM 2098 O O . PRO A 1 285 ? -13.199 -8.876 2.284 1.00 87.75 285 PRO A O 1
ATOM 2101 N N . ALA A 1 286 ? -12.620 -7.649 4.069 1.00 87.00 286 ALA A N 1
ATOM 2102 C CA . ALA A 1 286 ? -13.470 -6.491 3.779 1.00 87.00 286 ALA A CA 1
ATOM 2103 C C . ALA A 1 286 ? -12.788 -5.147 4.100 1.00 87.00 286 ALA A C 1
ATOM 2105 O O . ALA A 1 286 ? -13.446 -4.107 4.203 1.00 87.00 286 ALA A O 1
ATOM 2106 N N . SER A 1 287 ? -11.484 -5.175 4.359 1.00 89.31 287 SER A N 1
ATOM 2107 C CA . SER A 1 287 ? -10.708 -4.012 4.777 1.00 89.31 287 SER A CA 1
ATOM 2108 C C . SER A 1 287 ? -9.222 -4.251 4.570 1.00 89.31 287 SER A C 1
ATOM 2110 O O . SER A 1 287 ? -8.778 -5.369 4.316 1.00 89.31 287 SER A O 1
ATOM 2112 N N . TYR A 1 288 ? -8.444 -3.192 4.695 1.00 93.94 288 TYR A N 1
ATOM 2113 C CA . TYR A 1 288 ? -6.995 -3.244 4.669 1.00 93.94 288 TYR A CA 1
ATOM 2114 C C . TYR A 1 288 ? -6.433 -2.314 5.726 1.00 93.94 288 TYR A C 1
ATOM 2116 O O . TYR A 1 288 ? -7.064 -1.334 6.118 1.00 93.94 288 TYR A O 1
ATOM 2124 N N . GLU A 1 289 ? -5.225 -2.617 6.164 1.00 94.25 289 GLU A N 1
ATOM 2125 C CA . GLU A 1 289 ? -4.402 -1.711 6.950 1.00 94.25 289 GLU A CA 1
ATOM 2126 C C . GLU A 1 289 ? -3.114 -1.455 6.194 1.00 94.25 289 GLU A C 1
ATOM 2128 O O . GLU A 1 289 ? -2.585 -2.366 5.557 1.00 94.25 289 GLU A O 1
ATOM 2133 N N . TRP A 1 290 ? -2.594 -0.238 6.287 1.00 97.25 290 TRP A N 1
ATOM 2134 C CA . TRP A 1 290 ? -1.274 0.091 5.778 1.00 97.25 290 TRP A CA 1
ATOM 2135 C C . TRP A 1 290 ? -0.384 0.613 6.892 1.00 97.25 290 TRP A C 1
ATOM 2137 O O . TRP A 1 290 ? -0.839 1.223 7.862 1.00 97.25 290 TRP A O 1
ATOM 2147 N N . ARG A 1 291 ? 0.913 0.390 6.722 1.00 97.06 291 ARG A N 1
ATOM 2148 C CA . ARG A 1 291 ? 1.961 1.012 7.514 1.00 97.06 291 ARG A CA 1
ATOM 2149 C C . ARG A 1 291 ? 3.198 1.190 6.656 1.00 97.06 291 ARG A C 1
ATOM 2151 O O . ARG A 1 291 ? 3.702 0.218 6.099 1.00 97.06 291 ARG A O 1
ATOM 2158 N N . PHE A 1 292 ? 3.734 2.399 6.616 1.00 98.56 292 PHE A N 1
ATOM 2159 C CA . PHE A 1 292 ? 5.071 2.622 6.097 1.00 98.56 292 PHE A CA 1
ATOM 2160 C C . PHE A 1 292 ? 6.108 2.129 7.111 1.00 98.56 292 PHE A C 1
ATOM 2162 O O . PHE A 1 292 ? 6.038 2.435 8.308 1.00 98.56 292 PHE A O 1
ATOM 2169 N N . VAL A 1 293 ? 7.064 1.333 6.641 1.00 97.94 293 VAL A N 1
ATOM 2170 C CA . VAL A 1 293 ? 8.188 0.837 7.434 1.00 97.94 293 VAL A CA 1
ATOM 2171 C C . VAL A 1 293 ? 9.453 1.474 6.878 1.00 97.94 293 VAL A C 1
ATOM 2173 O O . VAL A 1 293 ? 9.970 1.049 5.846 1.00 97.94 293 VAL A O 1
ATOM 2176 N N . ALA A 1 294 ? 9.934 2.512 7.561 1.00 98.25 294 ALA A N 1
ATOM 2177 C CA . ALA A 1 294 ? 11.155 3.202 7.178 1.00 98.25 294 ALA A CA 1
ATOM 2178 C C . ALA A 1 294 ? 12.390 2.326 7.438 1.00 98.25 294 ALA A C 1
ATOM 2180 O O . ALA A 1 294 ? 12.549 1.744 8.516 1.00 98.25 294 ALA A O 1
ATOM 2181 N N . ALA A 1 295 ? 13.290 2.265 6.460 1.00 97.69 295 ALA A N 1
ATOM 2182 C CA . ALA A 1 295 ? 14.635 1.757 6.662 1.00 97.69 295 ALA A CA 1
ATOM 2183 C C . ALA A 1 295 ? 15.463 2.837 7.382 1.00 97.69 295 ALA A C 1
ATOM 2185 O O . ALA A 1 295 ? 15.392 4.010 6.998 1.00 97.69 295 ALA A O 1
ATOM 2186 N N . PRO A 1 296 ? 16.290 2.486 8.386 1.00 93.44 296 PRO A N 1
ATOM 2187 C CA . PRO A 1 296 ? 17.180 3.454 9.020 1.00 93.44 296 PRO A CA 1
ATOM 2188 C C . PRO A 1 296 ? 18.037 4.196 7.977 1.00 93.44 296 PRO A C 1
ATOM 2190 O O . PRO A 1 296 ? 18.462 3.573 7.003 1.00 93.44 296 PRO A O 1
ATOM 2193 N N . PRO A 1 297 ? 18.324 5.499 8.147 1.00 94.38 297 PRO A N 1
ATOM 2194 C CA . PRO A 1 297 ? 17.965 6.348 9.285 1.00 94.38 297 PRO A CA 1
ATOM 2195 C C . PRO A 1 297 ? 16.575 7.005 9.175 1.00 94.38 297 PRO A C 1
ATOM 2197 O O . PRO A 1 297 ? 16.271 7.879 9.983 1.00 94.38 297 PRO A O 1
ATOM 2200 N N . GLY A 1 298 ? 15.755 6.629 8.188 1.00 94.31 298 GLY A N 1
ATOM 2201 C CA . GLY A 1 298 ? 14.424 7.196 7.983 1.00 94.31 298 GLY A CA 1
ATOM 2202 C C . GLY A 1 298 ? 13.518 7.016 9.201 1.00 94.31 298 GLY A C 1
ATOM 2203 O O . GLY A 1 298 ? 13.644 6.050 9.957 1.00 94.31 298 GLY A O 1
ATOM 2204 N N . THR A 1 299 ? 12.602 7.961 9.392 1.00 93.12 299 THR A N 1
ATOM 2205 C CA . THR A 1 299 ? 11.740 8.027 10.584 1.00 93.12 299 THR A CA 1
ATOM 2206 C C . THR A 1 299 ? 10.261 8.171 10.262 1.00 93.12 299 THR A C 1
ATOM 2208 O O . THR A 1 299 ? 9.458 8.229 11.195 1.00 93.12 299 THR A O 1
ATOM 2211 N N . LEU A 1 300 ? 9.881 8.206 8.977 1.00 95.94 300 LEU A N 1
ATOM 2212 C CA . LEU A 1 300 ? 8.477 8.273 8.589 1.00 95.94 300 LEU A CA 1
ATOM 2213 C C . LEU A 1 300 ? 7.683 7.156 9.279 1.00 95.94 300 LEU A C 1
ATOM 2215 O O . LEU A 1 300 ? 7.970 5.966 9.136 1.00 95.94 300 LEU A O 1
ATOM 2219 N N . ALA A 1 301 ? 6.654 7.572 10.009 1.00 89.94 301 ALA A N 1
ATOM 2220 C CA . ALA A 1 301 ? 5.700 6.703 10.666 1.00 89.94 301 ALA A CA 1
ATOM 2221 C C . ALA A 1 301 ? 4.300 7.086 10.186 1.00 89.94 301 ALA A C 1
ATOM 2223 O O . ALA A 1 301 ? 3.614 7.889 10.814 1.00 89.94 301 ALA A O 1
ATOM 2224 N N . ASP A 1 302 ? 3.898 6.518 9.052 1.00 97.12 302 ASP A N 1
ATOM 2225 C CA . ASP A 1 302 ? 2.538 6.631 8.539 1.00 97.12 302 ASP A CA 1
ATOM 2226 C C . ASP A 1 302 ? 1.840 5.274 8.596 1.00 97.12 302 ASP A C 1
ATOM 2228 O O . ASP A 1 302 ? 2.436 4.241 8.285 1.00 97.12 302 ASP A O 1
ATOM 2232 N N . ALA A 1 303 ? 0.585 5.274 9.024 1.00 93.50 303 ALA A N 1
ATOM 2233 C CA . ALA A 1 303 ? -0.240 4.083 9.109 1.00 93.50 303 ALA A CA 1
ATOM 2234 C C . ALA A 1 303 ? -1.723 4.452 9.071 1.00 93.50 303 ALA A C 1
ATOM 2236 O O . ALA A 1 303 ? -2.115 5.580 9.376 1.00 93.50 303 ALA A O 1
ATOM 2237 N N . GLY A 1 304 ? -2.550 3.474 8.733 1.00 88.69 304 GLY A N 1
ATOM 2238 C CA . GLY A 1 304 ? -3.993 3.598 8.834 1.00 88.69 304 GLY A CA 1
ATOM 2239 C C . GLY A 1 304 ? -4.713 2.373 8.304 1.00 88.69 304 GLY A C 1
ATOM 2240 O O . GLY A 1 304 ? -4.122 1.306 8.141 1.00 88.69 304 GLY A O 1
ATOM 2241 N N . PHE A 1 305 ? -6.011 2.518 8.066 1.00 88.94 305 PHE A N 1
ATOM 2242 C CA . PHE A 1 305 ? -6.859 1.452 7.550 1.00 88.94 305 PHE A CA 1
ATOM 2243 C C . PHE A 1 305 ? -7.929 2.001 6.601 1.00 88.94 305 PHE A C 1
ATOM 2245 O O . PHE A 1 305 ? -8.254 3.190 6.628 1.00 88.94 305 PHE A O 1
ATOM 2252 N N . GLY A 1 306 ? -8.477 1.128 5.763 1.00 88.44 306 GLY A N 1
ATOM 2253 C CA . GLY A 1 306 ? -9.614 1.410 4.893 1.00 88.44 306 GLY A CA 1
ATOM 2254 C C . GLY A 1 306 ? -10.540 0.203 4.787 1.00 88.44 306 GLY A C 1
ATOM 2255 O O . GLY A 1 306 ? -10.169 -0.919 5.134 1.00 88.44 306 GLY A O 1
ATOM 2256 N N . THR A 1 307 ? -11.773 0.428 4.346 1.00 89.19 307 THR A N 1
ATOM 2257 C CA . THR A 1 307 ? -12.767 -0.626 4.096 1.00 89.19 307 THR A CA 1
ATOM 2258 C C . THR A 1 307 ? -13.005 -0.762 2.609 1.00 89.19 307 THR A C 1
ATOM 2260 O O . THR A 1 307 ? -13.030 0.252 1.923 1.00 89.19 307 THR A O 1
ATOM 2263 N N . CYS A 1 308 ? -13.228 -1.984 2.136 1.00 93.25 308 CYS A N 1
ATOM 2264 C CA . CYS A 1 308 ? -13.414 -2.198 0.710 1.00 93.25 308 CYS A CA 1
ATOM 2265 C C . CYS A 1 308 ? -14.825 -1.813 0.255 1.00 93.25 308 CYS A C 1
ATOM 2267 O O . CYS A 1 308 ? -15.803 -2.118 0.948 1.00 93.25 308 CYS A O 1
ATOM 2269 N N . HIS A 1 309 ? -14.946 -1.194 -0.915 1.00 92.00 309 HIS A N 1
ATOM 2270 C CA . HIS A 1 309 ? -16.203 -0.673 -1.450 1.00 92.00 309 HIS A CA 1
ATOM 2271 C C . HIS A 1 309 ? -17.209 -1.778 -1.779 1.00 92.00 309 HIS A C 1
ATOM 2273 O O . HIS A 1 309 ? -18.411 -1.608 -1.574 1.00 92.00 309 HIS A O 1
ATOM 2279 N N . ARG A 1 310 ? -16.729 -2.932 -2.262 1.00 89.69 310 ARG A N 1
ATOM 2280 C CA . ARG A 1 310 ? -17.569 -4.088 -2.626 1.00 89.69 310 ARG A CA 1
ATOM 2281 C C . ARG A 1 310 ? -17.731 -5.094 -1.488 1.00 89.69 310 ARG A C 1
ATOM 2283 O O . ARG A 1 310 ? -18.330 -6.154 -1.685 1.00 89.69 310 ARG A O 1
ATOM 2290 N N . ALA A 1 311 ? -17.233 -4.782 -0.290 1.00 80.19 311 ALA A N 1
ATOM 2291 C CA . ALA A 1 311 ? -17.448 -5.631 0.869 1.00 80.19 311 ALA A CA 1
ATOM 2292 C C . ALA A 1 311 ? -18.949 -5.734 1.198 1.00 80.19 311 ALA A C 1
ATOM 2294 O O . ALA A 1 311 ? -19.652 -4.719 1.191 1.00 80.19 311 ALA A O 1
ATOM 2295 N N . PRO A 1 312 ? -19.456 -6.928 1.562 1.00 75.44 312 PRO A N 1
ATOM 2296 C CA . PRO A 1 312 ? -20.827 -7.065 2.028 1.00 75.44 312 PRO A CA 1
ATOM 2297 C C . PRO A 1 312 ? -21.124 -6.112 3.201 1.00 75.44 312 PRO A C 1
ATOM 2299 O O . PRO A 1 312 ? -20.228 -5.822 4.010 1.00 75.44 312 PRO A O 1
ATOM 2302 N N . PRO A 1 313 ? -22.375 -5.634 3.335 1.00 74.56 313 PRO A N 1
ATOM 2303 C CA . PRO A 1 313 ? -22.776 -4.857 4.497 1.00 74.56 313 PRO A CA 1
ATOM 2304 C C . PRO A 1 313 ? -22.592 -5.698 5.761 1.00 74.56 313 PRO A C 1
ATOM 2306 O O . PRO A 1 313 ? -22.972 -6.871 5.797 1.00 74.56 313 PRO A O 1
ATOM 2309 N N . ALA A 1 314 ? -22.016 -5.085 6.794 1.00 78.88 314 ALA A N 1
ATOM 2310 C CA . ALA A 1 314 ? -21.739 -5.777 8.043 1.00 78.88 314 ALA A CA 1
ATOM 2311 C C . ALA A 1 314 ? -23.046 -6.131 8.773 1.00 78.88 314 ALA A C 1
ATOM 2313 O O . ALA A 1 314 ? -23.971 -5.316 8.862 1.00 78.88 314 ALA A O 1
ATOM 2314 N N . ARG A 1 315 ? -23.125 -7.344 9.318 1.00 88.25 315 ARG A N 1
ATOM 2315 C CA . ARG A 1 315 ? -24.241 -7.818 10.143 1.00 88.25 315 ARG A CA 1
ATOM 2316 C C . ARG A 1 315 ? -23.916 -7.613 11.612 1.00 88.25 315 ARG A C 1
ATOM 2318 O O . ARG A 1 315 ? -22.786 -7.823 12.033 1.00 88.25 315 ARG A O 1
ATOM 2325 N N . PHE A 1 316 ? -24.913 -7.221 12.402 1.00 94.56 316 PHE A N 1
ATOM 2326 C CA . PHE A 1 316 ? -24.752 -7.132 13.850 1.00 94.56 316 PHE A CA 1
ATOM 2327 C C . PHE A 1 316 ? -24.96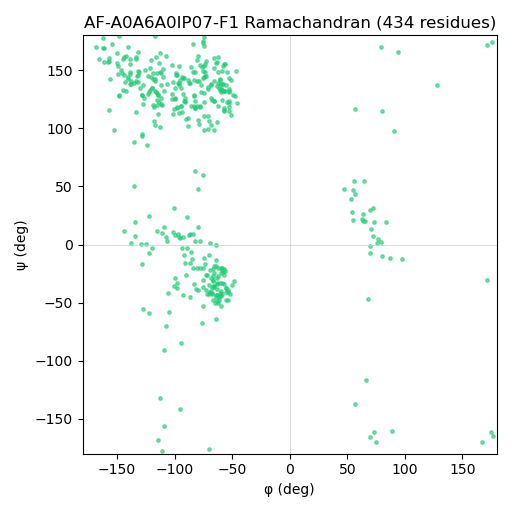2 -8.499 14.506 1.00 94.56 316 PHE A C 1
ATOM 2329 O O . PHE A 1 316 ? -26.002 -9.135 14.325 1.00 94.56 316 PHE A O 1
ATOM 2336 N N . HIS A 1 317 ? -23.997 -8.905 15.321 1.00 95.19 317 HIS A N 1
ATOM 2337 C CA . HIS A 1 317 ? -24.040 -10.106 16.138 1.00 95.19 317 HIS A CA 1
ATOM 2338 C C . HIS A 1 317 ? -24.049 -9.698 17.611 1.00 95.19 317 HIS A C 1
ATOM 2340 O O . HIS A 1 317 ? -23.071 -9.156 18.127 1.00 95.19 317 HIS A O 1
ATOM 2346 N N . ALA A 1 318 ? -25.168 -9.937 18.294 1.00 96.06 318 ALA A N 1
ATOM 2347 C CA . ALA A 1 318 ? -25.294 -9.638 19.716 1.00 96.06 318 ALA A CA 1
ATOM 2348 C C . ALA A 1 318 ? -24.502 -10.645 20.568 1.00 96.06 318 ALA A C 1
ATOM 2350 O O . ALA A 1 318 ? -24.479 -11.839 20.263 1.00 96.06 318 ALA A O 1
ATOM 2351 N N . LEU A 1 319 ? -23.918 -10.178 21.674 1.00 95.00 319 LEU A N 1
ATOM 2352 C CA . LEU A 1 319 ? -23.302 -11.030 22.697 1.00 95.00 319 LEU A CA 1
ATOM 2353 C C . LEU A 1 319 ? -23.778 -10.639 24.105 1.00 95.00 319 LEU A C 1
ATOM 2355 O O . LEU A 1 319 ? -24.052 -9.461 24.350 1.00 95.00 319 LEU A O 1
ATOM 2359 N N . PRO A 1 320 ? -23.873 -11.592 25.053 1.00 95.50 320 PRO A N 1
ATOM 2360 C CA . PRO A 1 320 ? -24.089 -11.261 26.459 1.00 95.50 320 PRO A CA 1
ATOM 2361 C C . PRO A 1 320 ? -22.985 -10.311 26.943 1.00 95.50 320 PRO A C 1
ATOM 2363 O O . PRO A 1 320 ? -21.822 -10.630 26.695 1.00 95.50 320 PRO A O 1
ATOM 2366 N N . PRO A 1 321 ? -23.302 -9.192 27.630 1.00 94.88 321 PRO A N 1
ATOM 2367 C CA . PRO A 1 321 ? -22.319 -8.170 27.979 1.00 94.88 321 PRO A CA 1
ATOM 2368 C C . PRO A 1 321 ? -21.021 -8.750 28.548 1.00 94.88 321 PRO A C 1
ATOM 2370 O O . PRO A 1 321 ? -21.038 -9.465 29.551 1.00 94.88 321 PRO A O 1
ATOM 2373 N N . CYS A 1 322 ? -19.898 -8.442 27.902 1.00 96.94 322 CYS A N 1
ATOM 2374 C CA . CYS A 1 322 ? -18.604 -9.033 28.217 1.00 96.94 322 CYS A CA 1
ATOM 2375 C C . CYS A 1 322 ? -17.529 -7.964 28.388 1.00 96.94 322 CYS A C 1
ATOM 2377 O O . CYS A 1 322 ? -17.411 -7.047 27.580 1.00 96.94 322 CYS A O 1
ATOM 2379 N N . ARG A 1 323 ? -16.722 -8.087 29.441 1.00 97.38 323 ARG A N 1
ATOM 2380 C CA . ARG A 1 323 ? -15.671 -7.121 29.762 1.00 97.38 323 ARG A CA 1
ATOM 2381 C C . ARG A 1 323 ? -14.414 -7.375 28.945 1.00 97.38 323 ARG A C 1
ATOM 2383 O O . ARG A 1 323 ? -13.764 -8.398 29.145 1.00 97.38 323 ARG A O 1
ATOM 2390 N N . LEU A 1 324 ? -14.048 -6.406 28.114 1.00 97.00 324 LEU A N 1
ATOM 2391 C CA . LEU A 1 324 ? -12.815 -6.419 27.328 1.00 97.00 324 LEU A CA 1
ATOM 2392 C C . LEU A 1 324 ? -11.635 -5.846 28.115 1.00 97.00 324 LEU A C 1
ATOM 2394 O O . LEU A 1 324 ? -10.564 -6.438 28.136 1.00 97.00 324 LEU A O 1
ATOM 2398 N N . ALA A 1 325 ? -11.838 -4.718 28.800 1.00 97.38 325 ALA A N 1
ATOM 2399 C CA . ALA A 1 325 ? -10.778 -4.038 29.541 1.00 97.38 325 ALA A CA 1
ATOM 2400 C C . ALA A 1 325 ? -11.307 -3.365 30.810 1.00 97.38 325 ALA A C 1
ATOM 2402 O O . ALA A 1 325 ? -12.442 -2.887 30.852 1.00 97.38 325 ALA A O 1
ATOM 2403 N N . ASP A 1 326 ? -10.476 -3.306 31.851 1.00 97.75 326 ASP A N 1
ATOM 2404 C CA . ASP A 1 326 ? -10.762 -2.579 33.089 1.00 97.75 326 ASP A CA 1
ATOM 2405 C C . ASP A 1 326 ? -9.457 -2.148 33.744 1.00 97.75 326 ASP A C 1
ATOM 2407 O O . ASP A 1 326 ? -8.805 -2.897 34.476 1.00 97.75 326 ASP A O 1
ATOM 2411 N N . THR A 1 327 ? -9.103 -0.893 33.499 1.00 98.06 327 THR A N 1
ATOM 2412 C CA . THR A 1 327 ? -7.820 -0.318 33.915 1.00 98.06 327 THR A CA 1
ATOM 2413 C C . THR A 1 327 ? -7.671 -0.133 35.428 1.00 98.06 327 THR A C 1
ATOM 2415 O O . THR A 1 327 ? -6.644 0.363 35.884 1.00 98.06 327 THR A O 1
ATOM 2418 N N . ARG A 1 328 ? -8.675 -0.513 36.227 1.00 97.44 328 ARG A N 1
ATOM 2419 C CA . ARG A 1 328 ? -8.590 -0.566 37.696 1.00 97.44 328 ARG A CA 1
ATOM 2420 C C . ARG A 1 328 ? -8.035 -1.897 38.200 1.00 97.44 328 ARG A C 1
ATOM 2422 O O . ARG A 1 328 ? -7.696 -2.009 39.374 1.00 97.44 328 ARG A O 1
ATOM 2429 N N . ARG A 1 329 ? -8.008 -2.927 37.348 1.00 95.88 329 ARG A N 1
ATOM 2430 C CA . ARG A 1 329 ? -7.511 -4.264 37.695 1.00 95.88 329 ARG A CA 1
ATOM 2431 C C . ARG A 1 329 ? -5.981 -4.290 37.755 1.00 95.88 329 ARG A C 1
ATOM 2433 O O . ARG A 1 329 ? -5.311 -3.300 37.448 1.00 95.88 329 ARG A O 1
ATOM 2440 N N . ALA A 1 330 ? -5.442 -5.441 38.162 1.00 92.19 330 ALA A N 1
ATOM 2441 C CA . ALA A 1 330 ? -4.005 -5.696 38.226 1.00 92.19 330 ALA A CA 1
ATOM 2442 C C . ALA A 1 330 ? -3.282 -5.252 36.943 1.00 92.19 330 ALA A C 1
ATOM 2444 O O . ALA A 1 330 ? -3.869 -5.252 35.859 1.00 92.19 330 ALA A O 1
ATOM 2445 N N . ALA A 1 331 ? -2.024 -4.838 37.094 1.00 91.31 331 ALA A N 1
ATOM 2446 C CA . ALA A 1 331 ? -1.225 -4.332 35.987 1.00 91.31 331 ALA A CA 1
ATOM 2447 C C . ALA A 1 331 ? -1.137 -5.369 34.863 1.00 91.31 331 ALA A C 1
ATOM 2449 O O . ALA A 1 331 ? -0.883 -6.550 35.105 1.00 91.31 331 ALA A O 1
ATOM 2450 N N . GLY A 1 332 ? -1.382 -4.916 33.639 1.00 84.44 332 GLY A N 1
ATOM 2451 C CA . GLY A 1 332 ? -1.455 -5.769 32.462 1.00 84.44 332 GLY A CA 1
ATOM 2452 C C . GLY A 1 332 ? -1.961 -4.999 31.243 1.00 84.44 332 GLY A C 1
ATOM 2453 O O . GLY A 1 332 ? -2.411 -3.859 31.388 1.00 84.44 332 GLY A O 1
ATOM 2454 N N . PRO A 1 333 ? -1.918 -5.609 30.047 1.00 80.50 333 PRO A N 1
ATOM 2455 C CA . PRO A 1 333 ? -2.275 -4.943 28.790 1.00 80.50 333 PRO A CA 1
ATOM 2456 C C . PRO A 1 333 ? -3.684 -4.328 28.820 1.00 80.50 333 PRO A C 1
ATOM 2458 O O . PRO A 1 333 ? -3.862 -3.190 28.385 1.00 80.50 333 PRO A O 1
ATOM 2461 N N . ASP A 1 334 ? -4.633 -5.012 29.467 1.00 90.38 334 ASP A N 1
ATOM 2462 C CA . ASP A 1 334 ? -6.046 -4.603 29.564 1.00 90.38 334 ASP A CA 1
ATOM 2463 C C . ASP A 1 334 ? -6.424 -4.077 30.964 1.00 90.38 334 ASP A C 1
ATOM 2465 O O . ASP A 1 334 ? -7.585 -3.766 31.253 1.00 90.38 334 ASP A O 1
ATOM 2469 N N . GLY A 1 335 ? -5.427 -4.004 31.851 1.00 90.62 335 GLY A N 1
ATOM 2470 C CA . GLY A 1 335 ? -5.526 -3.580 33.242 1.00 90.62 335 GLY A CA 1
ATOM 2471 C C . GLY A 1 335 ? -4.882 -2.215 33.484 1.00 90.62 335 GLY A C 1
ATOM 2472 O O . GLY A 1 335 ? -4.791 -1.371 32.582 1.00 90.62 335 GLY A O 1
ATOM 2473 N N . SER A 1 336 ? -4.484 -1.964 34.730 1.00 91.62 336 SER A N 1
ATOM 2474 C CA . SER A 1 336 ? -3.780 -0.731 35.114 1.00 91.62 336 SER A CA 1
ATOM 2475 C C . SER A 1 336 ? -2.478 -0.536 34.315 1.00 91.62 336 SER A C 1
ATOM 2477 O O . SER A 1 336 ? -1.907 -1.522 33.837 1.00 91.62 336 SER A O 1
ATOM 2479 N N . PRO A 1 337 ? -2.008 0.717 34.127 1.00 95.06 337 PRO A N 1
ATOM 2480 C CA . PRO A 1 337 ? -2.390 1.960 34.827 1.00 95.06 337 PRO A CA 1
ATOM 2481 C C . PRO A 1 337 ? -3.648 2.672 34.289 1.00 95.06 337 PRO A C 1
ATOM 2483 O O . PRO A 1 337 ? -4.191 2.316 33.251 1.00 95.06 337 PRO A O 1
ATOM 2486 N N . ALA A 1 338 ? -4.111 3.715 34.986 1.00 96.75 338 ALA A N 1
ATOM 2487 C CA . ALA A 1 338 ? -5.067 4.682 34.433 1.00 96.75 338 ALA A CA 1
ATOM 2488 C C . ALA A 1 338 ? -4.475 5.421 33.213 1.00 96.75 338 ALA A C 1
ATOM 2490 O O . ALA A 1 338 ? -3.257 5.461 33.032 1.00 96.75 338 ALA A O 1
ATOM 2491 N N . LEU A 1 339 ? -5.322 6.040 32.388 1.00 97.62 339 LEU A N 1
ATOM 2492 C CA . LEU A 1 339 ? -4.860 6.910 31.305 1.00 97.62 339 LEU A CA 1
ATOM 2493 C C . LEU A 1 339 ? -4.556 8.295 31.882 1.00 97.62 339 LEU A C 1
ATOM 2495 O O . LEU A 1 339 ? -5.435 8.913 32.482 1.00 97.62 339 LEU A O 1
ATOM 2499 N N . GLY A 1 340 ? -3.331 8.786 31.688 1.00 97.62 340 GLY A N 1
ATOM 2500 C CA . GLY A 1 340 ? -2.956 10.169 32.002 1.00 97.62 340 GLY A CA 1
ATOM 2501 C C . GLY A 1 340 ? -3.507 11.177 30.993 1.00 97.62 340 GLY A C 1
ATOM 2502 O O . GLY A 1 340 ? -4.050 10.790 29.956 1.00 97.62 340 GLY A O 1
ATOM 2503 N N . ALA A 1 341 ? -3.381 12.466 31.299 1.00 97.12 341 ALA A N 1
ATOM 2504 C CA . ALA A 1 341 ? -3.745 13.557 30.396 1.00 97.12 341 ALA A CA 1
ATOM 2505 C C . ALA A 1 341 ? -3.074 13.420 29.019 1.00 97.12 341 ALA A C 1
ATOM 2507 O O . ALA A 1 341 ? -1.877 13.150 28.928 1.00 97.12 341 ALA A O 1
ATOM 2508 N N . GLY A 1 342 ? -3.862 13.545 27.949 1.00 94.38 342 GLY A N 1
ATOM 2509 C CA . GLY A 1 342 ? -3.414 13.373 26.563 1.00 94.38 342 GLY A CA 1
ATOM 2510 C C . GLY A 1 342 ? -3.044 11.940 26.158 1.00 94.38 342 GLY A C 1
ATOM 2511 O O . GLY A 1 342 ? -2.794 11.693 24.980 1.00 94.38 342 GLY A O 1
ATOM 2512 N N . ALA A 1 343 ? -3.011 10.982 27.091 1.00 95.81 343 ALA A N 1
ATOM 2513 C CA . ALA A 1 343 ? -2.555 9.627 26.806 1.00 95.81 343 ALA A CA 1
ATOM 2514 C C . ALA A 1 343 ? -3.572 8.846 25.966 1.00 95.81 343 ALA A C 1
ATOM 2516 O O . ALA A 1 343 ? -4.785 8.951 26.173 1.00 95.81 343 ALA A O 1
ATOM 2517 N N . SER A 1 344 ? -3.063 7.994 25.075 1.00 95.44 344 SER A N 1
ATOM 2518 C CA . SER A 1 344 ? -3.856 7.024 24.322 1.00 95.44 344 SER A CA 1
ATOM 2519 C C . SER A 1 344 ? -3.433 5.601 24.661 1.00 95.44 344 SER A C 1
ATOM 2521 O O . SER A 1 344 ? -2.244 5.330 24.830 1.00 95.44 344 SER A O 1
ATOM 2523 N N . ARG A 1 345 ? -4.400 4.688 24.764 1.00 95.31 345 ARG A N 1
ATOM 2524 C CA . ARG A 1 345 ? -4.158 3.254 24.964 1.00 95.31 345 ARG A CA 1
ATOM 2525 C C . ARG A 1 345 ? -5.018 2.424 24.027 1.00 95.31 345 ARG A C 1
ATOM 2527 O O . ARG A 1 345 ? -6.191 2.729 23.836 1.00 95.31 345 ARG A O 1
ATOM 2534 N N . GLU A 1 346 ? -4.434 1.357 23.498 1.00 95.50 346 GLU A N 1
ATOM 2535 C CA . GLU A 1 346 ? -5.132 0.395 22.650 1.00 95.50 346 GLU A CA 1
ATOM 2536 C C . GLU A 1 346 ? -5.601 -0.815 23.458 1.00 95.50 346 GLU A C 1
ATOM 2538 O O . GLU A 1 346 ? -4.859 -1.325 24.298 1.00 95.50 346 GLU A O 1
ATOM 2543 N N . PHE A 1 347 ? -6.811 -1.291 23.172 1.00 95.94 347 PHE A N 1
ATOM 2544 C CA . PHE A 1 347 ? -7.435 -2.428 23.844 1.00 95.94 347 PHE A CA 1
ATOM 2545 C C . PHE A 1 347 ? -7.920 -3.468 22.819 1.00 95.94 347 PHE A C 1
ATOM 2547 O O . PHE A 1 347 ? -8.496 -3.083 21.794 1.00 95.94 347 PHE A O 1
ATOM 2554 N N . PRO A 1 348 ? -7.701 -4.774 23.067 1.00 93.62 348 PRO A N 1
ATOM 2555 C CA . PRO A 1 348 ? -8.168 -5.845 22.197 1.00 93.62 348 PRO A CA 1
ATOM 2556 C C . PRO A 1 348 ? -9.689 -5.956 22.215 1.00 93.62 348 PRO A C 1
ATOM 2558 O O . PRO A 1 348 ? -10.330 -5.874 23.263 1.00 93.62 348 PRO A O 1
ATOM 2561 N N . VAL A 1 349 ? -10.257 -6.164 21.029 1.00 95.69 349 VAL A N 1
ATOM 2562 C CA . VAL A 1 349 ? -11.684 -6.443 20.850 1.00 95.69 349 VAL A CA 1
ATOM 2563 C C . VAL A 1 349 ? -11.853 -7.772 20.131 1.00 95.69 349 VAL A C 1
ATOM 2565 O O . VAL A 1 349 ? -12.436 -8.703 20.684 1.00 95.69 349 VAL A O 1
ATOM 2568 N N . ALA A 1 350 ? -11.295 -7.892 18.926 1.00 92.31 350 ALA A N 1
ATOM 2569 C CA . ALA A 1 350 ? -11.291 -9.152 18.201 1.00 92.31 350 ALA A CA 1
ATOM 2570 C C . ALA A 1 350 ? -10.442 -10.202 18.939 1.00 92.31 350 ALA A C 1
ATOM 2572 O O . ALA A 1 350 ? -9.398 -9.894 19.513 1.00 92.31 350 ALA A O 1
ATOM 2573 N N . GLY A 1 351 ? -10.903 -11.452 18.947 1.00 90.31 351 GLY A N 1
ATOM 2574 C CA . GLY A 1 351 ? -10.284 -12.551 19.692 1.00 90.31 351 GLY A CA 1
ATOM 2575 C C . GLY A 1 351 ? -10.634 -12.589 21.186 1.00 90.31 351 GLY A C 1
ATOM 2576 O O . GLY A 1 351 ? -10.363 -13.596 21.838 1.00 90.31 351 GLY A O 1
ATOM 2577 N N . ALA A 1 352 ? -11.280 -11.553 21.730 1.00 92.00 352 ALA A N 1
ATOM 2578 C CA . ALA A 1 352 ? -11.800 -11.529 23.095 1.00 92.00 352 ALA A CA 1
ATOM 2579 C C . ALA A 1 352 ? -13.319 -11.760 23.107 1.00 92.00 352 ALA A C 1
ATOM 2581 O O . ALA A 1 352 ? -14.010 -11.482 22.132 1.00 92.00 352 ALA A O 1
ATOM 2582 N N . CYS A 1 353 ? -13.864 -12.281 24.212 1.00 92.94 353 CYS A N 1
ATOM 2583 C CA . CYS A 1 353 ? -15.315 -12.465 24.387 1.00 92.94 353 CYS A CA 1
ATOM 2584 C C . CYS A 1 353 ? -16.018 -13.291 23.282 1.00 92.94 353 CYS A C 1
ATOM 2586 O O . CYS A 1 353 ? -17.227 -13.173 23.101 1.00 92.94 353 CYS A O 1
ATOM 2588 N N . GLY A 1 354 ? -15.275 -14.119 22.536 1.00 91.81 354 GLY A N 1
ATOM 2589 C CA . GLY A 1 354 ? -15.797 -14.867 21.385 1.00 91.81 354 GLY A CA 1
ATOM 2590 C C . GLY A 1 354 ? -15.994 -14.035 20.110 1.00 91.81 354 GLY A C 1
ATOM 2591 O O . GLY A 1 354 ? -16.485 -14.577 19.124 1.00 91.81 354 GLY A O 1
ATOM 2592 N N . ILE A 1 355 ? -15.596 -12.758 20.107 1.00 95.19 355 ILE A N 1
ATOM 2593 C CA . ILE A 1 355 ? -15.628 -11.887 18.928 1.00 95.19 355 ILE A CA 1
ATOM 2594 C C . ILE A 1 355 ? -14.590 -12.404 17.921 1.00 95.19 355 ILE A C 1
ATOM 2596 O O . ILE A 1 355 ? -13.415 -12.552 18.279 1.00 95.19 355 ILE A O 1
ATOM 2600 N N . PRO A 1 356 ? -14.980 -12.704 16.673 1.00 90.38 356 PRO A N 1
ATOM 2601 C CA . PRO A 1 356 ? -14.074 -13.308 15.712 1.00 90.38 356 PRO A CA 1
ATOM 2602 C C . PRO A 1 356 ? -13.031 -12.301 15.195 1.00 90.38 356 PRO A C 1
ATOM 2604 O O . PRO A 1 356 ? -13.290 -11.097 15.169 1.00 90.38 356 PRO A O 1
ATOM 2607 N N . PRO A 1 357 ? -11.860 -12.774 14.722 1.00 84.06 357 PRO A N 1
ATOM 2608 C CA . PRO A 1 357 ? -10.862 -11.932 14.051 1.00 84.06 357 PRO A CA 1
ATOM 2609 C C . PRO A 1 357 ? -11.384 -11.187 12.812 1.00 84.06 357 PRO A C 1
ATOM 2611 O O . PRO A 1 357 ? -10.792 -10.189 12.413 1.00 84.06 357 PRO A O 1
ATOM 2614 N N . SER A 1 358 ? -12.481 -11.663 12.210 1.00 79.50 358 SER A N 1
ATOM 2615 C CA . SER A 1 358 ? -13.174 -11.029 11.080 1.00 79.50 358 SER A CA 1
ATOM 2616 C C . SER A 1 358 ? -13.987 -9.791 11.466 1.00 79.50 358 SER A C 1
ATOM 2618 O O . SER A 1 358 ? -14.412 -9.063 10.571 1.00 79.50 358 SER A O 1
ATOM 2620 N N . ALA A 1 359 ? -14.209 -9.529 12.761 1.00 89.00 359 ALA A N 1
ATOM 2621 C CA . ALA A 1 359 ? -14.999 -8.389 13.210 1.00 89.00 359 ALA A CA 1
ATOM 2622 C C . ALA A 1 359 ? -14.415 -7.060 12.702 1.00 89.00 359 ALA A C 1
ATOM 2624 O O . ALA A 1 359 ? -13.221 -6.781 12.827 1.00 89.00 359 ALA A O 1
ATOM 2625 N N . ARG A 1 360 ? -15.290 -6.220 12.148 1.00 87.00 360 ARG A N 1
ATOM 2626 C CA . ARG A 1 360 ? -14.958 -4.919 11.546 1.00 87.00 360 ARG A CA 1
ATOM 2627 C C . ARG A 1 360 ? -15.251 -3.757 12.490 1.00 87.00 360 ARG A C 1
ATOM 2629 O O . ARG A 1 360 ? -14.597 -2.720 12.416 1.00 87.00 360 ARG A O 1
ATOM 2636 N N . ALA A 1 361 ? -16.227 -3.924 13.379 1.00 92.81 361 ALA A N 1
ATOM 2637 C CA . ALA A 1 361 ? -16.588 -2.951 14.405 1.00 92.81 361 ALA A CA 1
ATOM 2638 C C . ALA A 1 361 ? -17.151 -3.652 15.648 1.00 92.81 361 ALA A C 1
ATOM 2640 O O . ALA A 1 361 ? -17.559 -4.812 15.582 1.00 92.81 361 ALA A O 1
ATOM 2641 N N . ALA A 1 362 ? -17.236 -2.939 16.768 1.00 96.56 362 ALA A N 1
ATOM 2642 C CA . ALA A 1 362 ? -17.883 -3.431 17.981 1.00 96.56 362 ALA A CA 1
ATOM 2643 C C . ALA A 1 362 ? -18.840 -2.412 18.596 1.00 96.56 362 ALA A C 1
ATOM 2645 O O . ALA A 1 362 ? -18.580 -1.210 18.575 1.00 96.56 362 ALA A O 1
ATOM 2646 N N . ALA A 1 363 ? -19.935 -2.919 19.168 1.00 97.69 363 ALA A N 1
ATOM 2647 C CA . ALA A 1 363 ? -20.850 -2.156 20.006 1.00 97.69 363 ALA A CA 1
ATOM 2648 C C . ALA A 1 363 ? -20.368 -2.223 21.461 1.00 97.69 363 ALA A C 1
ATOM 2650 O O . ALA A 1 363 ? -20.438 -3.271 22.114 1.00 97.69 363 ALA A O 1
ATOM 2651 N N . LEU A 1 364 ? -19.865 -1.099 21.957 1.00 98.12 364 LEU A N 1
ATOM 2652 C CA . LEU A 1 364 ? -19.156 -0.974 23.223 1.00 98.12 364 LEU A CA 1
ATOM 2653 C C . LEU A 1 364 ? -19.895 -0.035 24.175 1.00 98.12 364 LEU A C 1
ATOM 2655 O O . LEU A 1 364 ? -20.377 1.018 23.769 1.00 98.12 364 LEU A O 1
ATOM 2659 N N . ASN A 1 365 ? -19.898 -0.370 25.459 1.00 98.06 365 ASN A N 1
ATOM 2660 C CA . ASN A 1 365 ? -20.162 0.569 26.538 1.00 98.06 365 ASN A CA 1
ATOM 2661 C C . ASN A 1 365 ? -18.819 1.065 27.091 1.00 98.06 365 ASN A C 1
ATOM 2663 O O . ASN A 1 365 ? -18.049 0.294 27.672 1.00 98.06 365 ASN A O 1
ATOM 2667 N N . VAL A 1 366 ? -18.533 2.353 26.905 1.00 98.31 366 VAL A N 1
ATOM 2668 C CA . VAL A 1 366 ? -17.298 3.001 27.360 1.00 98.31 366 VAL A CA 1
ATOM 2669 C C . VAL A 1 366 ? -17.568 3.702 28.677 1.00 98.31 366 VAL A C 1
ATOM 2671 O O . VAL A 1 366 ? -18.355 4.645 28.723 1.00 98.31 366 VAL A O 1
ATOM 2674 N N . THR A 1 367 ? -16.892 3.281 29.743 1.00 98.69 367 THR A N 1
ATOM 2675 C CA . THR A 1 367 ? -17.053 3.880 31.073 1.00 98.69 367 THR A CA 1
ATOM 2676 C C . THR A 1 367 ? -15.779 4.589 31.516 1.00 98.69 367 THR A C 1
ATOM 2678 O O . THR A 1 367 ? -14.725 3.969 31.639 1.00 98.69 367 THR A O 1
ATOM 2681 N N . ALA A 1 368 ? -15.904 5.880 31.820 1.00 98.38 368 ALA A N 1
ATOM 2682 C CA . ALA A 1 368 ? -14.917 6.668 32.544 1.00 98.38 368 ALA A CA 1
ATOM 2683 C C . ALA A 1 368 ? -15.223 6.599 34.048 1.00 98.38 368 ALA A C 1
ATOM 2685 O O . ALA A 1 368 ? -16.329 6.933 34.486 1.00 98.38 368 ALA A O 1
ATOM 2686 N N . VAL A 1 369 ? -14.254 6.160 34.850 1.00 98.38 369 VAL A N 1
ATOM 2687 C CA . VAL A 1 369 ? -14.394 5.975 36.302 1.00 98.38 369 VAL A CA 1
ATOM 2688 C C . VAL A 1 369 ? -13.143 6.466 37.027 1.00 98.38 369 VAL A C 1
ATOM 2690 O O . VAL A 1 369 ? -12.037 6.397 36.501 1.00 98.38 369 VAL A O 1
ATOM 2693 N N . GLY A 1 370 ? -13.312 6.998 38.240 1.00 97.62 370 GLY A N 1
ATOM 2694 C CA . GLY A 1 370 ? -12.186 7.457 39.062 1.00 97.62 370 GLY A CA 1
ATOM 2695 C C . GLY A 1 370 ? -11.388 8.618 38.459 1.00 97.62 370 GLY A C 1
ATOM 2696 O O . GLY A 1 370 ? -10.204 8.737 38.747 1.00 97.62 370 GLY A O 1
ATOM 2697 N N . ALA A 1 371 ? -12.007 9.448 37.611 1.00 97.81 371 ALA A N 1
ATOM 2698 C CA . ALA A 1 371 ? -11.345 10.611 37.024 1.00 97.81 371 ALA A CA 1
ATOM 2699 C C . ALA A 1 371 ? -10.897 11.603 38.109 1.00 97.81 371 ALA A C 1
ATOM 2701 O O . ALA A 1 371 ? -11.688 11.940 38.992 1.00 97.81 371 ALA A O 1
ATOM 2702 N N . THR A 1 372 ? -9.669 12.111 38.032 1.00 98.31 372 THR A N 1
ATOM 2703 C CA . THR A 1 372 ? -9.149 13.102 38.995 1.00 98.31 372 THR A CA 1
ATOM 2704 C C . THR A 1 372 ? -9.400 14.549 38.566 1.00 98.31 372 THR A C 1
ATOM 2706 O O . THR A 1 372 ? -9.314 15.447 39.394 1.00 98.31 372 THR A O 1
ATOM 2709 N N . ALA A 1 373 ? -9.739 14.771 37.295 1.00 97.75 373 ALA A N 1
ATOM 2710 C CA . ALA A 1 373 ? -10.070 16.067 36.705 1.00 97.75 373 ALA A CA 1
ATOM 2711 C C . ALA A 1 373 ? -11.243 15.921 35.719 1.00 97.75 373 ALA A C 1
ATOM 2713 O O . ALA A 1 373 ? -11.672 14.807 35.400 1.00 97.75 373 ALA A O 1
ATOM 2714 N N . ALA A 1 374 ? -11.789 17.045 35.251 1.00 97.69 374 ALA A N 1
ATOM 2715 C CA . ALA A 1 374 ? -12.771 17.036 34.171 1.00 97.69 374 ALA A CA 1
ATOM 2716 C C . ALA A 1 374 ? -12.093 16.770 32.820 1.00 97.69 374 ALA A C 1
ATOM 2718 O O . ALA A 1 374 ? -10.939 17.130 32.603 1.00 97.69 374 ALA A O 1
ATOM 2719 N N . GLY A 1 375 ? -12.814 16.135 31.903 1.00 97.62 375 GLY A N 1
ATOM 2720 C CA . GLY A 1 375 ? -12.269 15.791 30.600 1.00 97.62 375 GLY A CA 1
ATOM 2721 C C . GLY A 1 375 ? -13.225 14.954 29.775 1.00 97.62 375 GLY A C 1
ATOM 2722 O O . GLY A 1 375 ? -14.434 14.909 30.022 1.00 97.62 375 GLY A O 1
ATOM 2723 N N . HIS A 1 376 ? -12.669 14.289 28.773 1.00 98.12 376 HIS A N 1
ATOM 2724 C CA . HIS A 1 376 ? -13.431 13.446 27.873 1.00 98.12 376 HIS A CA 1
ATOM 2725 C C . HIS A 1 376 ? -12.586 12.287 27.351 1.00 98.12 376 HIS A C 1
ATOM 2727 O O . HIS A 1 376 ? -11.362 12.384 27.271 1.00 98.12 376 HIS A O 1
ATOM 2733 N N . LEU A 1 377 ? -13.243 11.186 26.993 1.00 98.38 377 LEU A N 1
ATOM 2734 C CA . LEU A 1 377 ? -12.620 10.112 26.228 1.00 98.38 377 LEU A CA 1
ATOM 2735 C C . LEU A 1 377 ? -12.998 10.251 24.762 1.00 98.38 377 LEU A C 1
ATOM 2737 O O . LEU A 1 377 ? -14.123 10.636 24.429 1.00 98.38 377 LEU A O 1
ATOM 2741 N N . ARG A 1 378 ? -12.066 9.878 23.897 1.00 97.75 378 ARG A N 1
ATOM 2742 C CA . ARG A 1 378 ? -12.275 9.673 22.465 1.00 97.75 378 ARG A CA 1
ATOM 2743 C C . ARG A 1 378 ? -11.998 8.213 22.157 1.00 97.75 378 ARG A C 1
ATOM 2745 O O . ARG A 1 378 ? -11.113 7.621 22.772 1.00 97.75 378 ARG A O 1
ATOM 2752 N N . LEU A 1 379 ? -12.777 7.644 21.250 1.00 97.06 379 LEU A N 1
ATOM 2753 C CA . LEU A 1 379 ? -12.692 6.241 20.866 1.00 97.06 379 LEU A CA 1
ATOM 2754 C C . LEU A 1 379 ? -12.550 6.174 19.354 1.00 97.06 379 LEU A C 1
ATOM 2756 O O . LEU A 1 379 ? -13.383 6.727 18.641 1.00 97.06 379 LEU A O 1
ATOM 2760 N N . GLY A 1 380 ? -11.518 5.491 18.884 1.00 92.50 380 GLY A N 1
ATOM 2761 C CA . GLY A 1 380 ? -11.295 5.276 17.465 1.00 92.50 380 GLY A CA 1
ATOM 2762 C C . GLY A 1 380 ? -10.613 3.940 17.188 1.00 92.50 380 GLY A C 1
ATOM 2763 O O . GLY A 1 380 ? -10.305 3.189 18.117 1.00 92.50 380 GLY A O 1
ATOM 2764 N N . PRO A 1 381 ? -10.370 3.634 15.913 1.00 90.69 381 PRO A N 1
ATOM 2765 C CA . PRO A 1 381 ? -9.588 2.476 15.499 1.00 90.69 381 PRO A CA 1
ATOM 2766 C C . PRO A 1 381 ? -8.158 2.562 16.044 1.00 90.69 381 PRO A C 1
ATOM 2768 O O . PRO A 1 381 ? -7.567 3.640 16.126 1.00 90.69 381 PRO A O 1
ATOM 2771 N N . ALA A 1 382 ? -7.592 1.428 16.448 1.00 90.44 382 ALA A N 1
ATOM 2772 C CA . ALA A 1 382 ? -6.165 1.350 16.753 1.00 90.44 382 ALA A CA 1
ATOM 2773 C C . ALA A 1 382 ? -5.309 1.654 15.511 1.00 90.44 382 ALA A C 1
ATOM 2775 O O . ALA A 1 382 ? -5.719 1.358 14.389 1.00 90.44 382 ALA A O 1
ATOM 2776 N N . GLY A 1 383 ? -4.125 2.236 15.708 1.00 78.94 383 GLY A N 1
ATOM 2777 C CA . GLY A 1 383 ? -3.232 2.619 14.608 1.00 78.94 383 GLY A CA 1
ATOM 2778 C C . GLY A 1 383 ? -3.617 3.882 13.821 1.00 78.94 383 GLY A C 1
ATOM 2779 O O . GLY A 1 383 ? -2.885 4.243 12.905 1.00 78.94 383 GLY A O 1
ATOM 2780 N N . THR A 1 384 ? -4.705 4.584 14.170 1.00 74.00 384 THR A N 1
ATOM 2781 C CA . THR A 1 384 ? -5.072 5.879 13.557 1.00 74.00 384 THR A CA 1
ATOM 2782 C C . THR A 1 384 ? -4.983 7.048 14.534 1.00 74.00 384 THR A C 1
ATOM 2784 O O . THR A 1 384 ? -5.127 6.835 15.743 1.00 74.00 384 THR A O 1
ATOM 2787 N N . PRO A 1 385 ? -4.814 8.294 14.044 1.00 80.06 385 PRO A N 1
ATOM 2788 C CA . PRO A 1 385 ? -4.970 9.481 14.877 1.00 80.06 385 PRO A CA 1
ATOM 2789 C C . PRO A 1 385 ? -6.310 9.470 15.640 1.00 80.06 385 PRO A C 1
ATOM 2791 O O . PRO A 1 385 ? -7.325 9.041 15.082 1.00 80.06 385 PRO A O 1
ATOM 2794 N N . PRO A 1 386 ? -6.348 9.929 16.906 1.00 85.06 386 PRO A N 1
ATOM 2795 C CA . PRO A 1 386 ? -7.590 10.012 17.665 1.00 85.06 386 PRO A CA 1
ATOM 2796 C C . PRO A 1 386 ? -8.627 10.894 16.955 1.00 85.06 386 PRO A C 1
ATOM 2798 O O . PRO A 1 386 ? -8.262 11.984 16.509 1.00 85.06 386 PRO A O 1
ATOM 2801 N N . PRO A 1 387 ? -9.915 10.502 16.912 1.00 85.44 387 PRO A N 1
ATOM 2802 C CA . PRO A 1 387 ? -10.970 11.359 16.374 1.00 85.44 387 PRO A CA 1
ATOM 2803 C C . PRO A 1 387 ? -11.037 12.716 17.085 1.00 85.44 387 PRO A C 1
ATOM 2805 O O . PRO A 1 387 ? -10.667 12.836 18.253 1.00 85.44 387 PRO A O 1
ATOM 2808 N N . GLU A 1 388 ? -11.562 13.747 16.426 1.00 87.19 388 GLU A N 1
ATOM 2809 C CA . GLU A 1 388 ? -11.751 15.059 17.069 1.00 87.19 388 GLU A CA 1
ATOM 2810 C C . GLU A 1 388 ? -12.950 15.084 18.033 1.00 87.19 388 GLU A C 1
ATOM 2812 O O . GLU A 1 388 ? -13.023 15.912 18.938 1.00 87.19 388 GLU A O 1
ATOM 2817 N N . THR A 1 389 ? -13.881 14.141 17.886 1.00 92.06 389 THR A N 1
ATOM 2818 C CA . THR A 1 389 ? -15.120 14.066 18.669 1.00 92.06 389 THR A CA 1
ATOM 2819 C C . THR A 1 389 ? -14.976 13.207 19.924 1.00 92.06 389 THR A C 1
ATOM 2821 O O . THR A 1 389 ? -14.351 12.143 19.892 1.00 92.06 389 THR A O 1
ATOM 2824 N N . SER A 1 390 ? -15.624 13.609 21.022 1.00 96.06 390 SER A N 1
ATOM 2825 C CA . SER A 1 390 ? -15.673 12.814 22.252 1.00 96.06 390 SER A CA 1
ATOM 2826 C C . SER A 1 390 ? -16.776 11.755 22.248 1.00 96.06 390 SER A C 1
ATOM 2828 O O . SER A 1 390 ? -17.849 11.944 21.681 1.00 96.06 390 SER A O 1
ATOM 2830 N N . VAL A 1 391 ? -16.510 10.633 22.926 1.00 97.06 391 VAL A N 1
ATOM 2831 C CA . VAL A 1 391 ? -17.484 9.554 23.148 1.00 97.06 391 VAL A CA 1
ATOM 2832 C C . VAL A 1 391 ? -18.138 9.646 24.524 1.00 97.06 391 VAL A C 1
ATOM 2834 O O . VAL A 1 391 ? -19.307 9.307 24.678 1.00 97.06 391 VAL A O 1
ATOM 2837 N N . VAL A 1 392 ? -17.411 10.116 25.541 1.00 97.62 392 VAL A N 1
ATOM 2838 C CA . VAL A 1 392 ? -17.960 10.357 26.881 1.00 97.62 392 VAL A CA 1
ATOM 2839 C C . VAL A 1 392 ? -17.240 11.530 27.534 1.00 97.62 392 VAL A C 1
ATOM 2841 O O . VAL A 1 392 ? -16.014 11.556 27.598 1.00 97.62 392 VAL A O 1
ATOM 2844 N N . ASN A 1 393 ? -18.013 12.495 28.031 1.00 97.94 393 ASN A N 1
ATOM 2845 C CA . ASN A 1 393 ? -17.518 13.633 28.803 1.00 97.94 393 ASN A CA 1
ATOM 2846 C C . ASN A 1 393 ? -17.767 13.375 30.295 1.00 97.94 393 ASN A C 1
ATOM 2848 O O . ASN A 1 393 ? -18.819 12.850 30.678 1.00 97.94 393 ASN A O 1
ATOM 2852 N N . PHE A 1 394 ? -16.814 13.734 31.150 1.00 97.81 394 PHE A N 1
ATOM 285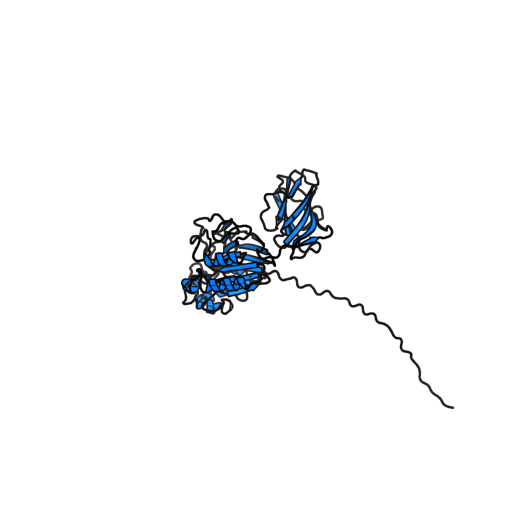3 C CA . PHE A 1 394 ? -16.865 13.444 32.580 1.00 97.81 394 PHE A CA 1
ATOM 2854 C C . PHE A 1 394 ? -16.269 14.577 33.424 1.00 97.81 394 PHE A C 1
ATOM 2856 O O . PHE A 1 394 ? -15.525 15.429 32.945 1.00 97.81 394 PHE A O 1
ATOM 2863 N N . ALA A 1 395 ? -16.613 14.570 34.711 1.00 97.62 395 ALA A N 1
ATOM 2864 C CA . ALA A 1 395 ? -16.075 15.472 35.726 1.00 97.62 395 ALA A CA 1
ATOM 2865 C C . ALA A 1 395 ? -15.307 14.668 36.785 1.00 97.62 395 ALA A C 1
ATOM 2867 O O . ALA A 1 395 ? -15.534 13.461 36.928 1.00 97.62 395 ALA A O 1
ATOM 2868 N N . ALA A 1 396 ? -14.451 15.341 37.558 1.00 97.19 396 ALA A N 1
ATOM 2869 C CA . ALA A 1 396 ? -13.683 14.716 38.633 1.00 97.19 396 ALA A CA 1
ATOM 2870 C C . ALA A 1 396 ? -14.589 13.934 39.607 1.00 97.19 396 ALA A C 1
ATOM 2872 O O . ALA A 1 396 ? -15.654 14.403 40.015 1.00 97.19 396 ALA A O 1
ATOM 2873 N N . GLY A 1 397 ? -14.186 12.709 39.946 1.00 94.94 397 GLY A N 1
ATOM 2874 C CA . GLY A 1 397 ? -14.889 11.804 40.858 1.00 94.94 397 GLY A CA 1
ATOM 2875 C C . GLY A 1 397 ? -16.215 11.233 40.337 1.00 94.94 397 GLY A C 1
ATOM 2876 O O . GLY A 1 397 ? -16.853 10.448 41.040 1.00 94.94 397 GLY A O 1
ATOM 2877 N N . ARG A 1 398 ? -16.668 11.588 39.125 1.00 96.62 398 ARG A N 1
ATOM 2878 C CA . ARG A 1 398 ? -17.952 11.121 38.576 1.00 96.62 398 ARG A CA 1
ATOM 2879 C C . ARG A 1 398 ? -17.738 9.973 37.602 1.00 96.62 398 ARG A C 1
ATOM 2881 O O . ARG A 1 398 ? -17.043 10.115 36.604 1.00 96.62 398 ARG A O 1
ATOM 2888 N N . THR A 1 399 ? -18.423 8.862 37.857 1.00 97.94 399 THR A N 1
ATOM 2889 C CA . THR A 1 399 ? -18.518 7.774 36.878 1.00 97.94 399 THR A CA 1
ATOM 2890 C C . THR A 1 399 ? -19.520 8.156 35.789 1.00 97.94 399 THR A C 1
ATOM 2892 O O . THR A 1 399 ? -20.630 8.628 36.080 1.00 97.94 399 THR A O 1
ATOM 2895 N N . ARG A 1 400 ? -19.121 7.983 34.530 1.00 98.19 400 ARG A N 1
ATOM 2896 C CA . ARG A 1 400 ? -19.939 8.229 33.338 1.00 98.19 400 ARG A CA 1
ATOM 2897 C C . ARG A 1 400 ? -19.716 7.109 32.340 1.00 98.19 400 ARG A C 1
ATOM 2899 O O . ARG A 1 400 ? -18.586 6.664 32.172 1.00 98.19 400 ARG A O 1
ATOM 2906 N N . ALA A 1 401 ? -20.785 6.686 31.683 1.00 97.44 401 ALA A N 1
ATOM 2907 C CA . ALA A 1 401 ? -20.729 5.689 30.630 1.00 97.44 401 ALA A CA 1
ATOM 2908 C C . ALA A 1 401 ? -21.517 6.170 29.413 1.00 97.44 401 ALA A C 1
ATOM 2910 O O . ALA A 1 401 ? -22.484 6.920 29.568 1.00 97.44 401 ALA A O 1
ATOM 2911 N N . ASN A 1 402 ? -21.093 5.750 28.226 1.00 97.75 402 ASN A N 1
ATOM 2912 C CA . ASN A 1 402 ? -21.832 5.949 26.989 1.00 97.75 402 ASN A CA 1
ATOM 2913 C C . ASN A 1 402 ? -21.664 4.734 26.069 1.00 97.75 402 ASN A C 1
ATOM 2915 O O . ASN A 1 402 ? -20.588 4.132 26.028 1.00 97.75 402 ASN A O 1
ATOM 2919 N N . ASN A 1 403 ? -22.709 4.407 25.311 1.00 96.06 403 ASN A N 1
ATOM 2920 C CA . ASN A 1 403 ? -22.630 3.387 24.271 1.00 96.06 403 ASN A CA 1
ATOM 2921 C C . ASN A 1 403 ? -22.059 3.988 22.985 1.00 96.06 403 ASN A C 1
ATOM 2923 O O . ASN A 1 403 ? -22.392 5.113 22.613 1.00 96.06 403 ASN A O 1
ATOM 2927 N N . ALA A 1 404 ? -21.229 3.221 22.291 1.00 95.81 404 ALA A N 1
ATOM 2928 C CA . ALA A 1 404 ? -20.594 3.619 21.049 1.00 95.81 404 ALA A CA 1
ATOM 2929 C C . ALA A 1 404 ? -20.407 2.423 20.120 1.00 95.81 404 ALA A C 1
ATOM 2931 O O . ALA A 1 404 ? -20.193 1.298 20.569 1.00 95.81 404 ALA A O 1
ATOM 2932 N N . VAL A 1 405 ? -20.439 2.682 18.816 1.00 95.31 405 VAL A N 1
ATOM 2933 C CA . VAL A 1 405 ? -19.946 1.740 17.811 1.00 95.31 405 VAL A CA 1
ATOM 2934 C C . VAL A 1 405 ? -18.576 2.227 17.368 1.00 95.31 405 VAL A C 1
ATOM 2936 O O . VAL A 1 405 ? -18.438 3.382 16.974 1.00 95.31 405 VAL A O 1
ATOM 2939 N N . ALA A 1 406 ? -17.568 1.363 17.452 1.00 93.12 406 ALA A N 1
ATOM 2940 C CA . ALA A 1 406 ? -16.210 1.683 17.030 1.00 93.12 406 ALA A CA 1
ATOM 2941 C C . ALA A 1 406 ? -15.722 0.696 15.981 1.00 93.12 406 ALA A C 1
ATOM 2943 O O . ALA A 1 406 ? -15.786 -0.516 16.195 1.00 93.12 406 ALA A O 1
ATOM 2944 N N . LEU A 1 407 ? -15.212 1.232 14.873 1.00 91.06 407 LEU A N 1
ATOM 2945 C CA . LEU A 1 407 ? -14.431 0.467 13.908 1.00 91.06 407 LEU A CA 1
ATOM 2946 C C . LEU A 1 407 ? -13.185 -0.101 14.602 1.00 91.06 407 LEU A C 1
ATOM 2948 O O . LEU A 1 407 ? -12.576 0.558 15.450 1.00 91.06 407 LEU A O 1
ATOM 2952 N N . LEU A 1 408 ? -12.823 -1.331 14.248 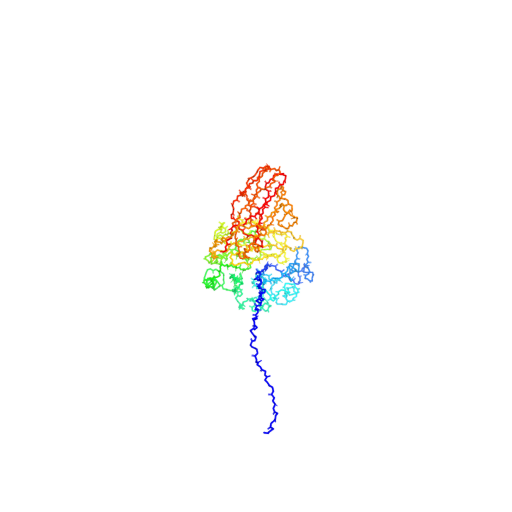1.00 90.62 408 LEU A N 1
ATOM 2953 C CA . LEU A 1 408 ? -11.622 -1.982 14.755 1.00 90.62 408 LEU A CA 1
ATOM 2954 C C . LEU A 1 408 ? -10.454 -1.678 13.814 1.00 90.62 408 LEU A C 1
ATOM 2956 O O . LEU A 1 408 ? -10.552 -1.897 12.609 1.00 90.62 408 LEU A O 1
ATOM 2960 N N . GLY A 1 409 ? -9.365 -1.162 14.375 1.00 85.38 409 GLY A N 1
ATOM 2961 C CA . GLY A 1 409 ? -8.134 -0.868 13.644 1.00 85.38 409 GLY A CA 1
ATOM 2962 C C . GLY A 1 409 ? -7.128 -2.010 13.751 1.00 85.38 409 GLY A C 1
ATOM 2963 O O . GLY A 1 409 ? -7.515 -3.186 13.783 1.00 85.38 409 GLY A O 1
ATOM 2964 N N . THR A 1 410 ? -5.846 -1.656 13.871 1.00 77.44 410 THR A N 1
ATOM 2965 C CA . THR A 1 410 ? -4.733 -2.617 13.874 1.00 77.44 410 THR A CA 1
ATOM 2966 C C . THR A 1 410 ? -4.939 -3.780 14.832 1.00 77.44 410 THR A C 1
ATOM 2968 O O . THR A 1 410 ? -5.245 -3.598 16.011 1.00 77.44 410 THR A O 1
ATOM 2971 N N . ALA A 1 411 ? -4.777 -4.997 14.305 1.00 81.69 411 ALA A N 1
ATOM 2972 C CA . ALA A 1 411 ? -4.966 -6.256 15.026 1.00 81.69 411 ALA A CA 1
ATOM 2973 C C . ALA A 1 411 ? -6.341 -6.398 15.721 1.00 81.69 411 ALA A C 1
ATOM 2975 O O . ALA A 1 411 ? -6.455 -7.073 16.744 1.00 81.69 411 ALA A O 1
ATOM 2976 N N . GLY A 1 412 ? -7.391 -5.752 15.195 1.00 87.94 412 GLY A N 1
ATOM 2977 C CA . GLY A 1 412 ? -8.750 -5.854 15.735 1.00 87.94 412 GLY A CA 1
ATOM 2978 C C . GLY A 1 412 ? -8.943 -5.120 17.066 1.00 87.94 412 GLY A C 1
ATOM 2979 O O . GLY A 1 412 ? -9.721 -5.560 17.917 1.00 87.94 412 GLY A O 1
ATOM 2980 N N . LYS A 1 413 ? -8.203 -4.025 17.269 1.00 94.00 413 LYS A N 1
ATOM 2981 C CA . LYS A 1 413 ? -8.201 -3.225 18.501 1.00 94.00 413 LYS A CA 1
ATOM 2982 C C . LYS A 1 413 ? -8.903 -1.880 18.326 1.00 94.00 413 LYS A C 1
ATOM 2984 O O . LYS A 1 413 ? -9.049 -1.364 17.217 1.00 94.00 413 LYS A O 1
ATOM 2989 N N . VAL A 1 414 ? -9.262 -1.276 19.454 1.00 96.38 414 VAL A N 1
ATOM 2990 C CA . VAL A 1 414 ? -9.683 0.131 19.544 1.00 96.38 414 VAL A CA 1
ATOM 2991 C C . VAL A 1 414 ? -8.660 0.939 20.333 1.00 96.38 414 VAL A C 1
ATOM 2993 O O . VAL A 1 414 ? -8.049 0.417 21.262 1.00 96.38 414 VAL A O 1
ATOM 2996 N N . SER A 1 415 ? -8.499 2.214 19.992 1.00 96.44 415 SER A N 1
ATOM 2997 C CA . SER A 1 415 ? -7.708 3.194 20.733 1.00 96.44 415 SER A CA 1
ATOM 2998 C C . SER A 1 415 ? -8.633 4.104 21.538 1.00 96.44 415 SER A C 1
ATOM 3000 O O . SER A 1 415 ? -9.601 4.656 21.008 1.00 96.44 415 SER A O 1
ATOM 3002 N N . VAL A 1 416 ? -8.340 4.255 22.828 1.00 97.81 416 VAL A N 1
ATOM 3003 C CA . VAL A 1 416 ? -9.015 5.196 23.724 1.00 97.81 416 VAL A CA 1
ATOM 3004 C C . VAL A 1 416 ? -8.034 6.285 24.117 1.00 97.81 416 VAL A C 1
ATOM 3006 O O . VAL A 1 416 ? -7.005 6.004 24.732 1.00 97.81 416 VAL A O 1
ATOM 3009 N N . THR A 1 417 ? -8.382 7.530 23.810 1.00 97.94 417 THR A N 1
ATOM 3010 C CA . THR A 1 417 ? -7.577 8.707 24.142 1.00 97.94 417 THR A CA 1
ATOM 3011 C C . THR A 1 417 ? -8.249 9.524 25.230 1.00 97.94 417 THR A C 1
ATOM 3013 O O . THR A 1 417 ? -9.437 9.842 25.143 1.00 97.94 417 THR A O 1
ATOM 3016 N N . ASN A 1 418 ? -7.479 9.902 26.243 1.00 97.81 418 ASN A N 1
ATOM 3017 C CA . ASN A 1 418 ? -7.916 10.779 27.313 1.00 97.81 418 ASN A CA 1
ATOM 3018 C C . ASN A 1 418 ? -7.630 12.246 26.960 1.00 97.81 418 ASN A C 1
ATOM 3020 O O . ASN A 1 418 ? -6.484 12.686 26.957 1.00 97.81 418 ASN A O 1
ATOM 3024 N N . GLY A 1 419 ? -8.678 13.010 26.664 1.00 96.25 419 GLY A N 1
ATOM 3025 C CA . GLY A 1 419 ? -8.603 14.418 26.273 1.00 96.25 419 GLY A CA 1
ATOM 3026 C C . GLY A 1 419 ? -8.649 15.419 27.430 1.00 96.25 419 GLY A C 1
ATOM 3027 O O . GLY A 1 419 ? -9.087 16.547 27.222 1.00 96.25 419 GLY A O 1
ATOM 3028 N N . MET A 1 420 ? -8.271 15.026 28.649 1.00 95.31 420 MET A N 1
ATOM 3029 C CA . MET A 1 420 ? -8.114 15.968 29.768 1.00 95.31 420 MET A CA 1
ATOM 3030 C C . MET A 1 420 ? -6.800 16.757 29.683 1.00 95.31 420 MET A C 1
ATOM 3032 O O . MET A 1 420 ? -5.823 16.275 29.109 1.00 95.31 420 MET A O 1
ATOM 3036 N N . SER A 1 421 ? -6.780 17.946 30.291 1.00 93.44 421 SER A N 1
ATOM 3037 C CA . SER A 1 421 ? -5.596 18.810 30.422 1.00 93.44 421 SER A CA 1
ATOM 3038 C C . SER A 1 421 ? -4.599 18.325 31.474 1.00 93.44 421 SER A C 1
ATOM 3040 O O . SER A 1 421 ? -3.401 18.558 31.345 1.00 93.44 421 SER A O 1
ATOM 3042 N N . ASP A 1 422 ? -5.091 17.665 32.518 1.00 95.31 422 ASP A N 1
ATOM 3043 C CA . ASP A 1 422 ? -4.339 17.242 33.694 1.00 95.31 422 ASP A CA 1
ATOM 3044 C C . ASP A 1 422 ? -5.040 16.063 34.389 1.00 95.31 422 ASP A C 1
ATOM 3046 O O . ASP A 1 422 ? -6.235 15.841 34.214 1.00 95.31 422 ASP A O 1
ATOM 3050 N N . GLY A 1 423 ? -4.292 15.290 35.180 1.00 97.00 423 GLY A N 1
ATOM 3051 C CA . GLY A 1 423 ? -4.838 14.176 35.956 1.00 97.00 423 GLY A CA 1
ATOM 3052 C C . GLY A 1 423 ? -4.875 12.827 35.231 1.00 97.00 423 GLY A C 1
ATOM 3053 O O . GLY A 1 423 ? -4.133 12.576 34.279 1.00 97.00 423 GLY A O 1
ATOM 3054 N N . THR A 1 424 ? -5.710 11.922 35.745 1.00 98.06 424 THR A N 1
ATOM 3055 C CA . THR A 1 424 ? -5.886 10.562 35.220 1.00 98.06 424 THR A CA 1
ATOM 3056 C C . THR A 1 424 ? -7.352 10.138 35.218 1.00 98.06 424 THR A C 1
ATOM 3058 O O . THR A 1 424 ? -8.177 10.685 35.956 1.00 98.06 424 THR A O 1
ATOM 3061 N N . VAL A 1 425 ? -7.678 9.137 34.402 1.00 98.56 425 VAL A N 1
ATOM 3062 C CA . VAL A 1 425 ? -8.985 8.470 34.390 1.00 98.56 425 VAL A CA 1
ATOM 3063 C C . VAL A 1 425 ? -8.827 6.978 34.123 1.00 98.56 425 VAL A C 1
ATOM 3065 O O . VAL A 1 425 ? -8.025 6.559 33.285 1.00 98.56 425 VAL A O 1
ATOM 3068 N N . HIS A 1 426 ? -9.607 6.156 34.822 1.00 98.44 426 HIS A N 1
ATOM 3069 C CA . HIS A 1 426 ? -9.726 4.747 34.484 1.00 98.44 426 HIS A CA 1
ATOM 3070 C C . HIS A 1 426 ? -10.810 4.540 33.430 1.00 98.44 426 HIS A C 1
ATOM 3072 O O . HIS A 1 426 ? -11.898 5.114 33.495 1.00 98.44 426 HIS A O 1
ATOM 3078 N N . VAL A 1 427 ? -10.509 3.659 32.486 1.00 98.25 427 VAL A N 1
ATOM 3079 C CA . VAL A 1 427 ? -11.416 3.196 31.440 1.00 98.25 427 VAL A CA 1
ATOM 3080 C C . VAL A 1 427 ? -11.855 1.766 31.742 1.00 98.25 427 VAL A C 1
ATOM 3082 O O . VAL A 1 427 ? -11.037 0.929 32.144 1.00 98.25 427 VAL A O 1
ATOM 3085 N N . VAL A 1 428 ? -13.143 1.500 31.535 1.00 98.50 428 VAL A N 1
ATOM 3086 C CA . VAL A 1 428 ? -13.723 0.157 31.429 1.00 98.50 428 VAL A CA 1
ATOM 3087 C C . VAL A 1 428 ? -14.416 0.049 30.075 1.00 98.50 428 VAL A C 1
ATOM 3089 O O . VAL A 1 428 ? -15.176 0.947 29.703 1.00 98.50 428 VAL A O 1
ATOM 3092 N N . LEU A 1 429 ? -14.142 -1.035 29.352 1.00 98.25 429 LEU A N 1
ATOM 3093 C CA . LEU A 1 429 ? -14.767 -1.359 28.072 1.00 98.25 429 LEU A CA 1
ATOM 3094 C C . LEU A 1 429 ? -15.529 -2.671 28.212 1.00 98.25 429 LEU A C 1
ATOM 3096 O O . LEU A 1 429 ? -14.929 -3.717 28.475 1.00 98.25 429 LEU A O 1
ATOM 3100 N N . ASP A 1 430 ? -16.840 -2.611 28.010 1.00 98.19 430 ASP A N 1
ATOM 3101 C CA . ASP A 1 430 ? -17.701 -3.786 27.936 1.00 98.19 430 ASP A CA 1
ATOM 3102 C C . ASP A 1 430 ? -18.303 -3.871 26.520 1.00 98.19 430 ASP A C 1
ATOM 3104 O O . ASP A 1 430 ? -18.804 -2.878 25.995 1.00 98.19 430 ASP A O 1
ATOM 3108 N N . ALA A 1 431 ? -18.249 -5.037 25.880 1.00 97.94 431 ALA A N 1
ATOM 3109 C CA . ALA A 1 431 ? -18.850 -5.293 24.575 1.00 97.94 431 ALA A CA 1
ATOM 3110 C C . ALA A 1 431 ? -20.256 -5.883 24.714 1.00 97.94 431 ALA A C 1
ATOM 3112 O O . ALA A 1 431 ? -20.513 -6.691 25.604 1.00 97.94 431 ALA A O 1
ATOM 3113 N N . SER A 1 432 ? -21.145 -5.496 23.802 1.00 97.19 432 SER A N 1
ATOM 3114 C CA . SER A 1 432 ? -22.529 -5.992 23.691 1.00 97.19 432 SER A CA 1
ATOM 3115 C C . SER A 1 432 ? -22.844 -6.610 22.323 1.00 97.19 432 SER A C 1
ATOM 3117 O O . SER A 1 432 ? -23.887 -7.234 22.135 1.00 97.19 432 SER A O 1
ATOM 3119 N N . GLY A 1 433 ? -21.919 -6.490 21.372 1.00 97.12 433 GLY A N 1
ATOM 3120 C CA . GLY A 1 433 ? -22.001 -7.121 20.064 1.00 97.12 433 GLY A CA 1
ATOM 3121 C C . GLY A 1 433 ? -20.845 -6.707 19.160 1.00 97.12 433 GLY A C 1
ATOM 3122 O O . GLY A 1 433 ? -20.059 -5.821 19.511 1.00 97.12 433 GLY A O 1
ATOM 3123 N N . TRP A 1 434 ? -20.765 -7.319 17.983 1.00 96.88 434 TRP A N 1
ATOM 3124 C CA . TRP A 1 434 ? -19.836 -6.934 16.919 1.00 96.88 434 TRP A CA 1
ATOM 3125 C C . TRP A 1 434 ? -20.538 -6.825 15.569 1.00 96.88 434 TRP A C 1
ATOM 3127 O O . TRP A 1 434 ? -21.679 -7.262 15.410 1.00 96.88 434 TRP A O 1
ATOM 3137 N N . PHE A 1 435 ? -19.846 -6.209 14.617 1.00 93.06 435 PHE A N 1
ATOM 3138 C CA . PHE A 1 435 ? -20.253 -6.117 13.223 1.00 93.06 435 PHE A CA 1
ATOM 3139 C C . PHE A 1 435 ? -19.247 -6.868 12.355 1.00 93.06 435 PHE A C 1
ATOM 3141 O O . PHE A 1 435 ? -18.040 -6.650 12.495 1.00 93.06 435 PHE A O 1
ATOM 3148 N N . GLU A 1 436 ? -19.738 -7.731 11.472 1.00 84.69 436 GLU A N 1
ATOM 3149 C CA . GLU A 1 436 ? -18.942 -8.585 10.576 1.00 84.69 436 GLU A CA 1
ATOM 3150 C C . GLU A 1 436 ? -19.588 -8.692 9.195 1.00 84.69 436 GLU A C 1
ATOM 3152 O O . GLU A 1 436 ? -20.826 -8.887 9.125 1.00 84.69 436 GLU A O 1
#